Protein AF-0000000074533965 (afdb_homodimer)

Foldseek 3Di:
DDDPPVQQFFAEEEEEPCLDDLNVLLLVLQLPDPRHQYEYEDEPVCCVSCVVSVVSHYHYDYDDLQPDALCSLLVSCAPGAEYAYQDADALCCLASSVVSVVSSCLNRVHAEYEGNQEAFQCQVQNDQPLARRCNSNNVRVVVCLVVVRHWYEYEYEHAELVQLQDACQQFHDDPQETEHAADQFQKGFYAHSSLVSNVCNVQRRRSVRTDDYFYHGLEIDGNNRSVCVNPVPHNHHYDYPYYLVVLSVVLVVQVVVPDDPVCNVVSNSSSSNSCRRHCSRPDPDGPPVVHPGNGDYSVVVVV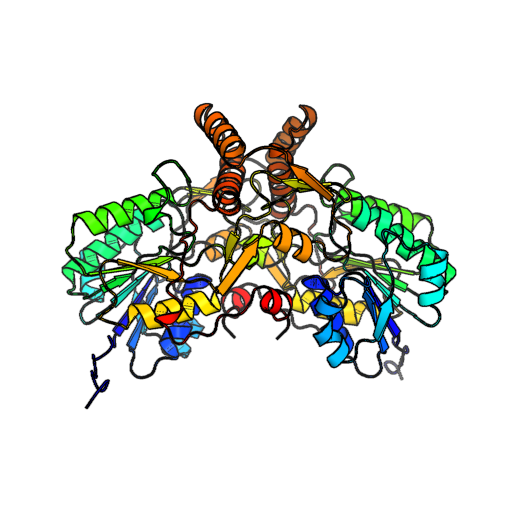VVVD/DPDPPVQQFFAEEEEEPCLDDLNVLLLVLQLPDPRHQYEYEDEPVCCVSCVVSVVSHYHYDYDDLQPDALCSLLVSCAPGAEYAYQDADALCCLASSVVSVVSSCLNRVHAEYEGNQEAFQCQVQNDQPLARRCNSNNVRVVVCLVVVRHWYEYEYEHAELVQLQDACQQFHDDPQETEHAADQFQKGFYAHSNLVSNVCNVQRRRSVRTDDYFYHGLEIDGNNRSVCVNPVPHNHHYDYPYYLVVLSVVLVVQVVVPDDPVCNVVSNSSSSNSCRRHCSRPDPDGPPVVDPGNGDYSVVVVVVVVD

Radius of gyration: 24.93 Å; Cα contacts (8 Å, |Δi|>4): 1247; chains: 2; bounding box: 51×74×73 Å

Sequence (614 aa):
MSASSNSNNYSSVVIAGASGNLGNQIVKAFLNQPNVRTHILVRNESKHKVEELIKLGAHIIEGDVTTSSVEELAQSFKGIEVIVSALSGDHSVVFDGQLKLLNAAKLSGVKKFVPSSYGFNFQDYLQLGDSLLIDPKKKLINDLQSQNQVDYLLIHNGLFYSYAFFPGFLFQKENDTIKYYGDLNVKIQLTDTLDIAKYVVEASLNPQLKNKSINVAGDEKTLEELAHLSFPQTQLKFEKLGSAQDLKNLIQKEIQQGLKPEQIGPIIYQQLQWIAISGVAHPPKTDNDLFNVKPLSLNDYVKNQKQMSASSNSNNYSSVVIAGASGNLGNQIVKAFLNQPNVRTHILVRNESKHKVEELIKLGAHIIEGDVTTSSVEELAQSFKGIEVIVSALSGDHSVVFDGQLKLLNAAKLSGVKKFVPSSYGFNFQDYLQLGDSLLIDPKKKLINDLQSQNQVDYLLIHNGLFYSYAFFPGFLFQKENDTIKYYGDLNVKIQLTDTLDIAKYVVEASLNPQLKNKSINVAGDEKTLEELAHLSFPQTQLKFEKLGSAQDLKNLIQKEIQQGLKPEQIGPIIYQQLQWIAISGVAHPPKTDNDLFNVKPLSLNDYVKNQKQ

Secondary structure (DSSP, 8-state):
--S--------EEEEE-TTSHHHHHHHHHHHTSTT-EEEEEE-GGGGGGGHHHHHTTPEEEE--TTTS-HHHHHHHTTT--EEEE---SSHIIIIIIHHHHHHHHHHHT-SEEE----SS-HHHH--TTS-TTTHHHHHHHHHHHHH--SEEEEEE--EEGGGGGSTTSS-EEETTEEEEES-TT-EEEEE-HHHHHHHHHHHHH-TTS-SEEEE--SEEEEHHHHHHHH-TTSPPEEEEEE-HHHHHHHHHHHHHT---HHHHHHHHHHHHHHHHHH-TT--SS--GGGS---PPPHHHHHHHTT-/--S--------EEEEE-TTSHHHHHHHHHHHTSTT-EEEEEE-GGGGGGGHHHHHTTPEEEE--TTTS-HHHHHHHTTT--EEEE---SSHIIIIIIHHHHHHHHHHHT-SEEE----SS-HHHH--TTS-TTTHHHHHHHHHHHHH--SEEEEEE--EEGGGGGSTTSS-EEETTEEEEES-TT-EEEEE-HHHHHHHHHHHHH-TTS-SEEEE--SEEEEHHHHHHHH-TTSPPEEEEEE-HHHHHHHHHHHHHT---HHHHHHHHHHHHHHHHHH-TT--SS--GGGS---PPPHHHHHHHTT-

Solvent-accessible surface area (backbone atoms only — not comparable to full-atom values): 32082 Å² total; per-residue (Å²): 140,72,82,70,75,73,75,77,52,61,42,28,37,34,30,35,30,40,67,29,52,62,15,31,29,32,50,53,46,39,62,69,37,83,79,39,50,42,31,31,45,35,37,80,92,43,47,78,71,40,46,66,48,42,74,68,62,42,38,83,39,81,45,32,63,82,73,50,51,45,67,58,51,12,63,72,36,54,84,31,36,29,42,38,36,43,50,62,70,25,50,46,47,40,24,53,18,45,50,39,50,50,54,11,34,63,70,27,64,32,54,33,41,28,58,53,42,70,26,48,38,45,76,84,51,50,56,84,81,64,32,85,79,50,33,36,44,46,54,42,49,55,51,51,65,71,62,65,76,53,41,27,35,40,48,18,30,26,42,50,57,73,61,72,69,42,76,41,51,79,42,39,61,56,52,53,29,39,38,32,53,36,48,56,76,33,51,36,45,23,20,43,64,54,46,49,15,50,50,50,45,56,48,69,28,32,80,83,60,52,72,48,75,45,39,38,56,28,34,73,43,27,49,50,55,50,50,41,55,67,35,61,78,50,77,75,41,81,42,79,75,40,43,32,64,55,51,49,50,53,52,50,54,49,54,73,69,57,71,52,80,85,45,49,31,44,48,49,48,48,36,51,33,41,47,49,42,52,27,63,40,50,72,94,63,64,50,51,84,81,49,98,68,85,52,61,37,62,71,49,46,44,53,38,74,57,118,137,74,82,70,73,74,76,77,52,59,42,30,35,34,30,36,31,40,67,29,51,62,16,32,29,32,51,52,47,38,61,69,38,82,78,39,49,41,30,32,45,34,37,80,91,44,48,78,69,40,45,66,48,42,74,67,61,43,37,83,39,82,45,33,62,83,74,51,51,45,66,59,50,13,63,72,37,55,83,29,37,30,43,38,35,42,52,62,70,26,49,47,46,38,23,53,19,44,49,37,50,51,54,11,33,62,71,26,64,30,55,33,42,28,57,52,41,71,25,47,40,46,78,86,50,49,55,86,81,64,31,85,77,51,34,35,42,46,54,42,51,53,52,50,63,72,64,64,76,53,40,27,35,40,45,16,29,26,43,50,59,72,61,72,70,41,77,40,52,78,41,40,63,56,51,51,28,38,36,33,54,38,47,56,76,33,52,34,46,23,21,44,64,55,47,50,16,50,51,49,45,58,48,69,27,33,80,83,59,52,71,48,74,45,38,37,57,27,36,73,42,27,49,49,56,49,50,41,55,69,36,62,79,52,76,74,40,79,44,78,75,40,44,33,65,54,52,49,51,54,52,50,52,49,53,74,69,57,72,52,79,84,44,48,32,44,48,47,47,48,35,52,33,40,46,50,42,51,27,62,40,50,73,94,64,65,50,51,85,81,50,98,68,85,51,60,37,62,70,50,46,43,53,38,76,56,118

Organism: Naegleria gruberi (NCBI:txid5762)

Nearest PDB structures (foldseek):
  2qys-assembly2_B  TM=7.812E-01  e=3.369E-18  Ocimum basilicum
  2r2g-assembly1_A  TM=7.772E-01  e=1.811E-17  Ocimum basilicum
  3c3x-assembly2_B  TM=7.734E-01  e=8.630E-17  Ocimum basilicum
  3w1v-assembly1_A  TM=6.577E-01  e=4.275E-09  Staphylococcus aureus subsp. aureus Mu50
  4j2o-assembly1_B  TM=6.672E-01  e=5.772E-09  Acinetobacter baumannii D1279779

Structure (mmCIF, N/CA/C/O backbone):
data_AF-0000000074533965-model_v1
#
loop_
_entity.id
_entity.type
_entity.pdbx_description
1 polymer 'Predicted protein'
#
loop_
_atom_site.group_PDB
_atom_site.id
_atom_site.type_symbol
_atom_site.label_atom_id
_atom_site.label_alt_id
_atom_site.label_comp_id
_atom_site.label_asym_id
_atom_site.label_entity_id
_atom_site.label_seq_id
_atom_site.pdbx_PDB_ins_code
_atom_site.Cartn_x
_atom_site.Cartn_y
_atom_site.Cartn_z
_atom_site.occupancy
_atom_site.B_iso_or_equiv
_atom_site.auth_seq_id
_atom_site.auth_comp_id
_atom_site.auth_asym_id
_atom_site.auth_atom_id
_atom_site.pdbx_PDB_model_num
ATOM 1 N N . MET A 1 1 ? 12.476 14.585 45.001 1 25.31 1 MET A N 1
ATOM 2 C CA . MET A 1 1 ? 11.654 15.791 44.968 1 25.31 1 MET A CA 1
ATOM 3 C C . MET A 1 1 ? 11.221 16.116 43.543 1 25.31 1 MET A C 1
ATOM 5 O O . MET A 1 1 ? 10.828 17.247 43.252 1 25.31 1 MET A O 1
ATOM 9 N N . SER A 1 2 ? 11.505 15.153 42.52 1 27.02 2 SER A N 1
ATOM 10 C CA . SER A 1 2 ? 11.641 15.119 41.067 1 27.02 2 SER A CA 1
ATOM 11 C C . SER A 1 2 ? 10.322 15.46 40.381 1 27.02 2 SER A C 1
ATOM 13 O O . SER A 1 2 ? 9.708 16.486 40.681 1 27.02 2 SER A O 1
ATOM 15 N N . ALA A 1 3 ? 9.938 14.382 39.478 1 31.51 3 ALA A N 1
ATOM 16 C CA . ALA A 1 3 ? 9.19 14.496 38.228 1 31.51 3 ALA A CA 1
ATOM 17 C C . ALA A 1 3 ? 7.725 14.828 38.495 1 31.51 3 ALA A C 1
ATOM 19 O O . ALA A 1 3 ? 6.854 14.525 37.675 1 31.51 3 ALA A O 1
ATOM 20 N N . SER A 1 4 ? 7.356 15.04 39.592 1 33.27 4 SER A N 1
ATOM 21 C CA . SER A 1 4 ? 5.924 15.24 39.789 1 33.27 4 SER A CA 1
ATOM 22 C C . SER A 1 4 ? 5.388 16.338 38.876 1 33.27 4 SER A C 1
ATOM 24 O O . SER A 1 4 ? 4.343 16.93 39.155 1 33.27 4 SER A O 1
ATOM 26 N N . SER A 1 5 ? 6.192 16.967 37.976 1 37.85 5 SER A N 1
ATOM 27 C CA . SER A 1 5 ? 5.655 18.089 37.213 1 37.85 5 SER A CA 1
ATOM 28 C C . SER A 1 5 ? 4.342 17.716 36.532 1 37.85 5 SER A C 1
ATOM 30 O O . SER A 1 5 ? 4.325 16.897 35.612 1 37.85 5 SER A O 1
ATOM 32 N N . ASN A 1 6 ? 3.298 17.517 37.14 1 41.77 6 ASN A N 1
ATOM 33 C CA . ASN A 1 6 ? 1.888 17.255 36.871 1 41.77 6 ASN A CA 1
ATOM 34 C C . ASN A 1 6 ? 1.4 18.02 35.644 1 41.77 6 ASN A C 1
ATOM 36 O O . ASN A 1 6 ? 0.818 19.099 35.77 1 41.77 6 ASN A O 1
ATOM 40 N N . SER A 1 7 ? 2.223 18.558 34.682 1 51.77 7 SER A N 1
ATOM 41 C CA . SER A 1 7 ? 1.801 19.382 33.554 1 51.77 7 SER A CA 1
ATOM 42 C C . SER A 1 7 ? 0.545 18.82 32.897 1 51.77 7 SER A C 1
ATOM 44 O O . SER A 1 7 ? 0.504 17.644 32.53 1 51.77 7 SER A O 1
ATOM 46 N N . ASN A 1 8 ? -0.752 19.323 33.278 1 72.61 8 ASN A N 1
ATOM 47 C CA . ASN A 1 8 ? -2.117 18.961 32.911 1 72.61 8 ASN A CA 1
ATOM 48 C C . ASN A 1 8 ? -2.275 18.83 31.399 1 72.61 8 ASN A C 1
ATOM 50 O O . ASN A 1 8 ? -2.123 19.81 30.668 1 72.61 8 ASN A O 1
ATOM 54 N N . ASN A 1 9 ? -2.232 17.697 30.811 1 86.81 9 ASN A N 1
ATOM 55 C CA . ASN A 1 9 ? -2.472 17.387 29.406 1 86.81 9 ASN A CA 1
ATOM 56 C C . ASN A 1 9 ? -3.791 17.979 28.918 1 86.81 9 ASN A C 1
ATOM 58 O O . ASN A 1 9 ? -4.696 18.231 29.715 1 86.81 9 ASN A O 1
ATOM 62 N N . TYR A 1 10 ? -3.715 18.513 27.709 1 95.81 10 TYR A N 1
ATOM 63 C CA . TYR A 1 10 ? -4.985 18.929 27.123 1 95.81 10 TYR A CA 1
ATOM 64 C C . TYR A 1 10 ? -6.033 17.831 27.257 1 95.81 10 TYR A C 1
ATOM 66 O O . TYR A 1 10 ? -5.695 16.647 27.337 1 95.81 10 TYR A O 1
ATOM 74 N N . SER A 1 11 ? -7.277 18.256 27.359 1 96.39 11 SER A N 1
ATOM 75 C CA . SER A 1 11 ? -8.31 17.269 27.653 1 96.39 11 SER A CA 1
ATOM 76 C C . SER A 1 11 ? -9.442 17.332 26.633 1 96.39 11 SER A C 1
ATOM 78 O O . SER A 1 11 ? -10.44 16.62 26.76 1 96.39 11 SER A O 1
ATOM 80 N N . SER A 1 12 ? -9.352 18.164 25.607 1 97.85 12 SER A N 1
ATOM 81 C CA . SER A 1 12 ? -10.372 18.238 24.567 1 97.85 12 SER A CA 1
ATOM 82 C C . SER A 1 12 ? -9.744 18.419 23.189 1 97.85 12 SER A C 1
ATOM 84 O O . SER A 1 12 ? -8.885 19.283 23.001 1 97.85 12 SER A O 1
ATOM 86 N N . VAL A 1 13 ? -10.199 17.644 22.251 1 98.62 13 VAL A N 1
ATOM 87 C CA . VAL A 1 13 ? -9.61 17.656 20.916 1 98.62 13 VAL A CA 1
ATOM 88 C C . VAL A 1 13 ? -10.711 17.544 19.864 1 98.62 13 VAL A C 1
ATOM 90 O O . VAL A 1 13 ? -11.775 16.978 20.128 1 98.62 13 VAL A O 1
ATOM 93 N N . VAL A 1 14 ? -10.531 18.15 18.731 1 98.48 14 VAL A N 1
ATOM 94 C CA . VAL A 1 14 ? -11.344 17.895 17.547 1 98.48 14 VAL A CA 1
ATOM 95 C C . VAL A 1 14 ? -10.457 17.399 16.407 1 98.48 14 VAL A C 1
ATOM 97 O O . VAL A 1 14 ? -9.375 17.943 16.172 1 98.48 14 VAL A O 1
ATOM 100 N N . ILE A 1 15 ? -10.862 16.339 15.781 1 97.92 15 ILE A N 1
ATOM 101 C CA . ILE A 1 15 ? -10.109 15.739 14.685 1 97.92 15 ILE A CA 1
ATOM 102 C C . ILE A 1 15 ? -10.836 15.983 13.365 1 97.92 15 ILE A C 1
ATOM 104 O O . ILE A 1 15 ? -12.017 15.658 13.23 1 97.92 15 ILE A O 1
ATOM 108 N N . ALA A 1 16 ? -10.194 16.609 12.438 1 95.62 16 ALA A N 1
ATOM 109 C CA . ALA A 1 16 ? -10.667 16.719 11.06 1 95.62 16 ALA A CA 1
ATOM 110 C C . ALA A 1 16 ? -10.091 15.605 10.191 1 95.62 16 ALA A C 1
ATOM 112 O O . ALA A 1 16 ? -8.891 15.328 10.241 1 95.62 16 ALA A O 1
ATOM 113 N N . GLY A 1 17 ? -10.904 14.944 9.429 1 91.61 17 GLY A N 1
ATOM 114 C CA . GLY A 1 17 ? -10.464 13.831 8.604 1 91.61 17 GLY A CA 1
ATOM 115 C C . GLY A 1 17 ? -10.655 12.482 9.271 1 91.61 17 GLY A C 1
ATOM 116 O O . GLY A 1 17 ? -9.937 11.527 8.967 1 91.61 17 GLY A O 1
ATOM 117 N N . ALA A 1 18 ? -11.616 12.343 10.11 1 90.5 18 ALA A N 1
ATOM 118 C CA . ALA A 1 18 ? -11.86 11.159 10.928 1 90.5 18 ALA A CA 1
ATOM 119 C C . ALA A 1 18 ? -12.332 9.988 10.071 1 90.5 18 ALA A C 1
ATOM 121 O O . ALA A 1 18 ? -12.201 8.827 10.468 1 90.5 18 ALA A O 1
ATOM 122 N N . SER A 1 19 ? -12.805 10.284 8.937 1 84.08 19 SER A N 1
ATOM 123 C CA . SER A 1 19 ? -13.392 9.236 8.108 1 84.08 19 SER A CA 1
ATOM 124 C C . SER A 1 19 ? -12.335 8.562 7.24 1 84.08 19 SER A C 1
ATOM 126 O O . SER A 1 19 ? -12.604 7.539 6.607 1 84.08 19 SER A O 1
ATOM 128 N N . GLY A 1 20 ? -11.188 9.137 7.195 1 83.31 20 GLY A N 1
ATOM 129 C CA . GLY A 1 20 ? -10.102 8.53 6.441 1 83.31 20 GLY A CA 1
ATOM 130 C C . GLY A 1 20 ? -9.397 7.421 7.2 1 83.31 20 GLY A C 1
ATOM 131 O O . GLY A 1 20 ? -9.719 7.153 8.359 1 83.31 20 GLY A O 1
ATOM 132 N N . ASN A 1 21 ? -8.458 6.793 6.506 1 83.02 21 ASN A N 1
ATOM 133 C CA . ASN A 1 21 ? -7.729 5.675 7.097 1 83.02 21 ASN A CA 1
ATOM 134 C C . ASN A 1 21 ? -6.931 6.111 8.322 1 83.02 21 ASN A C 1
ATOM 136 O O . ASN A 1 21 ? -7.17 5.625 9.429 1 83.02 21 ASN A O 1
ATOM 140 N N . LEU A 1 22 ? -6.072 7.047 8.169 1 90.68 22 LEU A N 1
ATOM 141 C CA . LEU A 1 22 ? -5.267 7.508 9.294 1 90.68 22 LEU A CA 1
ATOM 142 C C . LEU A 1 22 ? -6.125 8.263 10.303 1 90.68 22 LEU A C 1
ATOM 144 O O . LEU A 1 22 ? -5.959 8.097 11.514 1 90.68 22 LEU A O 1
ATOM 148 N N . GLY A 1 23 ? -7.07 9.05 9.825 1 93.05 23 GLY A N 1
ATOM 149 C CA . GLY A 1 23 ? -7.954 9.801 10.702 1 93.05 23 GLY A CA 1
ATOM 150 C C . GLY A 1 23 ? -8.754 8.919 11.641 1 93.05 23 GLY A C 1
ATOM 151 O O . GLY A 1 23 ? -8.87 9.215 12.832 1 93.05 23 GLY A O 1
ATOM 152 N N . ASN A 1 24 ? -9.269 7.867 11.113 1 91.16 24 ASN A N 1
ATOM 153 C CA . ASN A 1 24 ? -10.041 6.924 11.915 1 91.16 24 ASN A CA 1
ATOM 154 C C . ASN A 1 24 ? -9.206 6.336 13.049 1 91.16 24 ASN A C 1
ATOM 156 O O . ASN A 1 24 ? -9.675 6.235 14.184 1 91.16 24 ASN A O 1
ATOM 160 N N . GLN A 1 25 ? -7.999 6.036 12.76 1 92.79 25 GLN A N 1
ATOM 161 C CA . GLN A 1 25 ? -7.098 5.461 13.754 1 92.79 25 GLN A CA 1
ATOM 162 C C . GLN A 1 25 ? -6.723 6.489 14.817 1 92.79 25 GLN A C 1
ATOM 164 O O . GLN A 1 25 ? -6.607 6.154 15.998 1 92.79 25 GLN A O 1
ATOM 169 N N . ILE A 1 26 ? -6.545 7.655 14.39 1 96.79 26 ILE A N 1
ATOM 170 C CA . ILE A 1 26 ? -6.232 8.731 15.325 1 96.79 26 ILE A CA 1
ATOM 171 C C . ILE A 1 26 ? -7.397 8.93 16.291 1 96.79 26 ILE A C 1
ATOM 173 O O . ILE A 1 26 ? -7.195 9.035 17.503 1 96.79 26 ILE A O 1
ATOM 177 N N . VAL A 1 27 ? -8.634 8.913 15.771 1 96.53 27 VAL A N 1
ATOM 178 C CA . VAL A 1 27 ? -9.811 9.093 16.614 1 96.53 27 VAL A CA 1
ATOM 179 C C . VAL A 1 27 ? -9.895 7.961 17.635 1 96.53 27 VAL A C 1
ATOM 181 O O . VAL A 1 27 ? -10.084 8.205 18.829 1 96.53 27 VAL A O 1
ATOM 184 N N . LYS A 1 28 ? -9.705 6.774 17.222 1 94.88 28 LYS A N 1
ATOM 185 C CA . LYS A 1 28 ? -9.782 5.63 18.125 1 94.88 28 LYS A CA 1
ATOM 186 C C . LYS A 1 28 ? -8.712 5.712 19.209 1 94.88 28 LYS A C 1
ATOM 188 O O . LYS A 1 28 ? -8.966 5.372 20.367 1 94.88 28 LYS A O 1
ATOM 193 N N . ALA A 1 29 ? -7.553 6.099 18.781 1 95.8 29 ALA A N 1
ATOM 194 C CA . ALA A 1 29 ? -6.475 6.252 19.756 1 95.8 29 ALA A CA 1
ATOM 195 C C . ALA A 1 29 ? -6.829 7.302 20.805 1 95.8 29 ALA A C 1
ATOM 197 O O . ALA A 1 29 ? -6.542 7.125 21.991 1 95.8 29 ALA A O 1
ATOM 198 N N . PHE A 1 30 ? -7.447 8.405 20.417 1 97.74 30 PHE A N 1
ATOM 199 C CA . PHE A 1 30 ? -7.878 9.435 21.355 1 97.74 30 PHE A CA 1
ATOM 200 C C . PHE A 1 30 ? -8.972 8.906 22.274 1 97.74 30 PHE A C 1
ATOM 202 O O . PHE A 1 30 ? -8.992 9.216 23.467 1 97.74 30 PHE A O 1
ATOM 209 N N . LEU A 1 31 ? -9.891 8.109 21.688 1 96.84 31 LEU A N 1
ATOM 210 C CA . LEU A 1 31 ? -11.015 7.581 22.454 1 96.84 31 LEU A CA 1
ATOM 211 C C . LEU A 1 31 ? -10.532 6.629 23.543 1 96.84 31 LEU A C 1
ATOM 213 O O . LEU A 1 31 ? -11.243 6.384 24.519 1 96.84 31 LEU A O 1
ATOM 217 N N . ASN A 1 32 ? -9.352 6.136 23.366 1 94.79 32 ASN A N 1
ATOM 218 C CA . ASN A 1 32 ? -8.77 5.239 24.359 1 94.79 32 ASN A CA 1
ATOM 219 C C . ASN A 1 32 ? -8.091 6.014 25.485 1 94.79 32 ASN A C 1
ATOM 221 O O . ASN A 1 32 ? -7.611 5.42 26.452 1 94.79 32 ASN A O 1
ATOM 225 N N . GLN A 1 33 ? -7.988 7.327 25.384 1 94.58 33 GLN A N 1
ATOM 226 C CA . GLN A 1 33 ? -7.401 8.159 26.429 1 94.58 33 GLN A CA 1
ATOM 227 C C . GLN A 1 33 ? -8.434 8.515 27.494 1 94.58 33 GLN A C 1
ATOM 229 O O . GLN A 1 33 ? -9.486 9.077 27.183 1 94.58 33 GLN A O 1
ATOM 234 N N . PRO A 1 34 ? -8.016 8.198 28.654 1 91.25 34 PRO A N 1
ATOM 235 C CA . PRO A 1 34 ? -8.948 8.585 29.714 1 91.25 34 PRO A CA 1
ATOM 236 C C . PRO A 1 34 ? -9.079 10.099 29.861 1 91.25 34 PRO A C 1
ATOM 238 O O . PRO A 1 34 ? -8.101 10.828 29.675 1 91.25 34 PRO A O 1
ATOM 241 N N . ASN A 1 35 ? -10.136 10.64 30.046 1 91.64 35 ASN A N 1
ATOM 242 C CA . ASN A 1 35 ? -10.426 12.026 30.398 1 91.64 35 ASN A CA 1
ATOM 243 C C . ASN A 1 35 ? -10.23 12.96 29.207 1 91.64 35 ASN A C 1
ATOM 245 O O . ASN A 1 35 ? -9.867 14.125 29.379 1 91.64 35 ASN A O 1
ATOM 249 N N . VAL A 1 36 ? -10.149 12.467 28.044 1 96.92 36 VAL A N 1
ATOM 250 C CA . VAL A 1 36 ? -10.068 13.31 26.856 1 96.92 36 VAL A CA 1
ATOM 251 C C . VAL A 1 36 ? -11.412 13.313 26.132 1 96.92 36 VAL A C 1
ATOM 253 O O . VAL A 1 36 ? -11.945 12.253 25.795 1 96.92 36 VAL A O 1
ATOM 256 N N . ARG A 1 37 ? -12.003 14.437 26.018 1 98.03 37 ARG A N 1
ATOM 257 C CA . ARG A 1 37 ? -13.205 14.591 25.205 1 98.03 37 ARG A CA 1
ATOM 258 C C . ARG A 1 37 ? -12.855 14.691 23.724 1 98.03 37 ARG A C 1
ATOM 260 O O . ARG A 1 37 ? -12.235 15.664 23.291 1 98.03 37 ARG A O 1
ATOM 267 N N . THR A 1 38 ? -13.272 13.694 22.99 1 98.32 38 THR A N 1
ATOM 268 C CA . THR A 1 38 ? -12.88 13.567 21.59 1 98.32 38 THR A CA 1
ATOM 269 C C . THR A 1 38 ? -14.027 13.968 20.668 1 98.32 38 THR A C 1
ATOM 271 O O . THR A 1 38 ? -15.106 13.373 20.716 1 98.32 38 THR A O 1
ATOM 274 N N . HIS A 1 39 ? -13.785 15.002 19.857 1 98.22 39 HIS A N 1
ATOM 275 C CA . HIS A 1 39 ? -14.734 15.448 18.843 1 98.22 39 HIS A CA 1
ATOM 276 C C . HIS A 1 39 ? -14.23 15.133 17.439 1 98.22 39 HIS A C 1
ATOM 278 O O . HIS A 1 39 ? -13.02 15.086 17.205 1 98.22 39 HIS A O 1
ATOM 284 N N . ILE A 1 40 ? -15.114 14.921 16.513 1 96.81 40 ILE A N 1
ATOM 285 C CA . ILE A 1 40 ? -14.763 14.732 15.11 1 96.81 40 ILE A CA 1
ATOM 286 C C . ILE A 1 40 ? -15.546 15.717 14.245 1 96.81 40 ILE A C 1
ATOM 288 O O . ILE A 1 40 ? -16.742 15.928 14.46 1 96.81 40 ILE A O 1
ATOM 292 N N . LEU A 1 41 ? -14.876 16.386 13.379 1 95.53 41 LEU A N 1
ATOM 293 C CA . LEU A 1 41 ? -15.5 17.251 12.384 1 95.53 41 LEU A CA 1
ATOM 294 C C . LEU A 1 41 ? -16.006 16.437 11.197 1 95.53 41 LEU A C 1
ATOM 296 O O . LEU A 1 41 ? -15.217 15.814 10.484 1 95.53 41 LEU A O 1
ATOM 300 N N . VAL A 1 42 ? -17.242 16.432 11.038 1 90.24 42 VAL A N 1
ATOM 301 C CA . VAL A 1 42 ? -17.821 15.568 10.014 1 90.24 42 VAL A CA 1
ATOM 302 C C . VAL A 1 42 ? -18.845 16.351 9.196 1 90.24 42 VAL A C 1
ATOM 304 O O . VAL A 1 42 ? -19.577 17.183 9.737 1 90.24 42 VAL A O 1
ATOM 307 N N . ARG A 1 43 ? -18.794 16.093 7.948 1 84.39 43 ARG A N 1
ATOM 308 C CA . ARG A 1 43 ? -19.859 16.599 7.088 1 84.39 43 ARG A CA 1
ATOM 309 C C . ARG A 1 43 ? -21.158 15.834 7.319 1 84.39 43 ARG A C 1
ATOM 311 O O . ARG A 1 43 ? -21.137 14.636 7.608 1 84.39 43 ARG A O 1
ATOM 318 N N . ASN A 1 44 ? -22.19 16.469 7.039 1 78.83 44 ASN A N 1
ATOM 319 C CA . ASN A 1 44 ? -23.486 15.837 7.263 1 78.83 44 ASN A CA 1
ATOM 320 C C . ASN A 1 44 ? -23.635 14.557 6.444 1 78.83 44 ASN A C 1
ATOM 322 O O . ASN A 1 44 ? -24.114 13.542 6.952 1 78.83 44 ASN A O 1
ATOM 326 N N . GLU A 1 45 ? -23.201 14.521 5.276 1 75.86 45 GLU A N 1
ATOM 327 C CA . GLU A 1 45 ? -23.38 13.405 4.351 1 75.86 45 GLU A CA 1
ATOM 328 C C . GLU A 1 45 ? -22.453 12.245 4.701 1 75.86 45 GLU A C 1
ATOM 330 O O . GLU A 1 45 ? -22.628 11.131 4.202 1 75.86 45 GLU A O 1
ATOM 335 N N . SER A 1 46 ? -21.484 12.527 5.545 1 77.73 46 SER A N 1
ATOM 336 C CA . SER A 1 46 ? -20.479 11.513 5.846 1 77.73 46 SER A CA 1
ATOM 337 C C . SER A 1 46 ? -20.693 10.915 7.232 1 77.73 46 SER A C 1
ATOM 339 O O . SER A 1 46 ? -19.875 10.125 7.707 1 77.73 46 SER A O 1
ATOM 341 N N . LYS A 1 47 ? -21.776 11.207 7.903 1 81.15 47 LYS A N 1
ATOM 342 C CA . LYS A 1 47 ? -22.032 10.753 9.266 1 81.15 47 LYS A CA 1
ATOM 343 C C . LYS A 1 47 ? -22.074 9.229 9.34 1 81.15 47 LYS A C 1
ATOM 345 O O . LYS A 1 47 ? -21.605 8.636 10.314 1 81.15 47 LYS A O 1
ATOM 350 N N . HIS A 1 48 ? -22.538 8.633 8.33 1 79.86 48 HIS A N 1
ATOM 351 C CA . HIS A 1 48 ? -22.646 7.179 8.315 1 79.86 48 HIS A CA 1
ATOM 352 C C . HIS A 1 48 ? -21.269 6.524 8.329 1 79.86 48 HIS A C 1
ATOM 354 O O . HIS A 1 48 ? -21.111 5.411 8.838 1 79.86 48 HIS A O 1
ATOM 360 N N . LYS A 1 49 ? -20.303 7.228 7.904 1 77.62 49 LYS A N 1
ATOM 361 C CA . LYS A 1 49 ? -18.946 6.697 7.819 1 77.62 49 LYS A CA 1
ATOM 362 C C . LYS A 1 49 ? -18.281 6.664 9.192 1 77.62 49 LYS A C 1
ATOM 364 O O . LYS A 1 49 ? -17.274 5.98 9.383 1 77.62 49 LYS A O 1
ATOM 369 N N . VAL A 1 50 ? -18.856 7.409 10.082 1 85.36 50 VAL A N 1
ATOM 370 C CA . VAL A 1 50 ? -18.196 7.528 11.377 1 85.36 50 VAL A CA 1
ATOM 371 C C . VAL A 1 50 ? -19.116 7.003 12.477 1 85.36 50 VAL A C 1
ATOM 373 O O . VAL A 1 50 ? -18.922 7.31 13.656 1 85.36 50 VAL A O 1
ATOM 376 N N . GLU A 1 51 ? -20.11 6.28 12.154 1 87.68 51 GLU A N 1
ATOM 377 C CA . GLU A 1 51 ? -21.079 5.76 13.114 1 87.68 51 GLU A CA 1
ATOM 378 C C . GLU A 1 51 ? -20.39 4.956 14.214 1 87.68 51 GLU A C 1
ATOM 380 O O . GLU A 1 51 ? -20.739 5.077 15.39 1 87.68 51 GLU A O 1
ATOM 385 N N . GLU A 1 52 ? -19.486 4.204 13.87 1 87.41 52 GLU A N 1
ATOM 386 C CA . GLU A 1 52 ? -18.762 3.387 14.84 1 87.41 52 GLU A CA 1
ATOM 387 C C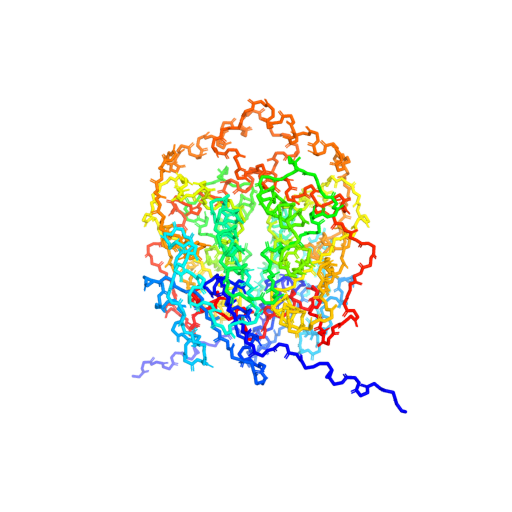 . GLU A 1 52 ? -18.006 4.257 15.84 1 87.41 52 GLU A C 1
ATOM 389 O O . GLU A 1 52 ? -17.951 3.94 17.03 1 87.41 52 GLU A O 1
ATOM 394 N N . LEU A 1 53 ? -17.458 5.311 15.328 1 91.91 53 LEU A N 1
ATOM 395 C CA . LEU A 1 53 ? -16.713 6.211 16.202 1 91.91 53 LEU A CA 1
ATOM 396 C C . LEU A 1 53 ? -17.642 6.883 17.208 1 91.91 53 LEU A C 1
ATOM 398 O O . LEU A 1 53 ? -17.271 7.076 18.368 1 91.91 53 LEU A O 1
ATOM 402 N N . ILE A 1 54 ? -18.82 7.173 16.708 1 93.34 54 ILE A N 1
ATOM 403 C CA . ILE A 1 54 ? -19.823 7.777 17.578 1 93.34 54 ILE A CA 1
ATOM 404 C C . ILE A 1 54 ? -20.221 6.788 18.671 1 93.34 54 ILE A C 1
ATOM 406 O O . ILE A 1 54 ? -20.284 7.149 19.849 1 93.34 54 ILE A O 1
ATOM 410 N N . LYS A 1 55 ? -20.354 5.58 18.3 1 93.63 55 LYS A N 1
ATOM 411 C CA . LYS A 1 55 ? -20.714 4.534 19.253 1 93.63 55 LYS A CA 1
ATOM 412 C C . LYS A 1 55 ? -19.609 4.328 20.286 1 93.63 55 LYS A C 1
ATOM 414 O O . LYS A 1 55 ? -19.885 3.987 21.438 1 93.63 55 LYS A O 1
ATOM 419 N N . LEU A 1 56 ? -18.436 4.612 19.853 1 93.22 56 LEU A N 1
ATOM 420 C CA . LEU A 1 56 ? -17.286 4.423 20.731 1 93.22 56 LEU A CA 1
ATOM 421 C C . LEU A 1 56 ? -17.098 5.629 21.646 1 93.22 56 LEU A C 1
ATOM 423 O O . LEU A 1 56 ? -16.255 5.604 22.546 1 93.22 56 LEU A O 1
ATOM 427 N N . GLY A 1 57 ? -17.838 6.775 21.314 1 96.01 57 GLY A N 1
ATOM 428 C CA . GLY A 1 57 ? -17.814 7.875 22.264 1 96.01 57 GLY A CA 1
ATOM 429 C C . GLY A 1 57 ? -17.383 9.191 21.643 1 96.01 57 GLY A C 1
ATOM 430 O O . GLY A 1 57 ? -17.276 10.205 22.335 1 96.01 57 GLY A O 1
ATOM 431 N N . ALA A 1 58 ? -17.139 9.204 20.359 1 96.91 58 ALA A N 1
ATOM 432 C CA . ALA A 1 58 ? -16.758 10.452 19.703 1 96.91 58 ALA A CA 1
ATOM 433 C C . ALA A 1 58 ? -17.947 11.404 19.602 1 96.91 58 ALA A C 1
ATOM 435 O O . ALA A 1 58 ? -19.073 10.975 19.339 1 96.91 58 ALA A O 1
ATOM 436 N N . HIS A 1 59 ? -17.729 12.658 19.841 1 96.95 59 HIS A N 1
ATOM 437 C CA . HIS A 1 59 ? -18.737 13.698 19.671 1 96.95 59 HIS A CA 1
ATOM 438 C C . HIS A 1 59 ? -18.657 14.322 18.282 1 96.95 59 HIS A C 1
ATOM 440 O O . HIS A 1 59 ? -17.562 14.544 17.759 1 96.95 59 HIS A O 1
ATOM 446 N N . ILE A 1 60 ? -19.764 14.664 17.802 1 95.79 60 ILE A N 1
ATOM 447 C CA . ILE A 1 60 ? -19.799 15.168 16.434 1 95.79 60 ILE A CA 1
ATOM 448 C C . ILE A 1 60 ? -19.842 16.695 16.447 1 95.79 60 ILE A C 1
ATOM 450 O O . ILE A 1 60 ? -20.596 17.294 17.217 1 95.79 60 ILE A O 1
ATOM 454 N N . ILE A 1 61 ? -18.998 17.211 15.664 1 95.68 61 ILE A N 1
ATOM 455 C CA . ILE A 1 61 ? -19.123 18.593 15.214 1 95.68 61 ILE A CA 1
ATOM 456 C C . ILE A 1 61 ? -19.422 18.624 13.717 1 95.68 61 ILE A C 1
ATOM 458 O O . ILE A 1 61 ? -18.626 18.141 12.909 1 95.68 61 ILE A O 1
ATOM 462 N N . GLU A 1 62 ? -20.559 19.177 13.407 1 92.46 62 GLU A N 1
ATOM 463 C CA . GLU A 1 62 ? -20.919 19.259 11.994 1 92.46 62 GLU A CA 1
ATOM 464 C C . GLU A 1 62 ? -20.199 20.416 11.307 1 92.46 62 GLU A C 1
ATOM 466 O O . GLU A 1 62 ? -20.204 21.542 11.809 1 92.46 62 GLU A O 1
ATOM 471 N N . GLY A 1 63 ? -19.551 20.076 10.22 1 90.59 63 GLY A N 1
ATOM 472 C CA . GLY A 1 63 ? -18.855 21.097 9.453 1 90.59 63 GLY A CA 1
ATOM 473 C C . GLY A 1 63 ? -18.098 20.537 8.263 1 90.59 63 GLY A C 1
ATOM 474 O O . GLY A 1 63 ? -17.787 19.344 8.224 1 90.59 63 GLY A O 1
ATOM 475 N N . ASP A 1 64 ? -17.889 21.408 7.321 1 85.99 64 ASP A N 1
ATOM 476 C CA . ASP A 1 64 ? -17.16 21.118 6.09 1 85.99 64 ASP A CA 1
ATOM 477 C C . ASP A 1 64 ? -16.115 22.195 5.803 1 85.99 64 ASP A C 1
ATOM 479 O O . ASP A 1 64 ? -16.462 23.344 5.522 1 85.99 64 ASP A O 1
ATOM 483 N N . VAL A 1 65 ? -14.897 21.754 5.788 1 87.39 65 VAL A N 1
ATOM 484 C CA . VAL A 1 65 ? -13.828 22.735 5.632 1 87.39 65 VAL A CA 1
ATOM 485 C C . VAL A 1 65 ? -13.904 23.367 4.245 1 87.39 65 VAL A C 1
ATOM 487 O O . VAL A 1 65 ? -13.289 24.406 3.994 1 87.39 65 VAL A O 1
ATOM 490 N N . THR A 1 66 ? -14.638 22.749 3.337 1 82.45 66 THR A N 1
ATOM 491 C CA . THR A 1 66 ? -14.729 23.299 1.989 1 82.45 66 THR A CA 1
ATOM 492 C C . THR A 1 66 ? -15.906 24.263 1.876 1 82.45 66 THR A C 1
ATOM 494 O O . THR A 1 66 ? -15.9 25.164 1.035 1 82.45 66 THR A O 1
ATOM 497 N N . THR A 1 67 ? -16.929 24.121 2.754 1 84.96 67 THR A N 1
ATOM 498 C CA . THR A 1 67 ? -18.138 24.911 2.553 1 84.96 67 THR A CA 1
ATOM 499 C C . THR A 1 67 ? -18.435 25.769 3.779 1 84.96 67 THR A C 1
ATOM 501 O O . THR A 1 67 ? -19.104 26.799 3.676 1 84.96 67 THR A O 1
ATOM 504 N N . SER A 1 68 ? -18.014 25.344 4.919 1 91.11 68 SER A N 1
ATOM 505 C CA . SER A 1 68 ? -18.259 26.121 6.129 1 91.11 68 SER A CA 1
ATOM 506 C C . SER A 1 68 ? -17.431 27.402 6.141 1 91.11 68 SER A C 1
ATOM 508 O O . SER A 1 68 ? -16.335 27.443 5.579 1 91.11 68 SER A O 1
ATOM 510 N N . SER A 1 69 ? -17.936 28.416 6.788 1 95.02 69 SER A N 1
ATOM 511 C CA . SER A 1 69 ? -17.151 29.629 6.993 1 95.02 69 SER A CA 1
ATOM 512 C C . SER A 1 69 ? -16.194 29.475 8.171 1 95.02 69 SER A C 1
ATOM 514 O O . SER A 1 69 ? -16.384 28.604 9.022 1 95.02 69 SER A O 1
ATOM 516 N N . VAL A 1 70 ? -15.218 30.309 8.194 1 96.78 70 VAL A N 1
ATOM 517 C CA . VAL A 1 70 ? -14.265 30.331 9.299 1 96.78 70 VAL A CA 1
ATOM 518 C C . VAL A 1 70 ? -14.998 30.608 10.609 1 96.78 70 VAL A C 1
ATOM 520 O O . VAL A 1 70 ? -14.722 29.972 11.629 1 96.78 70 VAL A O 1
ATOM 523 N N . GLU A 1 71 ? -15.979 31.491 10.594 1 97.25 71 GLU A N 1
ATOM 524 C CA . GLU A 1 71 ? -16.73 31.885 11.782 1 97.25 71 GLU A CA 1
ATOM 525 C C . GLU A 1 71 ? -17.569 30.727 12.314 1 97.25 71 GLU A C 1
ATOM 527 O O . GLU A 1 71 ? -17.647 30.516 13.526 1 97.25 71 GLU A O 1
ATOM 532 N N . GLU A 1 72 ? -18.156 30.042 11.372 1 96.79 72 GLU A N 1
ATOM 533 C CA . GLU A 1 72 ? -18.963 28.887 11.755 1 96.79 72 GLU A CA 1
ATOM 534 C C . GLU A 1 72 ? -18.109 27.817 12.429 1 96.79 72 GLU A C 1
ATOM 536 O O . GLU A 1 72 ? -18.483 27.286 13.477 1 96.79 72 GLU A O 1
ATOM 541 N N . LEU A 1 73 ? -17.014 27.54 11.837 1 97.02 73 LEU A N 1
ATOM 542 C CA . LEU A 1 73 ? -16.103 26.553 12.407 1 97.02 73 LEU A CA 1
ATOM 543 C C . LEU A 1 73 ? -15.574 27.019 13.759 1 97.02 73 LEU A C 1
ATOM 545 O O . LEU A 1 73 ? -15.521 26.238 14.712 1 97.02 73 LEU A O 1
ATOM 549 N N . ALA A 1 74 ? -15.243 28.288 13.857 1 97.54 74 ALA A N 1
ATOM 550 C CA . ALA A 1 74 ? -14.724 28.839 15.106 1 97.54 74 ALA A CA 1
ATOM 551 C C . ALA A 1 74 ? -15.738 28.685 16.237 1 97.54 74 ALA A C 1
ATOM 553 O O . ALA A 1 74 ? -15.376 28.321 17.358 1 97.54 74 ALA A O 1
ATOM 554 N N . GLN A 1 75 ? -16.978 28.953 15.93 1 97.36 75 GLN A N 1
ATOM 555 C CA . GLN A 1 75 ? -18.033 28.815 16.93 1 97.36 75 GLN A CA 1
ATOM 556 C C . GLN A 1 75 ? -18.151 27.371 17.408 1 97.36 75 GLN A C 1
ATOM 558 O O . GLN A 1 75 ? -18.367 27.121 18.596 1 97.36 75 GLN A O 1
ATOM 563 N N . SER A 1 76 ? -17.988 26.473 16.504 1 96.85 76 SER A N 1
ATOM 564 C CA . SER A 1 76 ? -18.131 25.057 16.824 1 96.85 76 SER A CA 1
ATOM 565 C C . SER A 1 76 ? -16.945 24.552 17.639 1 96.85 76 SER A C 1
ATOM 567 O O . SER A 1 76 ? -17.021 23.492 18.264 1 96.85 76 SER A O 1
ATOM 569 N N . PHE A 1 77 ? -15.829 25.285 17.64 1 97.58 77 PHE A N 1
ATOM 570 C CA . PHE A 1 77 ? -14.61 24.842 18.306 1 97.58 77 PHE A CA 1
ATOM 571 C C . PHE A 1 77 ? -14.479 25.487 19.681 1 97.58 77 PHE A C 1
ATOM 573 O O . PHE A 1 77 ? -13.464 25.313 20.359 1 97.58 77 PHE A O 1
ATOM 580 N N . LYS A 1 78 ? -15.443 26.268 20.1 1 95.93 78 LYS A N 1
ATOM 581 C CA . LYS A 1 78 ? -15.387 26.87 21.429 1 95.93 78 LYS A CA 1
ATOM 582 C C . LYS A 1 78 ? -15.204 25.807 22.508 1 95.93 78 LYS A C 1
ATOM 584 O O . LYS A 1 78 ? -15.93 24.811 22.534 1 95.93 78 LYS A O 1
ATOM 589 N N . GLY A 1 79 ? -14.219 25.995 23.353 1 95.19 79 GLY A N 1
ATOM 590 C CA . GLY A 1 79 ? -13.956 25.075 24.448 1 95.19 79 GLY A CA 1
ATOM 591 C C . GLY A 1 79 ? -12.993 23.964 24.076 1 95.19 79 GLY A C 1
ATOM 592 O O . GLY A 1 79 ? -12.531 23.22 24.943 1 95.19 79 GLY A O 1
ATOM 593 N N . ILE A 1 80 ? -12.737 23.843 22.805 1 97.47 80 ILE A N 1
ATOM 594 C CA . ILE A 1 80 ? -11.782 22.845 22.338 1 97.47 80 ILE A CA 1
ATOM 595 C C . ILE A 1 80 ? -10.358 23.357 22.543 1 97.47 80 ILE A C 1
ATOM 597 O O . ILE A 1 80 ? -10.062 24.518 22.252 1 97.47 80 ILE A O 1
ATOM 601 N N . GLU A 1 81 ? -9.498 22.54 22.99 1 98.04 81 GLU A N 1
ATOM 602 C CA . GLU A 1 81 ? -8.132 22.962 23.285 1 98.04 81 GLU A CA 1
ATOM 603 C C . GLU A 1 81 ? -7.196 22.653 22.12 1 98.04 81 GLU A C 1
ATOM 605 O O . GLU A 1 81 ? -6.257 23.406 21.854 1 98.04 81 GLU A O 1
ATOM 610 N N . VAL A 1 82 ? -7.429 21.546 21.419 1 98.52 82 VAL A N 1
ATOM 611 C CA . VAL A 1 82 ? -6.504 21.103 20.381 1 98.52 82 VAL A CA 1
ATOM 612 C C . VAL A 1 82 ? -7.279 20.747 19.115 1 98.52 82 VAL A C 1
ATOM 614 O O . VAL A 1 82 ? -8.322 20.091 19.182 1 98.52 82 VAL A O 1
ATOM 617 N N . ILE A 1 83 ? -6.845 21.197 17.959 1 98.31 83 ILE A N 1
ATOM 618 C CA . ILE A 1 83 ? -7.332 20.743 16.661 1 98.31 83 ILE A CA 1
ATOM 619 C C . ILE A 1 83 ? -6.276 19.864 15.993 1 98.31 83 ILE A C 1
ATOM 621 O O . ILE A 1 83 ? -5.123 20.275 15.841 1 98.31 83 ILE A O 1
ATOM 625 N N . VAL A 1 84 ? -6.64 18.668 15.624 1 98.5 84 VAL A N 1
ATOM 626 C CA . VAL A 1 84 ? -5.782 17.732 14.905 1 98.5 84 VAL A CA 1
ATOM 627 C C . VAL A 1 84 ? -6.324 17.514 13.494 1 98.5 84 VAL A C 1
ATOM 629 O O . VAL A 1 84 ? -7.484 17.134 13.32 1 98.5 84 VAL A O 1
ATOM 632 N N . SER A 1 85 ? -5.492 17.778 12.571 1 97.24 85 SER A N 1
ATOM 633 C CA . SER A 1 85 ? -5.897 17.577 11.183 1 97.24 85 SER A CA 1
ATOM 634 C C . SER A 1 85 ? -5.31 16.288 10.618 1 97.24 85 SER A C 1
ATOM 636 O O . SER A 1 85 ? -4.101 16.06 10.705 1 97.24 85 SER A O 1
ATOM 638 N N . ALA A 1 86 ? -6.09 15.427 10.116 1 94.48 86 ALA A N 1
ATOM 639 C CA . ALA A 1 86 ? -5.693 14.25 9.347 1 94.48 86 ALA A CA 1
ATOM 640 C C . ALA A 1 86 ? -6.23 14.321 7.92 1 94.48 86 ALA A C 1
ATOM 642 O O . ALA A 1 86 ? -6.519 13.29 7.307 1 94.48 86 ALA A O 1
ATOM 643 N N . LEU A 1 87 ? -6.409 15.543 7.529 1 89.91 87 LEU A N 1
ATOM 644 C CA . LEU A 1 87 ? -6.93 15.773 6.186 1 89.91 87 LEU A CA 1
ATOM 645 C C . LEU A 1 87 ? -5.903 15.381 5.129 1 89.91 87 LEU A C 1
ATOM 647 O O . LEU A 1 87 ? -4.707 15.63 5.298 1 89.91 87 LEU A O 1
ATOM 651 N N . SER A 1 88 ? -6.329 14.672 4.144 1 81.07 88 SER A N 1
ATOM 652 C CA . SER A 1 88 ? -5.509 14.305 2.993 1 81.07 88 SER A CA 1
ATOM 653 C C . SER A 1 88 ? -6.218 14.632 1.683 1 81.07 88 SER A C 1
ATOM 655 O O . SER A 1 88 ? -7.449 14.685 1.634 1 81.07 88 SER A O 1
ATOM 657 N N . GLY A 1 89 ? -5.457 14.96 0.769 1 75.15 89 GLY A N 1
ATOM 658 C CA . GLY A 1 89 ? -6.051 15.295 -0.515 1 75.15 89 GLY A CA 1
ATOM 659 C C . GLY A 1 89 ? -5.205 16.255 -1.331 1 75.15 89 GLY A C 1
ATOM 660 O O . GLY A 1 89 ? -3.975 16.176 -1.312 1 75.15 89 GLY A O 1
ATOM 661 N N . ASP A 1 90 ? -5.907 17.074 -2.086 1 73.81 90 ASP A N 1
ATOM 662 C CA . ASP A 1 90 ? -5.214 18.015 -2.961 1 73.81 90 ASP A CA 1
ATOM 663 C C . ASP A 1 90 ? -5.049 19.374 -2.284 1 73.81 90 ASP A C 1
ATOM 665 O O . ASP A 1 90 ? -5.216 19.492 -1.068 1 73.81 90 ASP A O 1
ATOM 669 N N . HIS A 1 91 ? -4.665 20.29 -3.041 1 77.49 91 HIS A N 1
ATOM 670 C CA . HIS A 1 91 ? -4.396 21.641 -2.561 1 77.49 91 HIS A CA 1
ATOM 671 C C . HIS A 1 91 ? -5.612 22.226 -1.851 1 77.49 91 HIS A C 1
ATOM 673 O O . HIS A 1 91 ? -5.48 22.849 -0.795 1 77.49 91 HIS A O 1
ATOM 679 N N . SER A 1 92 ? -6.802 21.995 -2.316 1 79.09 92 SER A N 1
ATOM 680 C CA . SER A 1 92 ? -8.003 22.612 -1.761 1 79.09 92 SER A CA 1
ATOM 681 C C . SER A 1 92 ? -8.279 22.113 -0.347 1 79.09 92 SER A C 1
ATOM 683 O O . SER A 1 92 ? -8.746 22.871 0.505 1 79.09 92 SER A O 1
ATOM 685 N N . VAL A 1 93 ? -7.968 20.895 -0.116 1 80.75 93 VAL A N 1
ATOM 686 C CA . VAL A 1 93 ? -8.226 20.334 1.207 1 80.75 93 VAL A CA 1
ATOM 687 C C . VAL A 1 93 ? -7.01 20.549 2.105 1 80.75 93 VAL A C 1
ATOM 689 O O . VAL A 1 93 ? -7.131 21.094 3.205 1 80.75 93 VAL A O 1
ATOM 692 N N . VAL A 1 94 ? -5.886 20.195 1.557 1 84.32 94 VAL A N 1
ATOM 693 C CA . VAL A 1 94 ? -4.679 20.151 2.377 1 84.32 94 VAL A CA 1
ATOM 694 C C . VAL A 1 94 ? -4.184 21.57 2.644 1 84.32 94 VAL A C 1
ATOM 696 O O . VAL A 1 94 ? -3.655 21.857 3.72 1 84.32 94 VAL A O 1
ATOM 699 N N . PHE A 1 95 ? -4.446 22.443 1.649 1 89.11 95 PHE A N 1
ATOM 700 C CA . PHE A 1 95 ? -4.02 23.818 1.882 1 89.11 95 PHE A CA 1
ATOM 701 C C . PHE A 1 95 ? -5.198 24.683 2.313 1 89.11 95 PHE A C 1
ATOM 703 O O . PHE A 1 95 ? -5.238 25.165 3.447 1 89.11 95 PHE A O 1
ATOM 710 N N . ASP A 1 96 ? -6.202 24.839 1.457 1 88.35 96 ASP A N 1
ATOM 711 C CA . ASP A 1 96 ? -7.302 25.756 1.742 1 88.35 96 ASP A CA 1
ATOM 712 C C . ASP A 1 96 ? -8.1 25.295 2.959 1 88.35 96 ASP A C 1
ATOM 714 O O . ASP A 1 96 ? -8.476 26.109 3.806 1 88.35 96 ASP A O 1
ATOM 718 N N . GLY A 1 97 ? -8.399 24.005 2.974 1 89.47 97 GLY A N 1
ATOM 719 C CA . GLY A 1 97 ? -9.153 23.465 4.094 1 89.47 97 GLY A CA 1
ATOM 720 C C . GLY A 1 97 ? -8.435 23.61 5.423 1 89.47 97 GLY A C 1
ATOM 721 O O . GLY A 1 97 ? -9.039 24.008 6.421 1 89.47 97 GLY A O 1
ATOM 722 N N . GLN A 1 98 ? -7.205 23.348 5.459 1 92.78 98 GLN A N 1
ATOM 723 C CA . GLN A 1 98 ? -6.451 23.458 6.704 1 92.78 98 GLN A CA 1
ATOM 724 C C . GLN A 1 98 ? -6.224 24.919 7.081 1 92.78 98 GLN A C 1
ATOM 726 O O . GLN A 1 98 ? -6.149 25.255 8.265 1 92.78 98 GLN A O 1
ATOM 731 N N . LEU A 1 99 ? -6.077 25.763 6.046 1 92.97 99 LEU A N 1
ATOM 732 C CA . LEU A 1 99 ? -5.99 27.191 6.331 1 92.97 99 LEU A CA 1
ATOM 733 C C . LEU A 1 99 ? -7.248 27.681 7.04 1 92.97 99 LEU A C 1
ATOM 735 O O . LEU A 1 99 ? -7.167 28.483 7.973 1 92.97 99 LEU A O 1
ATOM 739 N N . LYS A 1 100 ? -8.381 27.219 6.613 1 93.6 100 LYS A N 1
ATOM 740 C CA . LYS A 1 100 ? -9.641 27.564 7.267 1 93.6 100 LYS A CA 1
ATOM 741 C C . LYS A 1 100 ? -9.673 27.049 8.703 1 93.6 100 LYS A C 1
ATOM 743 O O . LYS A 1 100 ? -10.135 27.747 9.608 1 93.6 100 LYS A O 1
ATOM 748 N N . LEU A 1 101 ? -9.238 25.812 8.902 1 95.11 101 LEU A N 1
ATOM 749 C CA . LEU A 1 101 ? -9.146 25.251 10.245 1 95.11 101 LEU A CA 1
ATOM 750 C C . LEU A 1 101 ? -8.236 26.099 11.127 1 95.11 101 LEU A C 1
ATOM 752 O O . LEU A 1 101 ? -8.56 26.365 12.287 1 95.11 101 LEU A O 1
ATOM 756 N N . LEU A 1 102 ? -7.134 26.488 10.548 1 94.69 102 LEU A N 1
ATOM 757 C CA . LEU A 1 102 ? -6.178 27.317 11.274 1 94.69 102 LEU A CA 1
ATOM 758 C C . LEU A 1 102 ? -6.8 28.655 11.658 1 94.69 102 LEU A C 1
ATOM 760 O O . LEU A 1 102 ? -6.661 29.105 12.798 1 94.69 102 LEU A O 1
ATOM 764 N N . ASN A 1 103 ? -7.46 29.282 10.735 1 95.12 103 ASN A N 1
ATOM 765 C CA . ASN A 1 103 ? -8.097 30.566 11.009 1 95.12 103 ASN A CA 1
ATOM 766 C C . ASN A 1 103 ? -9.215 30.428 12.038 1 95.12 103 ASN A C 1
ATOM 768 O O . ASN A 1 103 ? -9.391 31.301 12.89 1 95.12 103 ASN A O 1
ATOM 772 N N . ALA A 1 104 ? -9.952 29.349 11.941 1 96.53 104 ALA A N 1
ATOM 773 C CA . ALA A 1 104 ? -10.979 29.075 12.942 1 96.53 104 ALA A CA 1
ATOM 774 C C . ALA A 1 104 ? -10.36 28.867 14.321 1 96.53 104 ALA A C 1
ATOM 776 O O . ALA A 1 104 ? -10.915 29.308 15.331 1 96.53 104 ALA A O 1
ATOM 777 N N . ALA A 1 105 ? -9.28 28.147 14.359 1 95.51 105 ALA A N 1
ATOM 778 C CA . ALA A 1 105 ? -8.557 27.923 15.608 1 95.51 105 ALA A CA 1
ATOM 779 C C . ALA A 1 105 ? -8.172 29.246 16.264 1 95.51 105 ALA A C 1
ATOM 781 O O . ALA A 1 105 ? -8.371 29.43 17.467 1 95.51 105 ALA A O 1
ATOM 782 N N . LYS A 1 106 ? -7.701 30.179 15.483 1 94.16 106 LYS A N 1
ATOM 783 C CA . LYS A 1 106 ? -7.279 31.487 15.973 1 94.16 106 LYS A CA 1
ATOM 784 C C . LYS A 1 106 ? -8.446 32.242 16.602 1 94.16 106 LYS A C 1
ATOM 786 O O . LYS A 1 106 ? -8.274 32.94 17.604 1 94.16 106 LYS A O 1
ATOM 791 N N . LEU A 1 107 ? -9.551 31.995 16.06 1 95.18 107 LEU A N 1
ATOM 792 C CA . LEU A 1 107 ? -10.726 32.754 16.477 1 95.18 107 LEU A CA 1
ATOM 793 C C . LEU A 1 107 ? -11.409 32.087 17.666 1 95.18 107 LEU A C 1
ATOM 795 O O . LEU A 1 107 ? -12.209 32.718 18.361 1 95.18 107 LEU A O 1
ATOM 799 N N . SER A 1 108 ? -11.18 30.841 17.884 1 95.43 108 SER A N 1
ATOM 800 C CA . SER A 1 108 ? -11.951 30.076 18.859 1 95.43 108 SER A CA 1
ATOM 801 C C . SER A 1 108 ? -11.182 29.914 20.166 1 95.43 108 SER A C 1
ATOM 803 O O . SER A 1 108 ? -11.717 29.389 21.145 1 95.43 108 SER A O 1
ATOM 805 N N . GLY A 1 109 ? -9.933 30.301 20.23 1 92.24 109 GLY A N 1
ATOM 806 C CA . GLY A 1 109 ? -9.139 30.17 21.441 1 92.24 109 GLY A CA 1
ATOM 807 C C . GLY A 1 109 ? -8.476 28.812 21.575 1 92.24 109 GLY A C 1
ATOM 808 O O . GLY A 1 109 ? -8.058 28.426 22.669 1 92.24 109 GLY A O 1
ATOM 809 N N . VAL A 1 110 ? -8.488 28.044 20.58 1 96.32 110 VAL A N 1
ATOM 810 C CA . VAL A 1 110 ? -7.748 26.787 20.536 1 96.32 110 VAL A CA 1
ATOM 811 C C . VAL A 1 110 ? -6.292 27.03 20.928 1 96.32 110 VAL A C 1
ATOM 813 O O . VAL A 1 110 ? -5.698 28.039 20.539 1 96.32 110 VAL A O 1
ATOM 816 N N . LYS A 1 111 ? -5.767 26.133 21.648 1 96.81 111 LYS A N 1
ATOM 817 C CA . LYS A 1 111 ? -4.435 26.329 22.213 1 96.81 111 LYS A CA 1
ATOM 818 C C . LYS A 1 111 ? -3.358 25.766 21.29 1 96.81 111 LYS A C 1
ATOM 820 O O . LYS A 1 111 ? -2.229 26.262 21.27 1 96.81 111 LYS A O 1
ATOM 825 N N . LYS A 1 112 ? -3.724 24.727 20.55 1 97.81 112 LYS A N 1
ATOM 826 C CA . LYS A 1 112 ? -2.727 24.058 19.719 1 97.81 112 LYS A CA 1
ATOM 827 C C . LYS A 1 112 ? -3.352 23.52 18.435 1 97.81 112 LYS A C 1
ATOM 829 O O . LYS A 1 112 ? -4.421 22.907 18.469 1 97.81 112 LYS A O 1
ATOM 834 N N . PHE A 1 113 ? -2.673 23.771 17.342 1 97.54 113 PHE A N 1
ATOM 835 C CA . PHE A 1 113 ? -3.062 23.265 16.032 1 97.54 113 PHE A CA 1
ATOM 836 C C . PHE A 1 113 ? -2.053 22.24 15.526 1 97.54 113 PHE A C 1
ATOM 838 O O . PHE A 1 113 ? -0.862 22.536 15.416 1 97.54 113 PHE A O 1
ATOM 845 N N . VAL A 1 114 ? -2.489 21.016 15.258 1 98.21 114 VAL A N 1
ATOM 846 C CA . VAL A 1 114 ? -1.652 19.956 14.706 1 98.21 114 VAL A CA 1
ATOM 847 C C . VAL A 1 114 ? -2.052 19.684 13.258 1 98.21 114 VAL A C 1
ATOM 849 O O . VAL A 1 114 ? -2.997 18.935 12.999 1 98.21 114 VAL A O 1
ATOM 852 N N . PRO A 1 115 ? -1.356 20.219 12.317 1 97.24 115 PRO A N 1
ATOM 853 C CA . PRO A 1 115 ? -1.716 20.043 10.908 1 97.24 115 PRO A CA 1
ATOM 854 C C . PRO A 1 115 ? -1.416 18.637 10.394 1 97.24 115 PRO A C 1
ATOM 856 O O . PRO A 1 115 ? -0.685 17.881 11.041 1 97.24 115 PRO A O 1
ATOM 859 N N . SER A 1 116 ? -1.982 18.288 9.261 1 96.11 116 SER A N 1
ATOM 860 C CA . SER A 1 116 ? -1.679 17.037 8.573 1 96.11 116 SER A CA 1
ATOM 861 C C . SER A 1 116 ? -0.287 17.071 7.951 1 96.11 116 SER A C 1
ATOM 863 O O . SER A 1 116 ? -0.143 17.321 6.752 1 96.11 116 SER A O 1
ATOM 865 N N . SER A 1 117 ? 0.692 16.872 8.739 1 96.52 117 SER A N 1
ATOM 866 C CA . SER A 1 117 ? 2.075 16.909 8.276 1 96.52 117 SER A CA 1
ATOM 867 C C . SER A 1 117 ? 2.666 15.506 8.186 1 96.52 117 SER A C 1
ATOM 869 O O . SER A 1 117 ? 3.884 15.346 8.075 1 96.52 117 SER A O 1
ATOM 871 N N . TYR A 1 118 ? 1.894 14.522 8.16 1 96.58 118 TYR A N 1
ATOM 872 C CA . TYR A 1 118 ? 2.318 13.127 8.203 1 96.58 118 TYR A CA 1
ATOM 873 C C . TYR A 1 118 ? 3.102 12.757 6.949 1 96.58 118 TYR A C 1
ATOM 875 O O . TYR A 1 118 ? 2.754 13.18 5.844 1 96.58 118 TYR A O 1
ATOM 883 N N . GLY A 1 119 ? 4.077 12.009 7.105 1 96.2 119 GLY A N 1
ATOM 884 C CA . GLY A 1 119 ? 4.994 11.634 6.041 1 96.2 119 GLY A CA 1
ATOM 885 C C . GLY A 1 119 ? 6.437 11.993 6.343 1 96.2 119 GLY A C 1
ATOM 886 O O . GLY A 1 119 ? 6.827 12.092 7.508 1 96.2 119 GLY A O 1
ATOM 887 N N . PHE A 1 120 ? 7.21 12.201 5.302 1 96.77 120 PHE A N 1
ATOM 888 C CA . PHE A 1 120 ? 8.609 12.579 5.456 1 96.77 120 PHE A CA 1
ATOM 889 C C . PHE A 1 120 ? 8.73 13.97 6.068 1 96.77 120 PHE A C 1
ATOM 891 O O . PHE A 1 120 ? 7.781 14.755 6.028 1 96.77 120 PHE A O 1
ATOM 898 N N . ASN A 1 121 ? 9.867 14.253 6.674 1 97.18 121 ASN A N 1
ATOM 899 C CA . ASN A 1 121 ? 10.111 15.59 7.206 1 97.18 121 ASN A CA 1
ATOM 900 C C . ASN A 1 121 ? 10.346 16.602 6.089 1 97.18 121 ASN A C 1
ATOM 902 O O . ASN A 1 121 ? 11.487 16.983 5.821 1 97.18 121 ASN A O 1
ATOM 906 N N . PHE A 1 122 ? 9.301 17.025 5.488 1 95.79 122 PHE A N 1
ATOM 907 C CA . PHE A 1 122 ? 9.386 17.917 4.338 1 95.79 122 PHE A CA 1
ATOM 908 C C . PHE A 1 122 ? 9.62 19.356 4.785 1 95.79 122 PHE A C 1
ATOM 910 O O . PHE A 1 122 ? 10.145 20.17 4.024 1 95.79 122 PHE A O 1
ATOM 917 N N . GLN A 1 123 ? 9.213 19.576 5.969 1 94.96 123 GLN A N 1
ATOM 918 C CA . GLN A 1 123 ? 9.304 20.957 6.431 1 94.96 123 GLN A CA 1
ATOM 919 C C . GLN A 1 123 ? 10.758 21.41 6.528 1 94.96 123 GLN A C 1
ATOM 921 O O . GLN A 1 123 ? 11.111 22.488 6.045 1 94.96 123 GLN A O 1
ATOM 926 N N . ASP A 1 124 ? 11.566 20.564 7.03 1 94.2 124 ASP A N 1
ATOM 927 C CA . ASP A 1 124 ? 12.938 20.974 7.312 1 94.2 124 ASP A CA 1
ATOM 928 C C . ASP A 1 124 ? 13.87 20.605 6.16 1 94.2 124 ASP A C 1
ATOM 930 O O . ASP A 1 124 ? 14.961 21.165 6.033 1 94.2 124 ASP A O 1
ATOM 934 N N . TYR A 1 125 ? 13.398 19.722 5.253 1 96.26 125 TYR A N 1
ATOM 935 C CA . TYR A 1 125 ? 14.42 19.135 4.394 1 96.26 125 TYR A CA 1
ATOM 936 C C . TYR A 1 125 ? 14.034 19.258 2.925 1 96.26 125 TYR A C 1
ATOM 938 O O . TYR A 1 125 ? 14.863 19.039 2.039 1 96.26 125 TYR A O 1
ATOM 946 N N . LEU A 1 126 ? 12.823 19.586 2.636 1 97.1 126 LEU A N 1
ATOM 947 C CA . LEU A 1 126 ? 12.4 19.708 1.246 1 97.1 126 LEU A CA 1
ATOM 948 C C . LEU A 1 126 ? 12.113 21.163 0.891 1 97.1 126 LEU A C 1
ATOM 950 O O . LEU A 1 126 ? 11.857 21.984 1.775 1 97.1 126 LEU A O 1
ATOM 954 N N . GLN A 1 127 ? 12.18 21.424 -0.328 1 96.55 127 GLN A N 1
ATOM 955 C CA . GLN A 1 127 ? 11.848 22.741 -0.862 1 96.55 127 GLN A CA 1
ATOM 956 C C . GLN A 1 127 ? 10.567 22.692 -1.691 1 96.55 127 GLN A C 1
ATOM 958 O O . GLN A 1 127 ? 10.173 21.628 -2.172 1 96.55 127 GLN A O 1
ATOM 963 N N . LEU A 1 128 ? 9.914 23.854 -1.746 1 95.7 128 LEU A N 1
ATOM 964 C CA . LEU A 1 128 ? 8.781 23.944 -2.66 1 95.7 128 LEU A CA 1
ATOM 965 C C . LEU A 1 128 ? 9.196 23.567 -4.079 1 95.7 128 LEU A C 1
ATOM 967 O O . LEU A 1 128 ? 10.254 23.988 -4.553 1 95.7 128 LEU A O 1
ATOM 971 N N . GLY A 1 129 ? 8.405 22.745 -4.756 1 94.45 129 GLY A N 1
ATOM 972 C CA . GLY A 1 129 ? 8.744 22.253 -6.082 1 94.45 129 GLY A CA 1
ATOM 973 C C . GLY A 1 129 ? 9.26 20.826 -6.075 1 94.45 129 GLY A C 1
ATOM 974 O O . GLY A 1 129 ? 9.3 20.17 -7.117 1 94.45 129 GLY A O 1
ATOM 975 N N . ASP A 1 130 ? 9.65 20.283 -4.897 1 96.52 130 ASP A N 1
ATOM 976 C CA . ASP A 1 130 ? 10.216 18.941 -4.803 1 96.52 130 ASP A CA 1
ATOM 977 C C . ASP A 1 130 ? 9.138 17.876 -4.985 1 96.52 130 ASP A C 1
ATOM 979 O O . ASP A 1 130 ? 9.427 16.761 -5.425 1 96.52 130 ASP A O 1
ATOM 983 N N . SER A 1 131 ? 7.916 18.218 -4.633 1 95.33 131 SER A N 1
ATOM 984 C CA . SER A 1 131 ? 6.864 17.209 -4.686 1 95.33 131 SER A CA 1
ATOM 985 C C . SER A 1 131 ? 5.488 17.851 -4.832 1 95.33 131 SER A C 1
ATOM 987 O O . SER A 1 131 ? 5.083 18.66 -3.994 1 95.33 131 SER A O 1
ATOM 989 N N . LEU A 1 132 ? 4.792 17.439 -5.817 1 91.87 132 LEU A N 1
ATOM 990 C CA . LEU A 1 132 ? 3.444 17.938 -6.067 1 91.87 132 LEU A CA 1
ATOM 991 C C . LEU A 1 132 ? 2.512 17.587 -4.912 1 91.87 132 LEU A C 1
ATOM 993 O O . LEU A 1 132 ? 1.596 18.35 -4.594 1 91.87 132 LEU A O 1
ATOM 997 N N . LEU A 1 133 ? 2.762 16.471 -4.277 1 90.59 133 LEU A N 1
ATOM 998 C CA . LEU A 1 133 ? 1.936 15.961 -3.188 1 90.59 133 LEU A CA 1
ATOM 999 C C . LEU A 1 133 ? 2.197 16.734 -1.899 1 90.59 133 LEU A C 1
ATOM 1001 O O . LEU A 1 133 ? 1.277 16.968 -1.113 1 90.59 133 LEU A O 1
ATOM 1005 N N . ILE A 1 134 ? 3.415 17.17 -1.635 1 93.83 134 ILE A N 1
ATOM 1006 C CA . ILE A 1 134 ? 3.863 17.688 -0.346 1 93.83 134 ILE A CA 1
ATOM 1007 C C . ILE A 1 134 ? 3.847 19.214 -0.37 1 93.83 134 ILE A C 1
ATOM 1009 O O . ILE A 1 134 ? 3.701 19.856 0.672 1 93.83 134 ILE A O 1
ATOM 1013 N N . ASP A 1 135 ? 3.914 19.891 -1.544 1 94.2 135 ASP A N 1
ATOM 1014 C CA . ASP A 1 135 ? 4.042 21.337 -1.691 1 94.2 135 ASP A CA 1
ATOM 1015 C C . ASP A 1 135 ? 2.894 22.064 -0.993 1 94.2 135 ASP A C 1
ATOM 1017 O O . ASP A 1 135 ? 3.119 23.029 -0.26 1 94.2 135 ASP A O 1
ATOM 1021 N N . PRO A 1 136 ? 1.666 21.553 -1.154 1 92.31 136 PRO A N 1
ATOM 1022 C CA . PRO A 1 136 ? 0.589 22.263 -0.461 1 92.31 136 PRO A CA 1
ATOM 1023 C C . PRO A 1 136 ? 0.729 22.209 1.059 1 92.31 136 PRO A C 1
ATOM 1025 O O . PRO A 1 136 ? 0.382 23.171 1.749 1 92.31 136 PRO A O 1
ATOM 1028 N N . LYS A 1 137 ? 1.162 21.139 1.606 1 94.35 137 LYS A N 1
ATOM 1029 C CA . LYS A 1 137 ? 1.394 21.032 3.043 1 94.35 137 LYS A CA 1
ATOM 1030 C C . LYS A 1 137 ? 2.474 22.009 3.499 1 94.35 137 LYS A C 1
ATOM 1032 O O . LYS A 1 137 ? 2.313 22.692 4.513 1 94.35 137 LYS A O 1
ATOM 1037 N N . LYS A 1 138 ? 3.518 22.021 2.713 1 95.08 138 LYS A N 1
ATOM 1038 C CA . LYS A 1 138 ? 4.629 22.894 3.079 1 95.08 138 LYS A CA 1
ATOM 1039 C C . LYS A 1 138 ? 4.213 24.362 3.034 1 95.08 138 LYS A C 1
ATOM 1041 O O . LYS A 1 138 ? 4.587 25.145 3.909 1 95.08 138 LYS A O 1
ATOM 1046 N N . LYS A 1 139 ? 3.477 24.728 2.057 1 94.09 139 LYS A N 1
ATOM 1047 C CA . LYS A 1 139 ? 2.991 26.102 1.959 1 94.09 139 LYS A CA 1
ATOM 1048 C C . LYS A 1 139 ? 2.158 26.479 3.18 1 94.09 139 LYS A C 1
ATOM 1050 O O . LYS A 1 139 ? 2.325 27.564 3.742 1 94.09 139 LYS A O 1
ATOM 1055 N N . LEU A 1 140 ? 1.329 25.589 3.585 1 93.8 140 LEU A N 1
ATOM 1056 C CA . LEU A 1 140 ? 0.49 25.833 4.753 1 93.8 140 LEU A CA 1
ATOM 1057 C C . LEU A 1 140 ? 1.342 26.035 6.001 1 93.8 140 LEU A C 1
ATOM 1059 O O . LEU A 1 140 ? 1.096 26.956 6.784 1 93.8 140 LEU A O 1
ATOM 1063 N N . ILE A 1 141 ? 2.299 25.177 6.21 1 94.81 141 ILE A N 1
ATOM 1064 C CA . ILE A 1 141 ? 3.135 25.22 7.405 1 94.81 141 ILE A CA 1
ATOM 1065 C C . ILE A 1 141 ? 3.963 26.503 7.409 1 94.81 141 ILE A C 1
ATOM 1067 O O . ILE A 1 141 ? 4.153 27.123 8.458 1 94.81 141 ILE A O 1
ATOM 1071 N N . ASN A 1 142 ? 4.444 26.911 6.191 1 93.29 142 ASN A N 1
ATOM 1072 C CA . ASN A 1 142 ? 5.137 28.192 6.091 1 93.29 142 ASN A CA 1
ATOM 1073 C C . ASN A 1 142 ? 4.252 29.345 6.555 1 93.29 142 ASN A C 1
ATOM 1075 O O . ASN A 1 142 ? 4.703 30.219 7.298 1 93.29 142 ASN A O 1
ATOM 1079 N N . ASP A 1 143 ? 3.021 29.277 6.146 1 88.93 143 ASP A N 1
ATOM 1080 C CA . ASP A 1 143 ? 2.072 30.316 6.534 1 88.93 143 ASP A CA 1
ATOM 1081 C C . ASP A 1 143 ? 1.808 30.284 8.038 1 88.93 143 ASP A C 1
ATOM 1083 O O . ASP A 1 143 ? 1.781 31.329 8.691 1 88.93 143 ASP A O 1
ATOM 1087 N N . LEU A 1 144 ? 1.628 29.133 8.545 1 92.52 144 LEU A N 1
ATOM 1088 C CA . LEU A 1 144 ? 1.389 28.918 9.968 1 92.52 144 LEU A CA 1
ATOM 1089 C C . LEU A 1 144 ? 2.546 29.459 10.802 1 92.52 144 LEU A C 1
ATOM 1091 O O . LEU A 1 144 ? 2.328 30.168 11.787 1 92.52 144 LEU A O 1
ATOM 1095 N N . GLN A 1 145 ? 3.713 29.158 10.421 1 92.18 145 GLN A N 1
ATOM 1096 C CA . GLN A 1 145 ? 4.905 29.547 11.168 1 92.18 145 GLN A CA 1
ATOM 1097 C C . GLN A 1 145 ? 5.135 31.053 11.092 1 92.18 145 GLN A C 1
ATOM 1099 O O . GLN A 1 145 ? 5.644 31.658 12.038 1 92.18 145 GLN A O 1
ATOM 1104 N N . SER A 1 146 ? 4.7 31.627 9.995 1 90.03 146 SER A N 1
ATOM 1105 C CA . SER A 1 146 ? 4.915 33.058 9.807 1 90.03 146 SER A CA 1
ATOM 1106 C C . SER A 1 146 ? 3.942 33.878 10.647 1 90.03 146 SER A C 1
ATOM 1108 O O . SER A 1 146 ? 4.266 34.987 11.077 1 90.03 146 SER A O 1
ATOM 1110 N N . GLN A 1 147 ? 2.796 33.353 10.916 1 86.35 147 GLN A N 1
ATOM 1111 C CA . GLN A 1 147 ? 1.766 34.106 11.625 1 86.35 147 GLN A CA 1
ATOM 1112 C C . GLN A 1 147 ? 1.924 33.965 13.136 1 86.35 147 GLN A C 1
ATOM 1114 O O . GLN A 1 147 ? 1.614 34.893 13.887 1 86.35 147 GLN A O 1
ATOM 1119 N N . ASN A 1 148 ? 2.439 32.851 13.587 1 82.02 148 ASN A N 1
ATOM 1120 C CA . ASN A 1 148 ? 2.749 32.575 14.986 1 82.02 148 ASN A CA 1
ATOM 1121 C C . ASN A 1 148 ? 1.6 32.979 15.905 1 82.02 148 ASN A C 1
ATOM 1123 O O . ASN A 1 148 ? 1.82 33.614 16.939 1 82.02 148 ASN A O 1
ATOM 1127 N N . GLN A 1 149 ? 0.373 32.682 15.618 1 88.97 149 GLN A N 1
ATOM 1128 C CA . GLN A 1 149 ? -0.797 33.112 16.376 1 88.97 149 GLN A CA 1
ATOM 1129 C C . GLN A 1 149 ? -1.379 31.96 17.19 1 88.97 149 GLN A C 1
ATOM 1131 O O . GLN A 1 149 ? -2.158 32.181 18.12 1 88.97 149 GLN A O 1
ATOM 1136 N N . VAL A 1 150 ? -1.13 30.808 16.848 1 93.23 150 VAL A N 1
ATOM 1137 C CA . VAL A 1 150 ? -1.547 29.6 17.553 1 93.23 150 VAL A CA 1
ATOM 1138 C C . VAL A 1 150 ? -0.371 28.633 17.661 1 93.23 150 VAL A C 1
ATOM 1140 O O . VAL A 1 150 ? 0.418 28.497 16.723 1 93.23 150 VAL A O 1
ATOM 1143 N N . ASP A 1 151 ? -0.204 28.07 18.877 1 96.2 151 ASP A N 1
ATOM 1144 C CA . ASP A 1 151 ? 0.813 27.029 18.98 1 96.2 151 ASP A CA 1
ATOM 1145 C C . ASP A 1 151 ? 0.553 25.906 17.979 1 96.2 151 ASP A C 1
ATOM 1147 O O . ASP A 1 151 ? -0.597 25.631 17.631 1 96.2 151 ASP A O 1
ATOM 1151 N N . TYR A 1 152 ? 1.594 25.316 17.486 1 97.25 152 TYR A N 1
ATOM 1152 C CA . TYR A 1 152 ? 1.454 24.229 16.524 1 97.25 152 TYR A CA 1
ATOM 1153 C C . TYR A 1 152 ? 2.438 23.105 16.824 1 97.25 152 TYR A C 1
ATOM 1155 O O . TYR A 1 152 ? 3.365 23.278 17.618 1 97.25 152 TYR A O 1
ATOM 1163 N N . LEU A 1 153 ? 2.196 22.003 16.25 1 97.98 153 LEU A N 1
ATOM 1164 C CA . LEU A 1 153 ? 3.108 20.865 16.299 1 97.98 153 LEU A CA 1
ATOM 1165 C C . LEU A 1 153 ? 3.092 20.099 14.98 1 97.98 153 LEU A C 1
ATOM 1167 O O . LEU A 1 153 ? 2.026 19.718 14.492 1 97.98 153 LEU A O 1
ATOM 1171 N N . LEU A 1 154 ? 4.241 19.967 14.375 1 98.05 154 LEU A N 1
ATOM 1172 C CA . LEU A 1 154 ? 4.381 19.152 13.173 1 98.05 154 LEU A CA 1
ATOM 1173 C C . LEU A 1 154 ? 4.86 17.747 13.521 1 98.05 154 LEU A C 1
ATOM 1175 O O . LEU A 1 154 ? 5.805 17.582 14.295 1 98.05 154 LEU A O 1
ATOM 1179 N N . ILE A 1 155 ? 4.183 16.783 13.017 1 98.34 155 ILE A N 1
ATOM 1180 C CA . ILE A 1 155 ? 4.557 15.393 13.253 1 98.34 155 ILE A CA 1
ATOM 1181 C C . ILE A 1 155 ? 4.941 14.73 11.932 1 98.34 155 ILE A C 1
ATOM 1183 O O . ILE A 1 155 ? 4.122 14.64 11.014 1 98.34 155 ILE A O 1
ATOM 1187 N N . HIS A 1 156 ? 6.147 14.285 11.826 1 98.38 156 HIS A N 1
ATOM 1188 C CA . HIS A 1 156 ? 6.662 13.565 10.667 1 98.38 156 HIS A CA 1
ATOM 1189 C C . HIS A 1 156 ? 6.971 12.112 11.013 1 98.38 156 HIS A C 1
ATOM 1191 O O . HIS A 1 156 ? 7.605 11.834 12.034 1 98.38 156 HIS A O 1
ATOM 1197 N N . ASN A 1 157 ? 6.527 11.202 10.145 1 98.24 157 ASN A N 1
ATOM 1198 C CA . ASN A 1 157 ? 6.604 9.792 10.513 1 98.24 157 ASN A CA 1
ATOM 1199 C C . ASN A 1 157 ? 7.312 8.971 9.44 1 98.24 157 ASN A C 1
ATOM 1201 O O . ASN A 1 157 ? 7.369 7.743 9.528 1 98.24 157 ASN A O 1
ATOM 1205 N N . GLY A 1 158 ? 7.804 9.574 8.365 1 97.15 158 GLY A N 1
ATOM 1206 C CA . GLY A 1 158 ? 8.436 8.841 7.28 1 97.15 158 GLY A CA 1
ATOM 1207 C C . GLY A 1 158 ? 7.442 8.124 6.386 1 97.15 158 GLY A C 1
ATOM 1208 O O . GLY A 1 158 ? 6.293 8.553 6.256 1 97.15 158 GLY A O 1
ATOM 1209 N N . LEU A 1 159 ? 7.885 7.13 5.706 1 96.71 159 LEU A N 1
ATOM 1210 C CA . LEU A 1 159 ? 7.095 6.365 4.748 1 96.71 159 LEU A CA 1
ATOM 1211 C C . LEU A 1 159 ? 6.14 5.417 5.465 1 96.71 159 LEU A C 1
ATOM 1213 O O . LEU A 1 159 ? 6.519 4.769 6.443 1 96.71 159 LEU A O 1
ATOM 1217 N N . PHE A 1 160 ? 4.93 5.309 4.997 1 94.63 160 PHE A N 1
ATOM 1218 C CA . PHE A 1 160 ? 4.037 4.282 5.521 1 94.63 160 PHE A CA 1
ATOM 1219 C C . PHE A 1 160 ? 4.536 2.89 5.152 1 94.63 160 PHE A C 1
ATOM 1221 O O . PHE A 1 160 ? 4.98 2.663 4.025 1 94.63 160 PHE A O 1
ATOM 1228 N N . TYR A 1 161 ? 4.355 1.905 6.047 1 92.42 161 TYR A N 1
ATOM 1229 C CA . TYR A 1 161 ? 4.832 0.549 5.801 1 92.42 161 TYR A CA 1
ATOM 1230 C C . TYR A 1 161 ? 4.272 0.003 4.493 1 92.42 161 TYR A C 1
ATOM 1232 O O . TYR A 1 161 ? 4.99 -0.64 3.723 1 92.42 161 TYR A O 1
ATOM 1240 N N . SER A 1 162 ? 3.03 0.266 4.198 1 86.76 162 SER A N 1
ATOM 1241 C CA . SER A 1 162 ? 2.33 -0.333 3.067 1 86.76 162 SER A CA 1
ATOM 1242 C C . SER A 1 162 ? 2.897 0.162 1.74 1 86.76 162 SER A C 1
ATOM 1244 O O . SER A 1 162 ? 2.814 -0.533 0.726 1 86.76 162 SER A O 1
ATOM 1246 N N . TYR A 1 163 ? 3.471 1.32 1.685 1 91.59 163 TYR A N 1
ATOM 1247 C CA . TYR A 1 163 ? 3.982 1.9 0.448 1 91.59 163 TYR A CA 1
ATOM 1248 C C . TYR A 1 163 ? 5.311 1.266 0.057 1 91.59 163 TYR A C 1
ATOM 1250 O O . TYR A 1 163 ? 5.658 1.216 -1.126 1 91.59 163 TYR A O 1
ATOM 1258 N N . ALA A 1 164 ? 6.001 0.736 0.996 1 91.52 164 ALA A N 1
ATOM 1259 C CA . ALA A 1 164 ? 7.348 0.221 0.766 1 91.52 164 ALA A CA 1
ATOM 1260 C C . ALA A 1 164 ? 7.324 -0.981 -0.173 1 91.52 164 ALA A C 1
ATOM 1262 O O . ALA A 1 164 ? 8.337 -1.312 -0.795 1 91.52 164 ALA A O 1
ATOM 1263 N N . PHE A 1 165 ? 6.126 -1.573 -0.329 1 87.6 165 PHE A N 1
ATOM 1264 C CA . PHE A 1 165 ? 6.083 -2.835 -1.058 1 87.6 165 PHE A CA 1
ATOM 1265 C C . PHE A 1 165 ? 5.249 -2.699 -2.327 1 87.6 165 PHE A C 1
ATOM 1267 O O . PHE A 1 165 ? 4.915 -3.699 -2.967 1 87.6 165 PHE A O 1
ATOM 1274 N N . PHE A 1 166 ? 4.884 -1.521 -2.618 1 90.19 166 PHE A N 1
ATOM 1275 C CA . PHE A 1 166 ? 4.208 -1.294 -3.889 1 90.19 166 PHE A CA 1
ATOM 1276 C C . PHE A 1 166 ? 5.118 -1.65 -5.058 1 90.19 166 PHE A C 1
ATOM 1278 O O . PHE A 1 166 ? 6.301 -1.301 -5.06 1 90.19 166 PHE A O 1
ATOM 1285 N N . PRO A 1 167 ? 4.681 -2.354 -6.038 1 86.63 167 PRO A N 1
ATOM 1286 C CA . PRO A 1 167 ? 5.541 -2.878 -7.102 1 86.63 167 PRO A CA 1
ATOM 1287 C C . PRO A 1 167 ? 6.31 -1.781 -7.833 1 86.63 167 PRO A C 1
ATOM 1289 O O . PRO A 1 167 ? 5.712 -0.807 -8.297 1 86.63 167 PRO A O 1
ATOM 1292 N N . GLY A 1 168 ? 7.598 -1.952 -7.88 1 87.34 168 GLY A N 1
ATOM 1293 C CA . GLY A 1 168 ? 8.447 -1.076 -8.672 1 87.34 168 GLY A CA 1
ATOM 1294 C C . GLY A 1 168 ? 8.721 0.256 -8.001 1 87.34 168 GLY A C 1
ATOM 1295 O O . GLY A 1 168 ? 9.345 1.139 -8.594 1 87.34 168 GLY A O 1
ATOM 1296 N N . PHE A 1 169 ? 8.296 0.469 -6.79 1 92.09 169 PHE A N 1
ATOM 1297 C CA . PHE A 1 169 ? 8.352 1.782 -6.158 1 92.09 169 PHE A CA 1
ATOM 1298 C C . PHE A 1 169 ? 9.782 2.131 -5.762 1 92.09 169 PHE A C 1
ATOM 1300 O O . PHE A 1 169 ? 10.373 3.065 -6.309 1 92.09 169 PHE A O 1
ATOM 1307 N N . LEU A 1 170 ? 10.501 1.291 -5.026 1 95.2 170 LEU A N 1
ATOM 1308 C CA . LEU A 1 170 ? 11.806 1.683 -4.506 1 95.2 170 LEU A CA 1
ATOM 1309 C C . LEU A 1 170 ? 12.926 1.186 -5.414 1 95.2 170 LEU A C 1
ATOM 1311 O O . LEU A 1 170 ? 14.022 1.75 -5.42 1 95.2 170 LEU A O 1
ATOM 1315 N N . PHE A 1 171 ? 12.711 0.13 -6.144 1 93.15 171 PHE A N 1
ATOM 1316 C CA . PHE A 1 171 ? 13.646 -0.521 -7.055 1 93.15 171 PHE A CA 1
ATOM 1317 C C . PHE A 1 171 ? 12.905 -1.41 -8.047 1 93.15 171 PHE A C 1
ATOM 1319 O O . PHE A 1 171 ? 11.706 -1.654 -7.895 1 93.15 171 PHE A O 1
ATOM 1326 N N . GLN A 1 172 ? 13.702 -1.715 -9.023 1 89.21 172 GLN A N 1
ATOM 1327 C CA . GLN A 1 172 ? 13.186 -2.643 -10.023 1 89.21 172 GLN A CA 1
ATOM 1328 C C . GLN A 1 172 ? 13.914 -3.982 -9.96 1 89.21 172 GLN A C 1
ATOM 1330 O O . GLN A 1 172 ? 15.136 -4.023 -9.801 1 89.21 172 GLN A O 1
ATOM 1335 N N . LYS A 1 173 ? 13.211 -4.916 -10.046 1 85.5 173 LYS A N 1
ATOM 1336 C CA . LYS A 1 173 ? 13.823 -6.24 -10.099 1 85.5 173 LYS A CA 1
ATOM 1337 C C . LYS A 1 173 ? 13.768 -6.816 -11.511 1 85.5 173 LYS A C 1
ATOM 1339 O O . LYS A 1 173 ? 12.706 -6.839 -12.136 1 85.5 173 LYS A O 1
ATOM 1344 N N . GLU A 1 174 ? 14.865 -7.101 -12.021 1 81.35 174 GLU A N 1
ATOM 1345 C CA . GLU A 1 174 ? 15.034 -7.84 -13.269 1 81.35 174 GLU A CA 1
ATOM 1346 C C . GLU A 1 174 ? 15.874 -9.096 -13.058 1 81.35 174 GLU A C 1
ATOM 1348 O O . GLU A 1 174 ? 17.088 -9.012 -12.862 1 81.35 174 GLU A O 1
ATOM 1353 N N . ASN A 1 175 ? 15.208 -10.18 -13.047 1 78.34 175 ASN A N 1
ATOM 1354 C CA . ASN A 1 175 ? 15.875 -11.425 -12.684 1 78.34 175 ASN A CA 1
ATOM 1355 C C . ASN A 1 175 ? 16.517 -11.335 -11.302 1 78.34 175 ASN A C 1
ATOM 1357 O O . ASN A 1 175 ? 15.857 -10.964 -10.33 1 78.34 175 ASN A O 1
ATOM 1361 N N . ASP A 1 176 ? 17.767 -11.632 -11.12 1 78.09 176 ASP A N 1
ATOM 1362 C CA . ASP A 1 176 ? 18.41 -11.605 -9.81 1 78.09 176 ASP A CA 1
ATOM 1363 C C . ASP A 1 176 ? 19.079 -10.256 -9.555 1 78.09 176 ASP A C 1
ATOM 1365 O O . ASP A 1 176 ? 19.882 -10.12 -8.629 1 78.09 176 ASP A O 1
ATOM 1369 N N . THR A 1 177 ? 18.661 -9.366 -10.369 1 89.05 177 THR A N 1
ATOM 1370 C CA . THR A 1 177 ? 19.325 -8.071 -10.265 1 89.05 177 THR A CA 1
ATOM 1371 C C . THR A 1 177 ? 18.34 -6.992 -9.826 1 89.05 177 THR A C 1
ATOM 1373 O O . THR A 1 177 ? 17.271 -6.84 -10.421 1 89.05 177 THR A O 1
ATOM 1376 N N . ILE A 1 178 ? 18.667 -6.338 -8.775 1 92.37 178 ILE A N 1
ATOM 1377 C CA . ILE A 1 178 ? 17.951 -5.15 -8.323 1 92.37 178 ILE A CA 1
ATOM 1378 C C . ILE A 1 178 ? 18.546 -3.907 -8.982 1 92.37 178 ILE A C 1
ATOM 1380 O O . ILE A 1 178 ? 19.725 -3.601 -8.794 1 92.37 178 ILE A O 1
ATOM 1384 N N . LYS A 1 179 ? 17.776 -3.302 -9.779 1 94.69 179 LYS A N 1
ATOM 1385 C CA . LYS A 1 179 ? 18.175 -2.032 -10.376 1 94.69 179 LYS A CA 1
ATOM 1386 C C . LYS A 1 179 ? 17.647 -0.852 -9.564 1 94.69 179 LYS A C 1
ATOM 1388 O O . LYS A 1 179 ? 16.464 -0.81 -9.219 1 94.69 179 LYS A O 1
ATOM 1393 N N . TYR A 1 180 ? 18.515 0.055 -9.251 1 96.54 180 TYR A N 1
ATOM 1394 C CA . TYR A 1 180 ? 18.115 1.076 -8.289 1 96.54 180 TYR A CA 1
ATOM 1395 C C . TYR A 1 180 ? 18.824 2.396 -8.568 1 96.54 180 TYR A C 1
ATOM 1397 O O . TYR A 1 180 ? 19.874 2.419 -9.215 1 96.54 180 TYR A O 1
ATOM 1405 N N . TYR A 1 181 ? 18.251 3.48 -8.213 1 97.4 181 TYR A N 1
ATOM 1406 C CA . TYR A 1 181 ? 18.893 4.786 -8.106 1 97.4 181 TYR A CA 1
ATOM 1407 C C . TYR A 1 181 ? 19.356 5.05 -6.679 1 97.4 181 TYR A C 1
ATOM 1409 O O . TYR A 1 181 ? 18.74 4.575 -5.722 1 97.4 181 TYR A O 1
ATOM 1417 N N . GLY A 1 182 ? 20.35 5.855 -6.505 1 97.15 182 GLY A N 1
ATOM 1418 C CA . GLY A 1 182 ? 20.792 6.26 -5.18 1 97.15 182 GLY A CA 1
ATOM 1419 C C . GLY A 1 182 ? 21.818 5.319 -4.579 1 97.15 182 GLY A C 1
ATOM 1420 O O . GLY A 1 182 ? 22.712 4.838 -5.279 1 97.15 182 GLY A O 1
ATOM 1421 N N . ASP A 1 183 ? 21.693 5.132 -3.272 1 97.14 183 ASP A N 1
ATOM 1422 C CA . ASP A 1 183 ? 22.647 4.343 -2.499 1 97.14 183 ASP A CA 1
ATOM 1423 C C . ASP A 1 183 ? 21.942 3.231 -1.727 1 97.14 183 ASP A C 1
ATOM 1425 O O . ASP A 1 183 ? 20.891 3.456 -1.124 1 97.14 183 ASP A O 1
ATOM 1429 N N . LEU A 1 184 ? 22.535 2.046 -1.764 1 96.88 184 LEU A N 1
ATOM 1430 C CA . LEU A 1 184 ? 21.922 0.885 -1.128 1 96.88 184 LEU A CA 1
ATOM 1431 C C . LEU A 1 184 ? 21.904 1.041 0.389 1 96.88 184 LEU A C 1
ATOM 1433 O O . LEU A 1 184 ? 21.072 0.438 1.07 1 96.88 184 LEU A O 1
ATOM 1437 N N . ASN A 1 185 ? 22.744 1.873 0.869 1 96.41 185 ASN A N 1
ATOM 1438 C CA . ASN A 1 185 ? 22.897 1.995 2.315 1 96.41 185 ASN A CA 1
ATOM 1439 C C . ASN A 1 185 ? 22.082 3.159 2.869 1 96.41 185 ASN A C 1
ATOM 1441 O O . ASN A 1 185 ? 22.087 3.407 4.076 1 96.41 185 ASN A O 1
ATOM 1445 N N . VAL A 1 186 ? 21.374 3.82 1.993 1 95.6 186 VAL A N 1
ATOM 1446 C CA . VAL A 1 186 ? 20.528 4.909 2.471 1 95.6 186 VAL A CA 1
ATOM 1447 C C . VAL A 1 186 ? 19.461 4.358 3.414 1 95.6 186 VAL A C 1
ATOM 1449 O O . VAL A 1 186 ? 18.884 3.299 3.158 1 95.6 186 VAL A O 1
ATOM 1452 N N . LYS A 1 187 ? 19.271 5.032 4.442 1 95.44 187 LYS A N 1
ATOM 1453 C CA . LYS A 1 187 ? 18.254 4.619 5.406 1 95.44 187 LYS A CA 1
ATOM 1454 C C . LYS A 1 187 ? 16.915 5.289 5.113 1 95.44 187 LYS A C 1
ATOM 1456 O O . LYS A 1 187 ? 16.865 6.481 4.804 1 95.44 187 LYS A O 1
ATOM 1461 N N . ILE A 1 188 ? 15.9 4.543 5.187 1 97.05 188 ILE A N 1
ATOM 1462 C CA . ILE A 1 188 ? 14.53 5.012 5.015 1 97.05 188 ILE A CA 1
ATOM 1463 C C . ILE A 1 188 ? 13.74 4.783 6.301 1 97.05 188 ILE A C 1
ATOM 1465 O O . ILE A 1 188 ? 13.672 3.659 6.804 1 97.05 188 ILE A O 1
ATOM 1469 N N . GLN A 1 189 ? 13.231 5.825 6.87 1 97.7 189 GLN A N 1
ATOM 1470 C CA . GLN A 1 189 ? 12.357 5.733 8.034 1 97.7 189 GLN A CA 1
ATOM 1471 C C . GLN A 1 189 ? 10.919 5.431 7.62 1 97.7 189 GLN A C 1
ATOM 1473 O O . GLN A 1 189 ? 10.41 6.011 6.659 1 97.7 189 GLN A O 1
ATOM 1478 N N . LEU A 1 190 ? 10.313 4.484 8.31 1 97.6 190 LEU A N 1
ATOM 1479 C CA . LEU A 1 190 ? 8.963 4.034 7.988 1 97.6 190 LEU A CA 1
ATOM 1480 C C . LEU A 1 190 ? 8.155 3.787 9.257 1 97.6 190 LEU A C 1
ATOM 1482 O O . LEU A 1 190 ? 8.716 3.43 10.295 1 97.6 190 LEU A O 1
ATOM 1486 N N . THR A 1 191 ? 6.868 3.937 9.149 1 97.18 191 THR A N 1
ATOM 1487 C CA . THR A 1 191 ? 6.039 3.796 10.341 1 97.18 191 THR A CA 1
ATOM 1488 C C . THR A 1 191 ? 4.684 3.187 9.989 1 97.18 191 THR A C 1
ATOM 1490 O O . THR A 1 191 ? 4.111 3.498 8.943 1 97.18 191 THR A O 1
ATOM 1493 N N . ASP A 1 192 ? 4.197 2.38 10.864 1 94.16 192 ASP A N 1
ATOM 1494 C CA . ASP A 1 192 ? 2.842 1.845 10.769 1 94.16 192 ASP A CA 1
ATOM 1495 C C . ASP A 1 192 ? 1.806 2.905 11.137 1 94.16 192 ASP A C 1
ATOM 1497 O O . ASP A 1 192 ? 2.012 3.684 12.069 1 94.16 192 ASP A O 1
ATOM 1501 N N . THR A 1 193 ? 0.666 2.911 10.461 1 93.05 193 THR A N 1
ATOM 1502 C CA . THR A 1 193 ? -0.334 3.95 10.683 1 93.05 193 THR A CA 1
ATOM 1503 C C . THR A 1 193 ? -0.901 3.862 12.097 1 93.05 193 THR A C 1
ATOM 1505 O O . THR A 1 193 ? -1.254 4.881 12.694 1 93.05 193 THR A O 1
ATOM 1508 N N . LEU A 1 194 ? -0.99 2.683 12.704 1 92.75 194 LEU A N 1
ATOM 1509 C CA . LEU A 1 194 ? -1.463 2.55 14.078 1 92.75 194 LEU A CA 1
ATOM 1510 C C . LEU A 1 194 ? -0.504 3.226 15.051 1 92.75 194 LEU A C 1
ATOM 1512 O O . LEU A 1 194 ? -0.936 3.851 16.022 1 92.75 194 LEU A O 1
ATOM 1516 N N . ASP A 1 195 ? 0.756 3.069 14.773 1 96.16 195 ASP A N 1
ATOM 1517 C CA . ASP A 1 195 ? 1.745 3.717 15.628 1 96.16 195 ASP A CA 1
ATOM 1518 C C . ASP A 1 195 ? 1.728 5.232 15.437 1 96.16 195 ASP A C 1
ATOM 1520 O O . ASP A 1 195 ? 1.935 5.986 16.391 1 96.16 195 ASP A O 1
ATOM 1524 N N . ILE A 1 196 ? 1.51 5.683 14.192 1 97.2 196 ILE A N 1
ATOM 1525 C CA . ILE A 1 196 ? 1.379 7.114 13.944 1 97.2 196 ILE A CA 1
ATOM 1526 C C . ILE A 1 196 ? 0.266 7.689 14.818 1 97.2 196 ILE A C 1
ATOM 1528 O O . ILE A 1 196 ? 0.446 8.727 15.46 1 97.2 196 ILE A O 1
ATOM 1532 N N . ALA A 1 197 ? -0.833 6.99 14.877 1 96.98 197 ALA A N 1
ATOM 1533 C CA . ALA A 1 197 ? -1.968 7.443 15.677 1 96.98 197 ALA A CA 1
ATOM 1534 C C . ALA A 1 197 ? -1.578 7.598 17.144 1 96.98 197 ALA A C 1
ATOM 1536 O O . ALA A 1 197 ? -1.933 8.59 17.786 1 96.98 197 ALA A O 1
ATOM 1537 N N . LYS A 1 198 ? -0.85 6.647 17.642 1 97.4 198 LYS A N 1
ATOM 1538 C CA . LYS A 1 198 ? -0.413 6.708 19.034 1 97.4 198 LYS A CA 1
ATOM 1539 C C . LYS A 1 198 ? 0.502 7.906 19.271 1 97.4 198 LYS A C 1
ATOM 1541 O O . LYS A 1 198 ? 0.371 8.604 20.279 1 97.4 198 LYS A O 1
ATOM 1546 N N . TYR A 1 199 ? 1.417 8.14 18.33 1 98.31 199 TYR A N 1
ATOM 1547 C CA . TYR A 1 199 ? 2.294 9.3 18.438 1 98.31 199 TYR A CA 1
ATOM 1548 C C . TYR A 1 199 ? 1.491 10.595 18.421 1 98.31 199 TYR A C 1
ATOM 1550 O O . TYR A 1 199 ? 1.775 11.519 19.188 1 98.31 199 TYR A O 1
ATOM 1558 N N . VAL A 1 200 ? 0.511 10.645 17.548 1 98.5 200 VAL A N 1
ATOM 1559 C CA . VAL A 1 200 ? -0.298 11.851 17.401 1 98.5 200 VAL A CA 1
ATOM 1560 C C . VAL A 1 200 ? -1.018 12.154 18.713 1 98.5 200 VAL A C 1
ATOM 1562 O O . VAL A 1 200 ? -1.027 13.298 19.173 1 98.5 200 VAL A O 1
ATOM 1565 N N . VAL A 1 201 ? -1.537 11.171 19.369 1 98.09 201 VAL A N 1
ATOM 1566 C CA . VAL A 1 201 ? -2.28 11.349 20.612 1 98.09 201 VAL A CA 1
ATOM 1567 C C . VAL A 1 201 ? -1.351 11.89 21.697 1 98.09 201 VAL A C 1
ATOM 1569 O O . VAL A 1 201 ? -1.625 12.934 22.294 1 98.09 201 VAL A O 1
ATOM 1572 N N . GLU A 1 202 ? -0.258 11.24 21.849 1 97.61 202 GLU A N 1
ATOM 1573 C CA . GLU A 1 202 ? 0.647 11.636 22.925 1 97.61 202 GLU A CA 1
ATOM 1574 C C . GLU A 1 202 ? 1.228 13.025 22.674 1 97.61 202 GLU A C 1
ATOM 1576 O O . GLU A 1 202 ? 1.32 13.84 23.594 1 97.61 202 GLU A O 1
ATOM 1581 N N . ALA A 1 203 ? 1.575 13.256 21.464 1 98.18 203 ALA A N 1
ATOM 1582 C CA . ALA A 1 203 ? 2.193 14.534 21.119 1 98.18 203 ALA A CA 1
ATOM 1583 C C . ALA A 1 203 ? 1.187 15.677 21.227 1 98.18 203 ALA A C 1
ATOM 1585 O O . ALA A 1 203 ? 1.516 16.756 21.726 1 98.18 203 ALA A O 1
ATOM 1586 N N . SER A 1 204 ? -0.011 15.452 20.783 1 98.11 204 SER A N 1
ATOM 1587 C CA . SER A 1 204 ? -1.025 16.499 20.723 1 98.11 204 SER A CA 1
ATOM 1588 C C . SER A 1 204 ? -1.482 16.906 22.12 1 98.11 204 SER A C 1
ATOM 1590 O O . SER A 1 204 ? -1.812 18.07 22.357 1 98.11 204 SER A O 1
ATOM 1592 N N . LEU A 1 205 ? -1.48 16.008 23.055 1 97.48 205 LEU A N 1
ATOM 1593 C CA . LEU A 1 205 ? -2.024 16.27 24.383 1 97.48 205 LEU A CA 1
ATOM 1594 C C . LEU A 1 205 ? -0.956 16.851 25.304 1 97.48 205 LEU A C 1
ATOM 1596 O O . LEU A 1 205 ? -1.268 17.35 26.387 1 97.48 205 LEU A O 1
ATOM 1600 N N . ASN A 1 206 ? 0.308 16.835 24.842 1 96.84 206 ASN A N 1
ATOM 1601 C CA . ASN A 1 206 ? 1.421 17.351 25.633 1 96.84 206 ASN A CA 1
ATOM 1602 C C . ASN A 1 206 ? 1.627 18.845 25.404 1 96.84 206 ASN A C 1
ATOM 1604 O O . ASN A 1 206 ? 2.119 19.254 24.351 1 96.84 206 ASN A O 1
ATOM 1608 N N . PRO A 1 207 ? 1.33 19.693 26.369 1 96.51 207 PRO A N 1
ATOM 1609 C CA . PRO A 1 207 ? 1.446 21.14 26.178 1 96.51 207 PRO A CA 1
ATOM 1610 C C . PRO A 1 207 ? 2.894 21.601 26.025 1 96.51 207 PRO A C 1
ATOM 1612 O O . PRO A 1 207 ? 3.145 22.712 25.55 1 96.51 207 PRO A O 1
ATOM 1615 N N . GLN A 1 208 ? 3.8 20.768 26.32 1 96.43 208 GLN A N 1
ATOM 1616 C CA . GLN A 1 208 ? 5.209 21.139 26.231 1 96.43 208 GLN A CA 1
ATOM 1617 C C . GLN A 1 208 ? 5.73 20.982 24.805 1 96.43 208 GLN A C 1
ATOM 1619 O O . GLN A 1 208 ? 6.752 21.569 24.444 1 96.43 208 GLN A O 1
ATOM 1624 N N . LEU A 1 209 ? 5.071 20.161 24.105 1 97.34 209 LEU A N 1
ATOM 1625 C CA . LEU A 1 209 ? 5.449 19.982 22.707 1 97.34 209 LEU A CA 1
ATOM 1626 C C . LEU A 1 209 ? 4.7 20.964 21.812 1 97.34 209 LEU A C 1
ATOM 1628 O O . LEU A 1 209 ? 3.584 20.681 21.37 1 97.34 209 LEU A O 1
ATOM 1632 N N . LYS A 1 210 ? 5.324 22.106 21.588 1 96.18 210 LYS A N 1
ATOM 1633 C CA . LYS A 1 210 ? 4.683 23.125 20.762 1 96.18 210 LYS A CA 1
ATOM 1634 C C . LYS A 1 210 ? 5.716 23.916 19.964 1 96.18 210 LYS A C 1
ATOM 1636 O O . LYS A 1 210 ? 6.885 23.984 20.349 1 96.18 210 LYS A O 1
ATOM 1641 N N . ASN A 1 211 ? 5.295 24.371 18.835 1 96.29 211 ASN A N 1
ATOM 1642 C CA . ASN A 1 211 ? 6.052 25.247 17.947 1 96.29 211 ASN A CA 1
ATOM 1643 C C . ASN A 1 211 ? 7.352 24.592 17.489 1 96.29 211 ASN A C 1
ATOM 1645 O O . ASN A 1 211 ? 8.413 25.217 17.528 1 96.29 211 ASN A O 1
ATOM 1649 N N . LYS A 1 212 ? 7.2 23.361 17.099 1 95.19 212 LYS A N 1
ATOM 1650 C CA . LYS A 1 212 ? 8.336 22.609 16.573 1 95.19 212 LYS A CA 1
ATOM 1651 C C . LYS A 1 212 ? 7.868 21.418 15.742 1 95.19 212 LYS A C 1
ATOM 1653 O O . LYS A 1 212 ? 6.668 21.155 15.643 1 95.19 212 LYS A O 1
ATOM 1658 N N . SER A 1 213 ? 8.796 20.752 15.135 1 95.9 213 SER A N 1
ATOM 1659 C CA . SER A 1 213 ? 8.587 19.485 14.442 1 95.9 213 SER A CA 1
ATOM 1660 C C . SER A 1 213 ? 9.157 18.317 15.241 1 95.9 213 SER A C 1
ATOM 1662 O O . SER A 1 213 ? 10.218 18.439 15.857 1 95.9 213 SER A O 1
ATOM 1664 N N . ILE A 1 214 ? 8.377 17.324 15.275 1 97.74 214 ILE A N 1
ATOM 1665 C CA . ILE A 1 214 ? 8.93 16.085 15.812 1 97.74 214 ILE A CA 1
ATOM 1666 C C . ILE A 1 214 ? 8.997 15.03 14.71 1 97.74 214 ILE A C 1
ATOM 1668 O O . ILE A 1 214 ? 8.137 14.989 13.828 1 97.74 214 ILE A O 1
ATOM 1672 N N . ASN A 1 215 ? 10.029 14.191 14.798 1 98.1 215 ASN A N 1
ATOM 1673 C CA . ASN A 1 215 ? 10.26 13.09 13.869 1 98.1 215 ASN A CA 1
ATOM 1674 C C . ASN A 1 215 ? 10.192 11.738 14.574 1 98.1 215 ASN A C 1
ATOM 1676 O O . ASN A 1 215 ? 11.003 11.452 15.456 1 98.1 215 ASN A O 1
ATOM 1680 N N . VAL A 1 216 ? 9.225 10.972 14.18 1 98.35 216 VAL A N 1
ATOM 1681 C CA . VAL A 1 216 ? 9.095 9.639 14.76 1 98.35 216 VAL A CA 1
ATOM 1682 C C . VAL A 1 216 ? 9.174 8.586 13.657 1 98.35 216 VAL A C 1
ATOM 1684 O O . VAL A 1 216 ? 8.932 8.886 12.485 1 98.35 216 VAL A O 1
ATOM 1687 N N . ALA A 1 217 ? 9.557 7.386 13.978 1 98.06 217 ALA A N 1
ATOM 1688 C CA . ALA A 1 217 ? 9.644 6.28 13.028 1 98.06 217 ALA A CA 1
ATOM 1689 C C . ALA A 1 217 ? 9.41 4.942 13.722 1 98.06 217 ALA A C 1
ATOM 1691 O O . ALA A 1 217 ? 9.809 4.754 14.874 1 98.06 217 ALA A O 1
ATOM 1692 N N . GLY A 1 218 ? 8.738 4.08 13.116 1 97.6 218 GLY A N 1
ATOM 1693 C CA . GLY A 1 218 ? 8.567 2.725 13.616 1 97.6 218 GLY A CA 1
ATOM 1694 C C . GLY A 1 218 ? 9.784 1.848 13.391 1 97.6 218 GLY A C 1
ATOM 1695 O O . GLY A 1 218 ? 10.069 0.955 14.191 1 97.6 218 GLY A O 1
ATOM 1696 N N . ASP A 1 219 ? 10.423 2.046 12.24 1 97.03 219 ASP A N 1
ATOM 1697 C CA . ASP A 1 219 ? 11.611 1.296 11.846 1 97.03 219 ASP A CA 1
ATOM 1698 C C . ASP A 1 219 ? 12.475 2.103 10.879 1 97.03 219 ASP A C 1
ATOM 1700 O O . ASP A 1 219 ? 12.051 3.15 10.386 1 97.03 219 ASP A O 1
ATOM 1704 N N . GLU A 1 220 ? 13.623 1.738 10.753 1 96.99 220 GLU A N 1
ATOM 1705 C CA . GLU A 1 220 ? 14.568 2.259 9.77 1 96.99 220 GLU A CA 1
ATOM 1706 C C . GLU A 1 220 ? 15.268 1.127 9.023 1 96.99 220 GLU A C 1
ATOM 1708 O O . GLU A 1 220 ? 15.823 0.217 9.643 1 96.99 220 GLU A O 1
ATOM 1713 N N . LYS A 1 221 ? 15.194 1.134 7.691 1 96.8 221 LYS A N 1
ATOM 1714 C CA . LYS A 1 221 ? 15.795 0.097 6.857 1 96.8 221 LYS A CA 1
ATOM 1715 C C . LYS A 1 221 ? 16.572 0.707 5.695 1 96.8 221 LYS A C 1
ATOM 1717 O O . LYS A 1 221 ? 16.181 1.746 5.158 1 96.8 221 LYS A O 1
ATOM 1722 N N . THR A 1 222 ? 17.631 0.051 5.36 1 97.18 222 THR A N 1
ATOM 1723 C CA . THR A 1 222 ? 18.337 0.463 4.151 1 97.18 222 THR A CA 1
ATOM 1724 C C . THR A 1 222 ? 17.598 -0.016 2.904 1 97.18 222 THR A C 1
ATOM 1726 O O . THR A 1 222 ? 16.759 -0.915 2.981 1 97.18 222 THR A O 1
ATOM 1729 N N . LEU A 1 223 ? 17.926 0.623 1.826 1 96.86 223 LEU A N 1
ATOM 1730 C CA . LEU A 1 223 ? 17.355 0.177 0.559 1 96.86 223 LEU A CA 1
ATOM 1731 C C . LEU A 1 223 ? 17.682 -1.289 0.301 1 96.86 223 LEU A C 1
ATOM 1733 O O . LEU A 1 223 ? 16.837 -2.042 -0.188 1 96.86 223 LEU A O 1
ATOM 1737 N N . GLU A 1 224 ? 18.838 -1.744 0.665 1 95.66 224 GLU A N 1
ATOM 1738 C CA . GLU A 1 224 ? 19.243 -3.137 0.503 1 95.66 224 GLU A CA 1
ATOM 1739 C C . GLU A 1 224 ? 18.388 -4.064 1.363 1 95.66 224 GLU A C 1
ATOM 1741 O O . GLU A 1 224 ? 17.932 -5.109 0.895 1 95.66 224 GLU A O 1
ATOM 1746 N N . GLU A 1 225 ? 18.195 -3.669 2.592 1 93.77 225 GLU A N 1
ATOM 1747 C CA . GLU A 1 225 ? 17.373 -4.478 3.488 1 93.77 225 GLU A CA 1
ATOM 1748 C C . GLU A 1 225 ? 15.949 -4.614 2.956 1 93.77 225 GLU A C 1
ATOM 1750 O O . GLU A 1 225 ? 15.346 -5.686 3.05 1 93.77 225 GLU A O 1
ATOM 1755 N N . LEU A 1 226 ? 15.453 -3.518 2.383 1 94.3 226 LEU A N 1
ATOM 1756 C CA . LEU A 1 226 ? 14.098 -3.548 1.842 1 94.3 226 LEU A CA 1
ATOM 1757 C C . LEU A 1 226 ? 14.021 -4.457 0.62 1 94.3 226 LEU A C 1
ATOM 1759 O O . LEU A 1 226 ? 13.022 -5.151 0.42 1 94.3 226 LEU A O 1
ATOM 1763 N N . ALA A 1 227 ? 15.094 -4.438 -0.188 1 91.8 227 ALA A N 1
ATOM 1764 C CA . ALA A 1 227 ? 15.149 -5.356 -1.322 1 91.8 227 ALA A CA 1
ATOM 1765 C C . ALA A 1 227 ? 15.115 -6.809 -0.855 1 91.8 227 ALA A C 1
ATOM 1767 O O . ALA A 1 227 ? 14.366 -7.625 -1.396 1 91.8 227 ALA A O 1
ATOM 1768 N N . HIS A 1 228 ? 15.814 -7.083 0.188 1 87.31 228 HIS A N 1
ATOM 1769 C CA . HIS A 1 228 ? 15.866 -8.447 0.701 1 87.31 228 HIS A CA 1
ATOM 1770 C C . HIS A 1 228 ? 14.541 -8.844 1.344 1 87.31 228 HIS A C 1
ATOM 1772 O O . HIS A 1 228 ? 14.137 -10.007 1.274 1 87.31 228 HIS A O 1
ATOM 1778 N N . LEU A 1 229 ? 13.914 -7.868 1.952 1 86.61 229 LEU A N 1
ATOM 1779 C CA . LEU A 1 229 ? 12.603 -8.146 2.526 1 86.61 229 LEU A CA 1
ATOM 1780 C C . LEU A 1 229 ? 11.572 -8.398 1.431 1 86.61 229 LEU A C 1
ATOM 1782 O O . LEU A 1 229 ? 10.663 -9.213 1.604 1 86.61 229 LEU A O 1
ATOM 1786 N N . SER A 1 230 ? 11.76 -7.691 0.329 1 85.7 230 SER A N 1
ATOM 1787 C CA . SER A 1 230 ? 10.815 -7.811 -0.776 1 85.7 230 SER A CA 1
ATOM 1788 C C . SER A 1 230 ? 11.033 -9.107 -1.551 1 85.7 230 SER A C 1
ATOM 1790 O O . SER A 1 230 ? 10.087 -9.675 -2.1 1 85.7 230 SER A O 1
ATOM 1792 N N . PHE A 1 231 ? 12.338 -9.533 -1.606 1 82.65 231 PHE A N 1
ATOM 1793 C CA . PHE A 1 231 ? 12.696 -10.718 -2.377 1 82.65 231 PHE A CA 1
ATOM 1794 C C . PHE A 1 231 ? 13.585 -11.647 -1.56 1 82.65 231 PHE A C 1
ATOM 1796 O O . PHE A 1 231 ? 14.737 -11.892 -1.926 1 82.65 231 PHE A O 1
ATOM 1803 N N . PRO A 1 232 ? 13.044 -12.232 -0.596 1 73.55 232 PRO A N 1
ATOM 1804 C CA . PRO A 1 232 ? 13.861 -12.999 0.346 1 73.55 232 PRO A CA 1
ATOM 1805 C C . PRO A 1 232 ? 14.36 -14.317 -0.242 1 73.55 232 PRO A C 1
ATOM 1807 O O . PRO A 1 232 ? 15.324 -14.897 0.265 1 73.55 232 PRO A O 1
ATOM 1810 N N . GLN A 1 233 ? 13.864 -14.77 -1.318 1 67.97 233 GLN A N 1
ATOM 1811 C CA . GLN A 1 233 ? 14.177 -16.103 -1.823 1 67.97 233 GLN A CA 1
ATOM 1812 C C . GLN A 1 233 ? 15.236 -16.041 -2.92 1 67.97 233 GLN A C 1
ATOM 1814 O O . GLN A 1 233 ? 15.467 -17.027 -3.623 1 67.97 233 GLN A O 1
ATOM 1819 N N . THR A 1 234 ? 15.87 -14.912 -3.032 1 68.54 234 THR A N 1
ATOM 1820 C CA . THR A 1 234 ? 16.777 -14.769 -4.165 1 68.54 234 THR A CA 1
ATOM 1821 C C . THR A 1 234 ? 18.117 -14.193 -3.716 1 68.54 234 THR A C 1
ATOM 1823 O O . THR A 1 234 ? 18.173 -13.4 -2.775 1 68.54 234 THR A O 1
ATOM 1826 N N . GLN A 1 235 ? 19.129 -14.817 -4.197 1 76.93 235 GLN A N 1
ATOM 1827 C CA . GLN A 1 235 ? 20.397 -14.097 -4.133 1 76.93 235 GLN A CA 1
ATOM 1828 C C . GLN A 1 235 ? 20.373 -12.859 -5.025 1 76.93 235 GLN A C 1
ATOM 1830 O O . GLN A 1 235 ? 20.228 -12.969 -6.245 1 76.93 235 GLN A O 1
ATOM 1835 N N . LEU A 1 236 ? 20.518 -11.815 -4.359 1 84.81 236 LEU A N 1
ATOM 1836 C CA . LEU A 1 236 ? 20.301 -10.573 -5.093 1 84.81 236 LEU A CA 1
ATOM 1837 C C . LEU A 1 236 ? 21.624 -9.986 -5.572 1 84.81 236 LEU A C 1
ATOM 1839 O O . LEU A 1 236 ? 22.615 -9.999 -4.838 1 84.81 236 LEU A O 1
ATOM 1843 N N . LYS A 1 237 ? 21.634 -9.651 -6.823 1 91.63 237 LYS A N 1
ATOM 1844 C CA . LYS A 1 237 ? 22.644 -8.76 -7.385 1 91.63 237 LYS A CA 1
ATOM 1845 C C . LYS A 1 237 ? 22.123 -7.329 -7.482 1 91.63 237 LYS A C 1
ATOM 1847 O O . LYS A 1 237 ? 20.911 -7.105 -7.51 1 91.63 237 LYS A O 1
ATOM 1852 N N . PHE A 1 238 ? 23.098 -6.385 -7.481 1 95.29 238 PHE A N 1
ATOM 1853 C CA . PHE A 1 238 ? 22.682 -4.988 -7.487 1 95.29 238 PHE A CA 1
ATOM 1854 C C . PHE A 1 238 ? 23.343 -4.231 -8.633 1 95.29 238 PHE A C 1
ATOM 1856 O O . PHE A 1 238 ? 24.537 -4.401 -8.889 1 95.29 238 PHE A O 1
ATOM 1863 N N . GLU A 1 239 ? 22.557 -3.471 -9.361 1 96.66 239 GLU A N 1
ATOM 1864 C CA . GLU A 1 239 ? 23.021 -2.611 -10.446 1 96.66 239 GLU A CA 1
ATOM 1865 C C . GLU A 1 239 ? 22.536 -1.176 -10.26 1 96.66 239 GLU A C 1
ATOM 1867 O O . GLU A 1 239 ? 21.332 -0.914 -10.292 1 96.66 239 GLU A O 1
ATOM 1872 N N . LYS A 1 240 ? 23.423 -0.343 -10.15 1 97.25 240 LYS A N 1
ATOM 1873 C CA . LYS A 1 240 ? 23.078 1.063 -9.958 1 97.25 240 LYS A CA 1
ATOM 1874 C C . LYS A 1 240 ? 22.741 1.733 -11.287 1 97.25 240 LYS A C 1
ATOM 1876 O O . LYS A 1 240 ? 23.528 1.678 -12.233 1 97.25 240 LYS A O 1
ATOM 1881 N N . LEU A 1 241 ? 21.614 2.348 -11.354 1 97.35 241 LEU A N 1
ATOM 1882 C CA . LEU A 1 241 ? 21.166 3.041 -12.556 1 97.35 241 LEU A CA 1
ATOM 1883 C C . LEU A 1 241 ? 21.664 4.482 -12.57 1 97.35 241 LEU A C 1
ATOM 1885 O O . LEU A 1 241 ? 21.852 5.069 -13.639 1 97.35 241 LEU A O 1
ATOM 1889 N N . GLY A 1 242 ? 21.854 5.036 -11.411 1 97.84 242 GLY A N 1
ATOM 1890 C CA . GLY A 1 242 ? 22.284 6.411 -11.216 1 97.84 242 GLY A CA 1
ATOM 1891 C C . GLY A 1 242 ? 22.128 6.887 -9.784 1 97.84 242 GLY A C 1
ATOM 1892 O O . GLY A 1 242 ? 21.702 6.125 -8.914 1 97.84 242 GLY A O 1
ATOM 1893 N N . SER A 1 243 ? 22.501 8.094 -9.522 1 97.87 243 SER A N 1
ATOM 1894 C CA . SER A 1 243 ? 22.34 8.693 -8.201 1 97.87 243 SER A CA 1
ATOM 1895 C C . SER A 1 243 ? 20.9 9.137 -7.967 1 97.87 243 SER A C 1
ATOM 1897 O O . SER A 1 243 ? 20.095 9.168 -8.9 1 97.87 243 SER A O 1
ATOM 1899 N N . ALA A 1 244 ? 20.622 9.42 -6.742 1 97.59 244 ALA A N 1
ATOM 1900 C CA . ALA A 1 244 ? 19.317 10.006 -6.445 1 97.59 244 ALA A CA 1
ATOM 1901 C C . ALA A 1 244 ? 19.139 11.34 -7.164 1 97.59 244 ALA A C 1
ATOM 1903 O O . ALA A 1 244 ? 18.037 11.672 -7.608 1 97.59 244 ALA A O 1
ATOM 1904 N N . GLN A 1 245 ? 20.201 12.07 -7.264 1 97.8 245 GLN A N 1
ATOM 1905 C CA . GLN A 1 245 ? 20.152 13.349 -7.965 1 97.8 245 GLN A CA 1
ATOM 1906 C C . GLN A 1 245 ? 19.842 13.152 -9.446 1 97.8 245 GLN A C 1
ATOM 1908 O O . GLN A 1 245 ? 19.137 13.962 -10.051 1 97.8 245 GLN A O 1
ATOM 1913 N N . ASP A 1 246 ? 20.371 12.094 -10.051 1 98.31 246 ASP A N 1
ATOM 1914 C CA . ASP A 1 246 ? 20.051 11.779 -11.44 1 98.31 246 ASP A CA 1
ATOM 1915 C C . ASP A 1 246 ? 18.549 11.574 -11.625 1 98.31 246 ASP A C 1
ATOM 1917 O O . ASP A 1 246 ? 17.963 12.077 -12.586 1 98.31 246 ASP A O 1
ATOM 1921 N N . LEU A 1 247 ? 17.984 10.876 -10.666 1 97.79 247 LEU A N 1
ATOM 1922 C CA . LEU A 1 247 ? 16.543 10.659 -10.738 1 97.79 247 LEU A CA 1
ATOM 1923 C C . LEU A 1 247 ? 15.787 11.976 -10.601 1 97.79 247 LEU A C 1
ATOM 1925 O O . LEU A 1 247 ? 14.848 12.239 -11.355 1 97.79 247 LEU A O 1
ATOM 1929 N N . LYS A 1 248 ? 16.196 12.761 -9.643 1 98 248 LYS A N 1
ATOM 1930 C CA . LYS A 1 248 ? 15.551 14.06 -9.47 1 98 248 LYS A CA 1
ATOM 1931 C C . LYS A 1 248 ? 15.621 14.883 -10.754 1 98 248 LYS A C 1
ATOM 1933 O O . LYS A 1 248 ? 14.631 15.497 -11.158 1 98 248 LYS A O 1
ATOM 1938 N N . ASN A 1 249 ? 16.778 14.873 -11.43 1 98.02 249 ASN A N 1
ATOM 1939 C CA . ASN A 1 249 ? 16.963 15.632 -12.662 1 98.02 249 ASN A CA 1
ATOM 1940 C C . ASN A 1 249 ? 16.033 15.141 -13.768 1 98.02 249 ASN A C 1
ATOM 1942 O O . ASN A 1 249 ? 15.486 15.944 -14.527 1 98.02 249 ASN A O 1
ATOM 1946 N N . LEU A 1 250 ? 15.885 13.846 -13.835 1 97.03 250 LEU A N 1
ATOM 1947 C CA . LEU A 1 250 ? 14.996 13.268 -14.837 1 97.03 250 LEU A CA 1
ATOM 1948 C C . LEU A 1 250 ? 13.554 13.7 -14.598 1 97.03 250 LEU A C 1
ATOM 1950 O O . LEU A 1 250 ? 12.843 14.055 -15.541 1 97.03 250 LEU A O 1
ATOM 1954 N N . ILE A 1 251 ? 13.127 13.711 -13.354 1 97.41 251 ILE A N 1
ATOM 1955 C CA . ILE A 1 251 ? 11.777 14.118 -12.978 1 97.41 251 ILE A CA 1
ATOM 1956 C C . ILE A 1 251 ? 11.561 15.585 -13.343 1 97.41 251 ILE A C 1
ATOM 1958 O O . ILE A 1 251 ? 10.547 15.937 -13.951 1 97.41 251 ILE A O 1
ATOM 1962 N N . GLN A 1 252 ? 12.536 16.41 -12.978 1 97.33 252 GLN A N 1
ATOM 1963 C CA . GLN A 1 252 ? 12.419 17.842 -13.229 1 97.33 252 GLN A CA 1
ATOM 1964 C C . GLN A 1 252 ? 12.352 18.135 -14.725 1 97.33 252 GLN A C 1
ATOM 1966 O O . GLN A 1 252 ? 11.607 19.017 -15.158 1 97.33 252 GLN A O 1
ATOM 1971 N N . LYS A 1 253 ? 13.143 17.432 -15.462 1 96.64 253 LYS A N 1
ATOM 1972 C CA . LYS A 1 253 ? 13.117 17.601 -16.912 1 96.64 253 LYS A CA 1
ATOM 1973 C C . LYS A 1 253 ? 11.735 17.29 -17.478 1 96.64 253 LYS A C 1
ATOM 1975 O O . LYS A 1 253 ? 11.23 18.019 -18.334 1 96.64 253 LYS A O 1
ATOM 1980 N N . GLU A 1 254 ? 11.116 16.229 -16.968 1 95.02 254 GLU A N 1
ATOM 1981 C CA . GLU A 1 254 ? 9.777 15.864 -17.421 1 95.02 254 GLU A CA 1
ATOM 1982 C C . GLU A 1 254 ? 8.758 16.938 -17.052 1 95.02 254 GLU A C 1
ATOM 1984 O O . GLU A 1 254 ? 7.902 17.294 -17.864 1 95.02 254 GLU A O 1
ATOM 1989 N N . ILE A 1 255 ? 8.879 17.464 -15.897 1 96.25 255 ILE A N 1
ATOM 1990 C CA . ILE A 1 255 ? 7.95 18.486 -15.426 1 96.25 255 ILE A CA 1
ATOM 1991 C C . ILE A 1 255 ? 8.1 19.749 -16.272 1 96.25 255 ILE A C 1
ATOM 1993 O O . ILE A 1 255 ? 7.105 20.37 -16.652 1 96.25 255 ILE A O 1
ATOM 1997 N N . GLN A 1 256 ? 9.303 20.081 -16.567 1 95.95 256 GLN A N 1
ATOM 1998 C CA . GLN A 1 256 ? 9.584 21.296 -17.325 1 95.95 256 GLN A CA 1
ATOM 1999 C C . GLN A 1 256 ? 9.032 21.199 -18.744 1 95.95 256 GLN A C 1
ATOM 2001 O O . GLN A 1 256 ? 8.728 22.217 -19.369 1 95.95 256 GLN A O 1
ATOM 2006 N N . GLN A 1 257 ? 8.84 20.009 -19.238 1 94.85 257 GLN A N 1
ATOM 2007 C CA . GLN A 1 257 ? 8.306 19.794 -20.579 1 94.85 257 GLN A CA 1
ATOM 2008 C C . GLN A 1 257 ? 6.783 19.894 -20.587 1 94.85 257 GLN A C 1
ATOM 2010 O O . GLN A 1 257 ? 6.161 19.876 -21.651 1 94.85 257 GLN A O 1
ATOM 2015 N N . GLY A 1 258 ? 6.176 20.076 -19.402 1 93.29 258 GLY A N 1
ATOM 2016 C CA . GLY A 1 258 ? 4.725 20.101 -19.303 1 93.29 258 GLY A CA 1
ATOM 2017 C C . GLY A 1 258 ? 4.113 18.722 -19.149 1 93.29 258 GLY A C 1
ATOM 2018 O O . GLY A 1 258 ? 4.264 17.868 -20.025 1 93.29 258 GLY A O 1
ATOM 2019 N N . LEU A 1 259 ? 3.411 18.494 -18.177 1 92.6 259 LEU A N 1
ATOM 2020 C CA . LEU A 1 259 ? 2.853 17.178 -17.883 1 92.6 259 LEU A CA 1
ATOM 2021 C C . LEU A 1 259 ? 1.438 17.052 -18.438 1 92.6 259 LEU A C 1
ATOM 2023 O O . LEU A 1 259 ? 0.611 17.947 -18.25 1 92.6 259 LEU A O 1
ATOM 2027 N N . LYS A 1 260 ? 1.301 15.99 -19.118 1 91.71 260 LYS A N 1
ATOM 2028 C CA . LYS A 1 260 ? -0.066 15.594 -19.445 1 91.71 260 LYS A CA 1
ATOM 2029 C C . LYS A 1 260 ? -0.752 14.946 -18.245 1 91.71 260 LYS A C 1
ATOM 2031 O O . LYS A 1 260 ? -0.084 14.47 -17.324 1 91.71 260 LYS A O 1
ATOM 2036 N N . PRO A 1 261 ? -2.031 14.923 -18.28 1 89.86 261 PRO A N 1
ATOM 2037 C CA . PRO A 1 261 ? -2.772 14.411 -17.125 1 89.86 261 PRO A CA 1
ATOM 2038 C C . PRO A 1 261 ? -2.364 12.988 -16.747 1 89.86 261 PRO A C 1
ATOM 2040 O O . PRO A 1 261 ? -2.238 12.673 -15.561 1 89.86 261 PRO A O 1
ATOM 2043 N N . GLU A 1 262 ? -2.083 12.168 -17.716 1 90.31 262 GLU A N 1
ATOM 2044 C CA . GLU A 1 262 ? -1.772 10.77 -17.432 1 90.31 262 GLU A CA 1
ATOM 2045 C C . GLU A 1 262 ? -0.384 10.628 -16.815 1 90.31 262 GLU A C 1
ATOM 2047 O O . GLU A 1 262 ? -0.046 9.575 -16.27 1 90.31 262 GLU A O 1
ATOM 2052 N N . GLN A 1 263 ? 0.359 11.707 -16.895 1 92.66 263 GLN A N 1
ATOM 2053 C CA . GLN A 1 263 ? 1.732 11.66 -16.402 1 92.66 263 GLN A CA 1
ATOM 2054 C C . GLN A 1 263 ? 1.809 12.108 -14.946 1 92.66 263 GLN A C 1
ATOM 2056 O O . GLN A 1 263 ? 2.826 11.901 -14.28 1 92.66 263 GLN A O 1
ATOM 2061 N N . ILE A 1 264 ? 0.773 12.723 -14.384 1 92.74 264 ILE A N 1
ATOM 2062 C CA . ILE A 1 264 ? 0.804 13.316 -13.052 1 92.74 264 ILE A CA 1
ATOM 2063 C C . ILE A 1 264 ? 0.99 12.221 -12.004 1 92.74 264 ILE A C 1
ATOM 2065 O O . ILE A 1 264 ? 1.841 12.338 -11.119 1 92.74 264 ILE A O 1
ATOM 2069 N N . GLY A 1 265 ? 0.216 11.123 -12.11 1 92.18 265 GLY A N 1
ATOM 2070 C CA . GLY A 1 265 ? 0.363 10.012 -11.184 1 92.18 265 GLY A CA 1
ATOM 2071 C C . GLY A 1 265 ? 1.773 9.453 -11.142 1 92.18 265 GLY A C 1
ATOM 2072 O O . GLY A 1 265 ? 2.393 9.396 -10.077 1 92.18 265 GLY A O 1
ATOM 2073 N N . PRO A 1 266 ? 2.286 9.137 -12.345 1 94.31 266 PRO A N 1
ATOM 2074 C CA . PRO A 1 266 ? 3.66 8.636 -12.418 1 94.31 266 PRO A CA 1
ATOM 2075 C C . PRO A 1 266 ? 4.677 9.615 -11.836 1 94.31 266 PRO A C 1
ATOM 2077 O O . PRO A 1 266 ? 5.642 9.198 -11.191 1 94.31 266 PRO A O 1
ATOM 2080 N N . ILE A 1 267 ? 4.495 10.882 -11.992 1 95.42 267 ILE A N 1
ATOM 2081 C CA . ILE A 1 267 ? 5.432 11.88 -11.487 1 95.42 267 ILE A CA 1
ATOM 2082 C C . ILE A 1 267 ? 5.362 11.929 -9.962 1 95.42 267 ILE A C 1
ATOM 2084 O O . ILE A 1 267 ? 6.394 11.986 -9.288 1 95.42 267 ILE A O 1
ATOM 2088 N N . ILE A 1 268 ? 4.156 11.899 -9.402 1 94.31 268 ILE A N 1
ATOM 2089 C CA . ILE A 1 268 ? 3.995 11.859 -7.953 1 94.31 268 ILE A CA 1
ATOM 2090 C C . ILE A 1 268 ? 4.691 10.623 -7.39 1 94.31 268 ILE A C 1
ATOM 2092 O O . ILE A 1 268 ? 5.426 10.711 -6.403 1 94.31 268 ILE A O 1
ATOM 2096 N N . TYR A 1 269 ? 4.491 9.518 -8.108 1 94.98 269 TYR A N 1
ATOM 2097 C CA . TYR A 1 269 ? 5.136 8.255 -7.766 1 94.98 269 TYR A CA 1
ATOM 2098 C C . TYR A 1 269 ? 6.653 8.406 -7.747 1 94.98 269 TYR A C 1
ATOM 2100 O O . TYR A 1 269 ? 7.309 8.016 -6.779 1 94.98 269 TYR A O 1
ATOM 2108 N N . GLN A 1 270 ? 7.198 9.009 -8.711 1 96.85 270 GLN A N 1
ATOM 2109 C CA . GLN A 1 270 ? 8.646 9.128 -8.843 1 96.85 270 GLN A CA 1
ATOM 2110 C C . GLN A 1 270 ? 9.208 10.134 -7.842 1 96.85 270 GLN A C 1
ATOM 2112 O O . GLN A 1 270 ? 10.321 9.962 -7.34 1 96.85 270 GLN A O 1
ATOM 2117 N N . GLN A 1 271 ? 8.459 11.181 -7.571 1 96.93 271 GLN A N 1
ATOM 2118 C CA . GLN A 1 271 ? 8.905 12.15 -6.576 1 96.93 271 GLN A CA 1
ATOM 2119 C C . GLN A 1 271 ? 8.986 11.518 -5.19 1 96.93 271 GLN A C 1
ATOM 2121 O O . GLN A 1 271 ? 9.94 11.758 -4.447 1 96.93 271 GLN A O 1
ATOM 2126 N N . LEU A 1 272 ? 7.974 10.741 -4.887 1 96.56 272 LEU A N 1
ATOM 2127 C CA . LEU A 1 272 ? 8.005 10.026 -3.615 1 96.56 272 LEU A CA 1
ATOM 2128 C C . LEU A 1 272 ? 9.16 9.032 -3.578 1 96.56 272 LEU A C 1
ATOM 2130 O O . LEU A 1 272 ? 9.823 8.882 -2.549 1 96.56 272 LEU A O 1
ATOM 2134 N N . GLN A 1 273 ? 9.345 8.359 -4.704 1 97.24 273 GLN A N 1
ATOM 2135 C CA . GLN A 1 273 ? 10.481 7.451 -4.829 1 97.24 273 GLN A CA 1
ATOM 2136 C C . GLN A 1 273 ? 11.797 8.175 -4.557 1 97.24 273 GLN A C 1
ATOM 2138 O O . GLN A 1 273 ? 12.606 7.721 -3.746 1 97.24 273 GLN A O 1
ATOM 2143 N N . TRP A 1 274 ? 12.001 9.298 -5.171 1 98.12 274 TRP A N 1
ATOM 2144 C CA . TRP A 1 274 ? 13.222 10.079 -5.004 1 98.12 274 TRP A CA 1
ATOM 2145 C C . TRP A 1 274 ? 13.424 10.467 -3.543 1 98.12 274 TRP A C 1
ATOM 2147 O O . TRP A 1 274 ? 14.523 10.323 -3.002 1 98.12 274 TRP A O 1
ATOM 2157 N N . ILE A 1 275 ? 12.391 10.913 -2.918 1 97.89 275 ILE A N 1
ATOM 2158 C CA . ILE A 1 275 ? 12.488 11.344 -1.528 1 97.89 275 ILE A CA 1
ATOM 2159 C C . ILE A 1 275 ? 12.905 10.166 -0.65 1 97.89 275 ILE A C 1
ATOM 2161 O O . ILE A 1 275 ? 13.788 10.3 0.201 1 97.89 275 ILE A O 1
ATOM 2165 N N . ALA A 1 276 ? 12.342 9.05 -0.897 1 97.19 276 ALA A N 1
ATOM 2166 C CA . ALA A 1 276 ? 12.625 7.863 -0.095 1 97.19 276 ALA A CA 1
ATOM 2167 C C . ALA A 1 276 ? 14.067 7.402 -0.287 1 97.19 276 ALA A C 1
ATOM 2169 O O . ALA A 1 276 ? 14.8 7.214 0.687 1 97.19 276 ALA A O 1
ATOM 2170 N N . ILE A 1 277 ? 14.547 7.349 -1.539 1 97.14 277 ILE A N 1
ATOM 2171 C CA . ILE A 1 277 ? 15.805 6.662 -1.807 1 97.14 277 ILE A CA 1
ATOM 2172 C C . ILE A 1 277 ? 16.97 7.636 -1.647 1 97.14 277 ILE A C 1
ATOM 2174 O O . ILE A 1 277 ? 18.133 7.226 -1.626 1 97.14 277 ILE A O 1
ATOM 2178 N N . SER A 1 278 ? 16.691 8.941 -1.575 1 97.11 278 SER A N 1
ATOM 2179 C CA . SER A 1 278 ? 17.76 9.917 -1.392 1 97.11 278 SER A CA 1
ATOM 2180 C C . SER A 1 278 ? 18.109 10.086 0.083 1 97.11 278 SER A C 1
ATOM 2182 O O . SER A 1 278 ? 19.184 10.587 0.419 1 97.11 278 SER A O 1
ATOM 2184 N N . GLY A 1 279 ? 17.153 9.789 0.92 1 95.08 279 GLY A N 1
ATOM 2185 C CA . GLY A 1 279 ? 17.344 10.044 2.339 1 95.08 279 GLY A CA 1
ATOM 2186 C C . GLY A 1 279 ? 17.329 11.521 2.686 1 95.08 279 GLY A C 1
ATOM 2187 O O . GLY A 1 279 ? 17.65 11.902 3.814 1 95.08 279 GLY A O 1
ATOM 2188 N N . VAL A 1 280 ? 16.94 12.35 1.802 1 95.23 280 VAL A N 1
ATOM 2189 C CA . VAL A 1 280 ? 17.042 13.796 1.969 1 95.23 280 VAL A CA 1
ATOM 2190 C C . VAL A 1 280 ? 16.139 14.248 3.114 1 95.23 280 VAL A C 1
ATOM 2192 O O . VAL A 1 280 ? 16.456 15.208 3.821 1 95.23 280 VAL A O 1
ATOM 2195 N N . ALA A 1 281 ? 15.066 13.53 3.239 1 94.72 281 ALA A N 1
ATOM 2196 C CA . ALA A 1 281 ? 14.097 13.935 4.253 1 94.72 281 ALA A CA 1
ATOM 2197 C C . ALA A 1 281 ? 14.159 13.017 5.47 1 94.72 281 ALA A C 1
ATOM 2199 O O . ALA A 1 281 ? 13.143 12.774 6.125 1 94.72 281 ALA A O 1
ATOM 2200 N N . HIS A 1 282 ? 15.385 12.538 5.72 1 93.02 282 HIS A N 1
ATOM 2201 C CA . HIS A 1 282 ? 15.629 11.629 6.834 1 93.02 282 HIS A CA 1
ATOM 2202 C C . HIS A 1 282 ? 16.445 12.307 7.929 1 93.02 282 HIS A C 1
ATOM 2204 O O . HIS A 1 282 ? 17.672 12.381 7.84 1 93.02 282 HIS A O 1
ATOM 2210 N N . PRO A 1 283 ? 15.743 12.726 8.975 1 93.44 283 PRO A N 1
ATOM 2211 C CA . PRO A 1 283 ? 16.532 13.274 10.081 1 93.44 283 PRO A CA 1
ATOM 2212 C C . PRO A 1 283 ? 17.472 12.244 10.703 1 93.44 283 PRO A C 1
ATOM 2214 O O . PRO A 1 283 ? 17.163 11.049 10.716 1 93.44 283 PRO A O 1
ATOM 2217 N N . PRO A 1 284 ? 18.602 12.663 11.236 1 91.06 284 PRO A N 1
ATOM 2218 C CA . PRO A 1 284 ? 19.586 11.744 11.812 1 91.06 284 PRO A CA 1
ATOM 2219 C C . PRO A 1 284 ? 19.07 11.033 13.061 1 91.06 284 PRO A C 1
ATOM 2221 O O . PRO A 1 284 ? 19.499 9.916 13.362 1 91.06 284 PRO A O 1
ATOM 2224 N N . LYS A 1 285 ? 18.233 11.714 13.793 1 92.75 285 LYS A N 1
ATOM 2225 C CA . LYS A 1 285 ? 17.663 11.119 14.998 1 92.75 285 LYS A CA 1
ATOM 2226 C C . LYS A 1 285 ? 16.147 11.285 15.029 1 92.75 285 LYS A C 1
ATOM 2228 O O . LYS A 1 285 ? 15.609 12.236 14.456 1 92.75 285 LYS A O 1
ATOM 2233 N N . THR A 1 286 ? 15.581 10.32 15.596 1 96.99 286 THR A N 1
ATOM 2234 C CA . THR A 1 286 ? 14.142 10.423 15.808 1 96.99 286 THR A CA 1
ATOM 2235 C C . THR A 1 286 ? 13.838 10.967 17.201 1 96.99 286 THR A C 1
ATOM 2237 O O . THR A 1 286 ? 14.74 11.102 18.031 1 96.99 286 THR A O 1
ATOM 2240 N N . ASP A 1 287 ? 12.661 11.351 17.424 1 97.86 287 ASP A N 1
ATOM 2241 C CA . ASP A 1 287 ? 12.178 11.826 18.717 1 97.86 287 ASP A CA 1
ATOM 2242 C C . ASP A 1 287 ? 11.344 10.756 19.419 1 97.86 287 ASP A C 1
ATOM 2244 O O . ASP A 1 287 ? 10.477 11.073 20.236 1 97.86 287 ASP A O 1
ATOM 2248 N N . ASN A 1 288 ? 11.582 9.478 19.096 1 97.87 288 ASN A N 1
ATOM 2249 C CA . ASN A 1 288 ? 10.8 8.383 19.659 1 97.87 288 ASN A CA 1
ATOM 2250 C C . ASN A 1 288 ? 10.867 8.372 21.183 1 97.87 288 ASN A C 1
ATOM 2252 O O . ASN A 1 288 ? 9.906 7.979 21.848 1 97.87 288 ASN A O 1
ATOM 2256 N N . ASP A 1 289 ? 11.94 8.797 21.702 1 96.8 289 ASP A N 1
ATOM 2257 C CA . ASP A 1 289 ? 12.197 8.694 23.135 1 96.8 289 ASP A CA 1
ATOM 2258 C C . ASP A 1 289 ? 11.311 9.657 23.922 1 96.8 289 ASP A C 1
ATOM 2260 O O . ASP A 1 289 ? 11.202 9.549 25.145 1 96.8 289 ASP A O 1
ATOM 2264 N N . LEU A 1 290 ? 10.681 10.575 23.249 1 97.05 290 LEU A N 1
ATOM 2265 C CA . LEU A 1 290 ? 9.789 11.519 23.914 1 97.05 290 LEU A CA 1
ATOM 2266 C C . LEU A 1 290 ? 8.453 10.862 24.246 1 97.05 290 LEU A C 1
ATOM 2268 O O . LEU A 1 290 ? 7.646 11.428 24.987 1 97.05 290 LEU A O 1
ATOM 2272 N N . PHE A 1 291 ? 8.24 9.613 23.722 1 97.64 291 PHE A N 1
ATOM 2273 C CA . PHE A 1 291 ? 6.903 9.035 23.785 1 97.64 291 PHE A CA 1
ATOM 2274 C C . PHE A 1 291 ? 6.944 7.643 24.404 1 97.64 291 PHE A C 1
ATOM 2276 O O . PHE A 1 291 ? 7.992 6.994 24.417 1 97.64 291 PHE A O 1
ATOM 2283 N N . ASN A 1 292 ? 5.798 7.233 24.925 1 95.79 292 ASN A N 1
ATOM 2284 C CA . ASN A 1 292 ? 5.614 5.876 25.428 1 95.79 292 ASN A CA 1
ATOM 2285 C C . ASN A 1 292 ? 4.985 4.968 24.375 1 95.79 292 ASN A C 1
ATOM 2287 O O . ASN A 1 292 ? 3.93 4.376 24.61 1 95.79 292 ASN A O 1
ATOM 2291 N N . VAL A 1 293 ? 5.537 4.962 23.188 1 96.43 293 VAL A N 1
ATOM 2292 C CA . VAL A 1 293 ? 5.085 4.128 22.08 1 96.43 293 VAL A CA 1
ATOM 2293 C C . VAL A 1 293 ? 6.16 3.099 21.736 1 96.43 293 VAL A C 1
ATOM 2295 O O . VAL A 1 293 ? 7.334 3.446 21.585 1 96.43 293 VAL A O 1
ATOM 2298 N N . LYS A 1 294 ? 5.818 1.886 21.785 1 96.02 294 LYS A N 1
ATOM 2299 C CA . LYS A 1 294 ? 6.656 0.832 21.221 1 96.02 294 LYS A CA 1
ATOM 2300 C C . LYS A 1 294 ? 6.228 0.493 19.796 1 96.02 294 LYS A C 1
ATOM 2302 O O . LYS A 1 294 ? 5.272 -0.258 19.591 1 96.02 294 LYS A O 1
ATOM 2307 N N . PRO A 1 295 ? 6.91 1.055 18.839 1 95.93 295 PRO A N 1
ATOM 2308 C CA . PRO A 1 295 ? 6.413 0.913 17.468 1 95.93 295 PRO A CA 1
ATOM 2309 C C . PRO A 1 295 ? 6.608 -0.495 16.912 1 95.93 295 PRO A C 1
ATOM 2311 O O . PRO A 1 295 ? 7.53 -1.203 17.324 1 95.93 295 PRO A O 1
ATOM 2314 N N . LEU A 1 296 ? 5.749 -0.897 16.081 1 94.07 296 LEU A N 1
ATOM 2315 C CA . LEU A 1 296 ? 5.832 -2.147 15.334 1 94.07 296 LEU A CA 1
ATOM 2316 C C . LEU A 1 296 ? 6.983 -2.108 14.335 1 94.07 296 LEU A C 1
ATOM 2318 O O . LEU A 1 296 ? 7.107 -1.155 13.562 1 94.07 296 LEU A O 1
ATOM 2322 N N . SER A 1 297 ? 7.826 -3.077 14.406 1 93.92 297 SER A N 1
ATOM 2323 C CA . SER A 1 297 ? 8.895 -3.14 13.414 1 93.92 297 SER A CA 1
ATOM 2324 C C . SER A 1 297 ? 8.356 -3.539 12.045 1 93.92 297 SER A C 1
ATOM 2326 O O . SER A 1 297 ? 7.307 -4.18 11.947 1 93.92 297 SER A O 1
ATOM 2328 N N . LEU A 1 298 ? 9.085 -3.14 11.029 1 92.85 298 LEU A N 1
ATOM 2329 C CA . LEU A 1 298 ? 8.668 -3.524 9.685 1 92.85 298 LEU A CA 1
ATOM 2330 C C . LEU A 1 298 ? 8.671 -5.041 9.528 1 92.85 298 LEU A C 1
ATOM 2332 O O . LEU A 1 298 ? 7.797 -5.602 8.862 1 92.85 298 LEU A O 1
ATOM 2336 N N . ASN A 1 299 ? 9.655 -5.681 10.152 1 87.53 299 ASN A N 1
ATOM 2337 C CA . ASN A 1 299 ? 9.692 -7.139 10.118 1 87.53 299 ASN A CA 1
ATOM 2338 C C . ASN A 1 299 ? 8.44 -7.746 10.745 1 87.53 299 ASN A C 1
ATOM 2340 O O . ASN A 1 299 ? 7.857 -8.683 10.196 1 87.53 299 ASN A O 1
ATOM 2344 N N . ASP A 1 300 ? 8.038 -7.156 11.853 1 86.27 300 ASP A N 1
ATOM 2345 C CA . ASP A 1 300 ? 6.838 -7.655 12.518 1 86.27 300 ASP A CA 1
ATOM 2346 C C . ASP A 1 300 ? 5.584 -7.317 11.715 1 86.27 300 ASP A C 1
ATOM 2348 O O . ASP A 1 300 ? 4.629 -8.097 11.688 1 86.27 300 ASP A O 1
ATOM 2352 N N . TYR A 1 301 ? 5.584 -6.153 11.056 1 87.14 301 TYR A N 1
ATOM 2353 C CA . TYR A 1 301 ? 4.48 -5.776 10.18 1 87.14 301 TYR A CA 1
ATOM 2354 C C . TYR A 1 301 ? 4.275 -6.814 9.083 1 87.14 301 TYR A C 1
ATOM 2356 O O . TYR A 1 301 ? 3.147 -7.236 8.822 1 87.14 301 TYR A O 1
ATOM 2364 N N . VAL A 1 302 ? 5.364 -7.142 8.55 1 80.31 302 VAL A N 1
ATOM 2365 C CA . VAL A 1 302 ? 5.327 -8.122 7.469 1 80.31 302 VAL A CA 1
ATOM 2366 C C . VAL A 1 302 ? 4.838 -9.465 8.005 1 80.31 302 VAL A C 1
ATOM 2368 O O . VAL A 1 302 ? 4.072 -10.165 7.338 1 80.31 302 VAL A O 1
ATOM 2371 N N . LYS A 1 303 ? 5.107 -9.658 9.379 1 73.57 303 LYS A N 1
ATOM 2372 C CA . LYS A 1 303 ? 4.7 -10.907 10.016 1 73.57 303 LYS A CA 1
ATOM 2373 C C . LYS A 1 303 ? 3.229 -10.864 10.421 1 73.57 303 LYS A C 1
ATOM 2375 O O . LYS A 1 303 ? 2.539 -11.884 10.38 1 73.57 303 LYS A O 1
ATOM 2380 N N . ASN A 1 304 ? 2.808 -9.546 11.117 1 61.91 304 ASN A N 1
ATOM 2381 C CA . ASN A 1 304 ? 1.507 -9.388 11.76 1 61.91 304 ASN A CA 1
ATOM 2382 C C . ASN A 1 304 ? 0.396 -9.186 10.735 1 61.91 304 ASN A C 1
ATOM 2384 O O . ASN A 1 304 ? -0.786 -9.323 11.058 1 61.91 304 ASN A O 1
ATOM 2388 N N . GLN A 1 305 ? 0.616 -8.402 9.772 1 51.08 305 GLN A N 1
ATOM 2389 C CA . GLN A 1 305 ? -0.604 -8.349 8.972 1 51.08 305 GLN A CA 1
ATOM 2390 C C . GLN A 1 305 ? -1.374 -9.663 9.057 1 51.08 305 GLN A C 1
ATOM 2392 O O . GLN A 1 305 ? -2.429 -9.812 8.436 1 51.08 305 GLN A O 1
ATOM 2397 N N . LYS A 1 306 ? -0.773 -10.451 10 1 35.71 306 LYS A N 1
ATOM 2398 C CA . LYS A 1 306 ? -1.022 -11.817 10.45 1 35.71 306 LYS A CA 1
ATOM 2399 C C . LYS A 1 306 ? -2.065 -11.847 11.564 1 35.71 306 LYS A C 1
ATOM 2401 O O . LYS A 1 306 ? -2.731 -12.864 11.772 1 35.71 306 LYS A O 1
ATOM 2406 N N . GLN A 1 307 ? -2.271 -10.81 12.68 1 34.53 307 GLN A N 1
ATOM 2407 C CA . GLN A 1 307 ? -3.057 -11.068 13.882 1 34.53 307 GLN A CA 1
ATOM 2408 C C . GLN A 1 307 ? -4.475 -10.52 13.74 1 34.53 307 GLN A C 1
ATOM 2410 O O . GLN A 1 307 ? -4.666 -9.387 13.294 1 34.53 307 GLN A O 1
ATOM 2415 N N . MET B 1 1 ? -29.165 -39.477 2.598 1 23.85 1 MET B N 1
ATOM 2416 C CA . MET B 1 1 ? -27.93 -40.164 2.967 1 23.85 1 MET B CA 1
ATOM 2417 C C . MET B 1 1 ? -26.71 -39.368 2.516 1 23.85 1 MET B C 1
ATOM 2419 O O . MET B 1 1 ? -25.609 -39.912 2.422 1 23.85 1 MET B O 1
ATOM 2423 N N . SER B 1 2 ? -26.854 -37.97 2.142 1 26.82 2 SER B N 1
ATOM 2424 C CA . SER B 1 2 ? -26.083 -37.208 1.165 1 26.82 2 SER B CA 1
ATOM 2425 C C . SER B 1 2 ? -24.69 -36.882 1.693 1 26.82 2 SER B C 1
ATOM 2427 O O . SER B 1 2 ? -23.707 -36.949 0.951 1 26.82 2 SER B O 1
ATOM 2429 N N . ALA B 1 3 ? -24.714 -35.902 2.664 1 32.18 3 ALA B N 1
ATOM 2430 C CA . ALA B 1 3 ? -23.597 -34.977 2.839 1 32.18 3 ALA B CA 1
ATOM 2431 C C . ALA B 1 3 ? -22.347 -35.71 3.319 1 32.18 3 ALA B C 1
ATOM 2433 O O . ALA B 1 3 ? -21.375 -35.081 3.743 1 32.18 3 ALA B O 1
ATOM 2434 N N . SER B 1 4 ? -22.44 -36.841 3.699 1 32.82 4 SER B N 1
ATOM 2435 C CA . SER B 1 4 ? -21.29 -37.45 4.36 1 32.82 4 SER B CA 1
ATOM 2436 C C . SER B 1 4 ? -20.079 -37.493 3.434 1 32.82 4 SER B C 1
ATOM 2438 O O . SER B 1 4 ? -19.181 -38.317 3.616 1 32.82 4 SER B O 1
ATOM 2440 N N . SER B 1 5 ? -20.085 -36.946 2.19 1 37.28 5 SER B N 1
ATOM 2441 C CA . SER B 1 5 ? -18.916 -37.171 1.346 1 37.28 5 SER B CA 1
ATOM 2442 C C . SER B 1 5 ? -17.632 -36.766 2.062 1 37.28 5 SER B C 1
ATOM 2444 O O . SER B 1 5 ? -17.398 -35.58 2.305 1 37.28 5 SER B O 1
ATOM 2446 N N . ASN B 1 6 ? -17.19 -37.328 3.048 1 41.41 6 ASN B N 1
ATOM 2447 C CA . ASN B 1 6 ? -15.983 -37.32 3.869 1 41.41 6 ASN B CA 1
ATOM 2448 C C . ASN B 1 6 ? -14.737 -37.051 3.031 1 41.41 6 ASN B C 1
ATOM 2450 O O . ASN B 1 6 ? -14.042 -37.985 2.626 1 41.41 6 ASN B O 1
ATOM 2454 N N . SER B 1 7 ? -14.759 -36.488 1.779 1 51.47 7 SER B N 1
ATOM 2455 C CA . SER B 1 7 ? -13.616 -36.314 0.888 1 51.47 7 SER B CA 1
ATOM 2456 C C . SER B 1 7 ? -12.401 -35.786 1.644 1 51.47 7 SER B C 1
ATOM 2458 O O . SER B 1 7 ? -12.488 -34.77 2.338 1 51.47 7 SER B O 1
ATOM 2460 N N . ASN B 1 8 ? -11.422 -36.692 2.141 1 72.07 8 ASN B N 1
ATOM 2461 C CA . ASN B 1 8 ? -10.205 -36.542 2.931 1 72.07 8 ASN B CA 1
ATOM 2462 C C . ASN B 1 8 ? -9.33 -35.409 2.402 1 72.07 8 ASN B C 1
ATOM 2464 O O . ASN B 1 8 ? -8.824 -35.481 1.281 1 72.07 8 ASN B O 1
ATOM 2468 N N . ASN B 1 9 ? -9.368 -34.228 2.924 1 86.62 9 ASN B N 1
ATOM 2469 C CA . ASN B 1 9 ? -8.525 -33.078 2.616 1 86.62 9 ASN B CA 1
ATOM 2470 C C . ASN B 1 9 ? -7.044 -33.445 2.646 1 86.62 9 ASN B C 1
ATOM 2472 O O . ASN B 1 9 ? -6.652 -34.408 3.307 1 86.62 9 ASN B O 1
ATOM 2476 N N . TYR B 1 10 ? -6.349 -32.899 1.66 1 95.74 10 TYR B N 1
ATOM 2477 C CA . TYR B 1 10 ? -4.903 -33.07 1.746 1 95.74 10 TYR B CA 1
ATOM 2478 C C . TYR B 1 10 ? -4.395 -32.72 3.139 1 95.74 10 TYR B C 1
ATOM 2480 O O . TYR B 1 10 ? -5.01 -31.921 3.849 1 95.74 10 TYR B O 1
ATOM 2488 N N . SER B 1 11 ? -3.329 -33.39 3.527 1 96.32 11 SER B N 1
ATOM 2489 C CA . SER B 1 11 ? -2.885 -33.221 4.907 1 96.32 11 SER B CA 1
ATOM 2490 C C . SER B 1 11 ? -1.416 -32.817 4.97 1 96.32 11 SER B C 1
ATOM 2492 O O . SER B 1 11 ? -0.843 -32.706 6.055 1 96.32 11 SER B O 1
ATOM 2494 N N . SER B 1 12 ? -0.753 -32.594 3.849 1 97.82 12 SER B N 1
ATOM 2495 C CA . SER B 1 12 ? 0.637 -32.151 3.837 1 97.82 12 SER B CA 1
ATOM 2496 C C . SER B 1 12 ? 0.88 -31.121 2.739 1 97.82 12 SER B C 1
ATOM 2498 O O . SER B 1 12 ? 0.486 -31.327 1.589 1 97.82 12 SER B O 1
ATOM 2500 N N . VAL B 1 13 ? 1.541 -30.066 3.091 1 98.61 13 VAL B N 1
ATOM 2501 C CA . VAL B 1 13 ? 1.752 -28.967 2.155 1 98.61 13 VAL B CA 1
ATOM 2502 C C . VAL B 1 13 ? 3.167 -28.415 2.315 1 98.61 13 VAL B C 1
ATOM 2504 O O . VAL B 1 13 ? 3.756 -28.505 3.394 1 98.61 13 VAL B O 1
ATOM 2507 N N . VAL B 1 14 ? 3.76 -27.948 1.261 1 98.45 14 VAL B N 1
ATOM 2508 C CA . VAL B 1 14 ? 4.973 -27.138 1.311 1 98.45 14 VAL B CA 1
ATOM 2509 C C . VAL B 1 14 ? 4.711 -25.775 0.673 1 98.45 14 VAL B C 1
ATOM 2511 O O . VAL B 1 14 ? 4.085 -25.689 -0.386 1 98.45 14 VAL B O 1
ATOM 2514 N N . ILE B 1 15 ? 5.098 -24.737 1.341 1 97.88 15 ILE B N 1
ATOM 2515 C CA . ILE B 1 15 ? 4.896 -23.372 0.867 1 97.88 15 ILE B CA 1
ATOM 2516 C C . ILE B 1 15 ? 6.235 -22.766 0.451 1 97.88 15 ILE B C 1
ATOM 2518 O O . ILE B 1 15 ? 7.187 -22.754 1.235 1 97.88 15 ILE B O 1
ATOM 2522 N N . ALA B 1 16 ? 6.35 -22.346 -0.756 1 95.56 16 ALA B N 1
ATOM 2523 C CA . ALA B 1 16 ? 7.476 -21.548 -1.233 1 95.56 16 ALA B CA 1
ATOM 2524 C C . ALA B 1 16 ? 7.172 -20.056 -1.135 1 95.56 16 ALA B C 1
ATOM 2526 O O . ALA B 1 16 ? 6.092 -19.61 -1.529 1 95.56 16 ALA B O 1
ATOM 2527 N N . GLY B 1 17 ? 8.063 -19.287 -0.602 1 91.57 17 GLY B N 1
ATOM 2528 C CA . GLY B 1 17 ? 7.848 -17.861 -0.416 1 91.57 17 GLY B CA 1
ATOM 2529 C C . GLY B 1 17 ? 7.32 -17.512 0.963 1 91.57 17 GLY B C 1
ATOM 2530 O O . GLY B 1 17 ? 6.655 -16.489 1.138 1 91.57 17 GLY B O 1
ATOM 2531 N N . ALA B 1 18 ? 7.634 -18.27 1.951 1 90.55 18 ALA B N 1
ATOM 2532 C CA . ALA B 1 18 ? 7.113 -18.152 3.31 1 90.55 18 ALA B CA 1
ATOM 2533 C C . ALA B 1 18 ? 7.65 -16.899 3.997 1 90.55 18 ALA B C 1
ATOM 2535 O O . ALA B 1 18 ? 7.045 -16.396 4.947 1 90.55 18 ALA B O 1
ATOM 2536 N N . SER B 1 19 ? 8.699 -16.401 3.507 1 84.16 19 SER B N 1
ATOM 2537 C CA . SER B 1 19 ? 9.344 -15.274 4.173 1 84.16 19 SER B CA 1
ATOM 2538 C C . SER B 1 19 ? 8.759 -13.946 3.704 1 84.16 19 SER B C 1
ATOM 2540 O O . SER B 1 19 ? 9.05 -12.896 4.28 1 84.16 19 SER B O 1
ATOM 2542 N N . GLY B 1 20 ? 7.988 -13.999 2.68 1 83.39 20 GLY B N 1
ATOM 2543 C CA . GLY B 1 20 ? 7.339 -12.791 2.198 1 83.39 20 GLY B CA 1
ATOM 2544 C C . GLY B 1 20 ? 6.091 -12.431 2.983 1 83.39 20 GLY B C 1
ATOM 2545 O O . GLY B 1 20 ? 5.689 -13.163 3.89 1 83.39 20 GLY B O 1
ATOM 2546 N N . ASN B 1 21 ? 5.524 -11.281 2.614 1 83.11 21 ASN B N 1
ATOM 2547 C CA . ASN B 1 21 ? 4.341 -10.79 3.312 1 83.11 21 ASN B CA 1
ATOM 2548 C C . ASN B 1 21 ? 3.162 -11.748 3.159 1 83.11 21 ASN B C 1
ATOM 2550 O O . ASN B 1 21 ? 2.664 -12.288 4.149 1 83.11 21 ASN B O 1
ATOM 2554 N N . LEU B 1 22 ? 2.773 -12.031 1.975 1 90.66 22 LEU B N 1
ATOM 2555 C CA . LEU B 1 22 ? 1.648 -12.932 1.754 1 90.66 22 LEU B CA 1
ATOM 2556 C C . LEU B 1 22 ? 2.016 -14.364 2.128 1 90.66 22 LEU B C 1
ATOM 2558 O O . LEU B 1 22 ? 1.21 -15.081 2.725 1 90.66 22 LEU B O 1
ATOM 2562 N N . GLY B 1 23 ? 3.237 -14.769 1.825 1 93.03 23 GLY B N 1
ATOM 2563 C CA . GLY B 1 23 ? 3.694 -16.11 2.154 1 93.03 23 GLY B CA 1
ATOM 2564 C C . GLY B 1 23 ? 3.638 -16.412 3.639 1 93.03 23 GLY B C 1
ATOM 2565 O O . GLY B 1 23 ? 3.191 -17.488 4.043 1 93.03 23 GLY B O 1
ATOM 2566 N N . ASN B 1 24 ? 4.068 -15.485 4.415 1 91.16 24 ASN B N 1
ATOM 2567 C CA . ASN B 1 24 ? 4.045 -15.643 5.865 1 91.16 24 ASN B CA 1
ATOM 2568 C C . ASN B 1 24 ? 2.626 -15.862 6.382 1 91.16 24 ASN B C 1
ATOM 2570 O O . ASN B 1 24 ? 2.395 -16.73 7.225 1 91.16 24 ASN B O 1
ATOM 2574 N N . GLN B 1 25 ? 1.707 -15.153 5.846 1 92.81 25 GLN B N 1
ATOM 2575 C CA . GLN B 1 25 ? 0.311 -15.265 6.255 1 92.81 25 GLN B CA 1
ATOM 2576 C C . GLN B 1 25 ? -0.284 -16.601 5.818 1 92.81 25 GLN B C 1
ATOM 2578 O O . GLN B 1 25 ? -1.074 -17.203 6.549 1 92.81 25 GLN B O 1
ATOM 2583 N N . ILE B 1 26 ? 0.091 -17.004 4.686 1 96.8 26 ILE B N 1
ATOM 2584 C CA . ILE B 1 26 ? -0.377 -18.292 4.187 1 96.8 26 ILE B CA 1
ATOM 2585 C C . ILE B 1 26 ? 0.126 -19.411 5.097 1 96.8 26 ILE B C 1
ATOM 2587 O O . ILE B 1 26 ? -0.64 -20.298 5.481 1 96.8 26 ILE B O 1
ATOM 2591 N N . VAL B 1 27 ? 1.405 -19.345 5.507 1 96.54 27 VAL B N 1
ATOM 2592 C CA . VAL B 1 27 ? 1.977 -20.366 6.379 1 96.54 27 VAL B CA 1
ATOM 2593 C C . VAL B 1 27 ? 1.231 -20.385 7.711 1 96.54 27 VAL B C 1
ATOM 2595 O O . VAL B 1 27 ? 0.829 -21.448 8.19 1 96.54 27 VAL B O 1
ATOM 2598 N N . LYS B 1 28 ? 0.991 -19.272 8.27 1 94.91 28 LYS B N 1
ATOM 2599 C CA . LYS B 1 28 ? 0.296 -19.197 9.552 1 94.91 28 LYS B CA 1
ATOM 2600 C C . LYS B 1 28 ? -1.119 -19.759 9.444 1 94.91 28 LYS B C 1
ATOM 2602 O O . LYS B 1 28 ? -1.596 -20.432 10.359 1 94.91 28 LYS B O 1
ATOM 2607 N N . ALA B 1 29 ? -1.751 -19.41 8.37 1 95.79 29 ALA B N 1
ATOM 2608 C CA . ALA B 1 29 ? -3.097 -19.935 8.157 1 95.79 29 ALA B CA 1
ATOM 2609 C C . ALA B 1 29 ? -3.085 -21.459 8.075 1 95.79 29 ALA B C 1
ATOM 2611 O O . ALA B 1 29 ? -3.978 -22.123 8.606 1 95.79 29 ALA B O 1
ATOM 2612 N N . PHE B 1 30 ? -2.1 -22.05 7.423 1 97.75 30 PHE B N 1
ATOM 2613 C CA . PHE B 1 30 ? -1.973 -23.5 7.345 1 97.75 30 PHE B CA 1
ATOM 2614 C C . PHE B 1 30 ? -1.688 -24.093 8.72 1 97.75 30 PHE B C 1
ATOM 2616 O O . PHE B 1 30 ? -2.212 -25.155 9.064 1 97.75 30 PHE B O 1
ATOM 2623 N N . LEU B 1 31 ? -0.828 -23.39 9.492 1 96.82 31 LEU B N 1
ATOM 2624 C CA . LEU B 1 31 ? -0.438 -23.882 10.809 1 96.82 31 LEU B CA 1
ATOM 2625 C C . LEU B 1 31 ? -1.636 -23.924 11.751 1 96.82 31 LEU B C 1
ATOM 2627 O O . LEU B 1 31 ? -1.621 -24.648 12.749 1 96.82 31 LEU B O 1
ATOM 2631 N N . ASN B 1 32 ? -2.633 -23.182 11.412 1 94.78 32 ASN B N 1
ATOM 2632 C CA . ASN B 1 32 ? -3.848 -23.166 12.22 1 94.78 32 ASN B CA 1
ATOM 2633 C C . ASN B 1 32 ? -4.789 -24.305 11.839 1 94.78 32 ASN B C 1
ATOM 2635 O O . ASN B 1 32 ? -5.83 -24.494 12.472 1 94.78 32 ASN B O 1
ATOM 2639 N N . GLN B 1 33 ? -4.496 -25.059 10.795 1 94.59 33 GLN B N 1
ATOM 2640 C CA . GLN B 1 33 ? -5.306 -26.201 10.384 1 94.59 33 GLN B CA 1
ATOM 2641 C C . GLN B 1 33 ? -4.92 -27.457 11.161 1 94.59 33 GLN B C 1
ATOM 2643 O O . GLN B 1 33 ? -3.756 -27.863 11.157 1 94.59 33 GLN B O 1
ATOM 2648 N N . PRO B 1 34 ? -5.942 -27.979 11.706 1 91.21 34 PRO B N 1
ATOM 2649 C CA . PRO B 1 34 ? -5.627 -29.225 12.408 1 91.21 34 PRO B CA 1
ATOM 2650 C C . PRO B 1 34 ? -5.213 -30.348 11.459 1 91.21 34 PRO B C 1
ATOM 2652 O O . PRO B 1 34 ? -5.734 -30.444 10.345 1 91.21 34 PRO B O 1
ATOM 2655 N N . ASN B 1 35 ? -4.307 -31.095 11.715 1 91.53 35 ASN B N 1
ATOM 2656 C CA . ASN B 1 35 ? -3.9 -32.321 11.035 1 91.53 35 ASN B CA 1
ATOM 2657 C C . ASN B 1 35 ? -3.208 -32.022 9.708 1 91.53 35 ASN B C 1
ATOM 2659 O O . ASN B 1 35 ? -3.298 -32.811 8.766 1 91.53 35 ASN B O 1
ATOM 2663 N N . VAL B 1 36 ? -2.806 -30.845 9.477 1 96.9 36 VAL B N 1
ATOM 2664 C CA . VAL B 1 36 ? -2.043 -30.52 8.277 1 96.9 36 VAL B CA 1
ATOM 2665 C C . VAL B 1 36 ? -0.569 -30.341 8.633 1 96.9 36 VAL B C 1
ATOM 2667 O O . VAL B 1 36 ? -0.228 -29.545 9.511 1 96.9 36 VAL B O 1
ATOM 2670 N N . ARG B 1 37 ? 0.257 -31.139 8.084 1 98.01 37 ARG B N 1
ATOM 2671 C CA . ARG B 1 37 ? 1.699 -30.96 8.218 1 98.01 37 ARG B CA 1
ATOM 2672 C C . ARG B 1 37 ? 2.205 -29.875 7.273 1 98.01 37 ARG B C 1
ATOM 2674 O O . ARG B 1 37 ? 2.172 -30.043 6.052 1 98.01 37 ARG B O 1
ATOM 2681 N N . THR B 1 38 ? 2.67 -28.802 7.853 1 98.31 38 THR B N 1
ATOM 2682 C CA . THR B 1 38 ? 3.039 -27.618 7.086 1 98.31 38 THR B CA 1
ATOM 2683 C C . THR B 1 38 ? 4.556 -27.504 6.964 1 98.31 38 THR B C 1
ATOM 2685 O O . THR B 1 38 ? 5.261 -27.423 7.973 1 98.31 38 THR B O 1
ATOM 2688 N N . HIS B 1 39 ? 5.043 -27.534 5.723 1 98.2 39 HIS B N 1
ATOM 2689 C CA . HIS B 1 39 ? 6.456 -27.333 5.422 1 98.2 39 HIS B CA 1
ATOM 2690 C C . HIS B 1 39 ? 6.687 -25.994 4.731 1 98.2 39 HIS B C 1
ATOM 2692 O O . HIS B 1 39 ? 5.805 -25.49 4.032 1 98.2 39 HIS B O 1
ATOM 2698 N N . ILE B 1 40 ? 7.837 -25.423 4.911 1 96.79 40 ILE B N 1
ATOM 2699 C CA . ILE B 1 40 ? 8.226 -24.205 4.21 1 96.79 40 ILE B CA 1
ATOM 2700 C C . ILE B 1 40 ? 9.564 -24.419 3.506 1 96.79 40 ILE B C 1
ATOM 2702 O O . ILE B 1 40 ? 10.484 -25.01 4.075 1 96.79 40 ILE B O 1
ATOM 2706 N N . LEU B 1 41 ? 9.637 -24.058 2.277 1 95.46 41 LEU B N 1
ATOM 2707 C CA . LEU B 1 41 ? 10.881 -24.061 1.516 1 95.46 41 LEU B CA 1
ATOM 2708 C C . LEU B 1 41 ? 11.701 -22.809 1.809 1 95.46 41 LEU B C 1
ATOM 2710 O O . LEU B 1 41 ? 11.263 -21.693 1.519 1 95.46 41 LEU B O 1
ATOM 2714 N N . VAL B 1 42 ? 12.792 -22.999 2.374 1 90.09 42 VAL B N 1
ATOM 2715 C CA . VAL B 1 42 ? 13.575 -21.851 2.817 1 90.09 42 VAL B CA 1
ATOM 2716 C C . VAL B 1 42 ? 15.033 -22.026 2.397 1 90.09 42 VAL B C 1
ATOM 2718 O O . VAL B 1 42 ? 15.566 -23.137 2.431 1 90.09 42 VAL B O 1
ATOM 2721 N N . ARG B 1 43 ? 15.567 -20.944 1.967 1 84.35 43 ARG B N 1
ATOM 2722 C CA . ARG B 1 43 ? 17.01 -20.922 1.751 1 84.35 43 ARG B CA 1
ATOM 2723 C C . ARG B 1 43 ? 17.762 -20.917 3.078 1 84.35 43 ARG B C 1
ATOM 2725 O O . ARG B 1 43 ? 17.29 -20.345 4.063 1 84.35 43 ARG B O 1
ATOM 2732 N N . ASN B 1 44 ? 18.913 -21.392 3.021 1 78.87 44 ASN B N 1
ATOM 2733 C CA . ASN B 1 44 ? 19.698 -21.467 4.249 1 78.87 44 ASN B CA 1
ATOM 2734 C C . ASN B 1 44 ? 19.914 -20.086 4.861 1 78.87 44 ASN B C 1
ATOM 2736 O O . ASN B 1 44 ? 19.784 -19.912 6.074 1 78.87 44 ASN B O 1
ATOM 2740 N N . GLU B 1 45 ? 20.157 -19.117 4.119 1 75.87 45 GLU B N 1
ATOM 2741 C CA . GLU B 1 45 ? 20.495 -17.774 4.579 1 75.87 45 GLU B CA 1
ATOM 2742 C C . GLU B 1 45 ? 19.261 -17.041 5.096 1 75.87 45 GLU B C 1
ATOM 2744 O O . GLU B 1 45 ? 19.378 -16.004 5.754 1 75.87 45 GLU B O 1
ATOM 2749 N N . SER B 1 46 ? 18.108 -17.587 4.794 1 77.73 46 SER B N 1
ATOM 2750 C CA . SER B 1 46 ? 16.871 -16.895 5.144 1 77.73 46 SER B CA 1
ATOM 2751 C C . SER B 1 46 ? 16.183 -17.559 6.332 1 77.73 46 SER B C 1
ATOM 2753 O O . SER B 1 46 ? 15.065 -17.19 6.695 1 77.73 46 SER B O 1
ATOM 2755 N N . LYS B 1 47 ? 16.791 -18.506 6.994 1 81.17 47 LYS B N 1
ATOM 2756 C CA . LYS B 1 47 ? 16.187 -19.255 8.092 1 81.17 47 LYS B CA 1
ATOM 2757 C C . LYS B 1 47 ? 15.796 -18.329 9.24 1 81.17 47 LYS B C 1
ATOM 2759 O O . LYS B 1 47 ? 14.761 -18.528 9.88 1 81.17 47 LYS B O 1
ATOM 2764 N N . HIS B 1 48 ? 16.553 -17.327 9.433 1 79.74 48 HIS B N 1
ATOM 2765 C CA . HIS B 1 48 ? 16.28 -16.398 10.523 1 79.74 48 HIS B CA 1
ATOM 2766 C C . HIS B 1 48 ? 14.976 -15.641 10.289 1 79.74 48 HIS B C 1
ATOM 2768 O O . HIS B 1 48 ? 14.304 -15.243 11.243 1 79.74 48 HIS B O 1
ATOM 2774 N N . LYS B 1 49 ? 14.571 -15.554 9.088 1 77.61 49 LYS B N 1
ATOM 2775 C CA . LYS B 1 49 ? 13.368 -14.811 8.728 1 77.61 49 LYS B CA 1
ATOM 2776 C C . LYS B 1 49 ? 12.109 -15.613 9.049 1 77.61 49 LYS B C 1
ATOM 2778 O O . LYS B 1 49 ? 11.01 -15.057 9.106 1 77.61 49 LYS B O 1
ATOM 2783 N N . VAL B 1 50 ? 12.309 -16.876 9.229 1 85.39 50 VAL B N 1
ATOM 2784 C CA . VAL B 1 50 ? 11.133 -17.721 9.406 1 85.39 50 VAL B CA 1
ATOM 2785 C C . VAL B 1 50 ? 11.184 -18.4 10.772 1 85.39 50 VAL B C 1
ATOM 2787 O O . VAL B 1 50 ? 10.496 -19.397 11.003 1 85.39 50 VAL B O 1
ATOM 2790 N N . GLU B 1 51 ? 11.982 -17.957 11.654 1 87.72 51 GLU B N 1
ATOM 2791 C CA . GLU B 1 51 ? 12.146 -18.552 12.977 1 87.72 51 GLU B CA 1
ATOM 2792 C C . GLU B 1 51 ? 10.81 -18.647 13.709 1 87.72 51 GLU B C 1
ATOM 2794 O O . GLU B 1 51 ? 10.518 -19.658 14.351 1 87.72 51 GLU B O 1
ATOM 2799 N N . GLU B 1 52 ? 10.058 -17.678 13.622 1 87.45 52 GLU B N 1
ATOM 2800 C CA . GLU B 1 52 ? 8.758 -17.663 14.285 1 87.45 52 GLU B CA 1
ATOM 2801 C C . GLU B 1 52 ? 7.844 -18.754 13.735 1 87.45 52 GLU B C 1
ATOM 2803 O O . GLU B 1 52 ? 7.105 -19.39 14.489 1 87.45 52 GLU B O 1
ATOM 2808 N N . LEU B 1 53 ? 7.928 -18.93 12.454 1 91.93 53 LEU B N 1
ATOM 2809 C CA . LEU B 1 53 ? 7.097 -19.953 11.829 1 91.93 53 LEU B CA 1
ATOM 2810 C C . LEU B 1 53 ? 7.506 -21.346 12.296 1 91.93 53 LEU B C 1
ATOM 2812 O O . LEU B 1 53 ? 6.653 -22.211 12.504 1 91.93 53 LEU B O 1
ATOM 2816 N N . ILE B 1 54 ? 8.8 -21.479 12.472 1 93.34 54 ILE B N 1
ATOM 2817 C CA . ILE B 1 54 ? 9.322 -22.749 12.962 1 93.34 54 ILE B CA 1
ATOM 2818 C C . ILE B 1 54 ? 8.831 -22.994 14.387 1 93.34 54 ILE B C 1
ATOM 2820 O O . ILE B 1 54 ? 8.365 -24.089 14.71 1 93.34 54 ILE B O 1
ATOM 2824 N N . LYS B 1 55 ? 8.827 -21.974 15.149 1 93.65 55 LYS B N 1
ATOM 2825 C CA . LYS B 1 55 ? 8.363 -22.069 16.53 1 93.65 55 LYS B CA 1
ATOM 2826 C C . LYS B 1 55 ? 6.875 -22.398 16.589 1 93.65 55 LYS B C 1
ATOM 2828 O O . LYS B 1 55 ? 6.419 -23.076 17.513 1 93.65 55 LYS B O 1
ATOM 2833 N N . LEU B 1 56 ? 6.207 -21.975 15.577 1 93.18 56 LEU B N 1
ATOM 2834 C CA . LEU B 1 56 ? 4.765 -22.193 15.527 1 93.18 56 LEU B CA 1
ATOM 2835 C C . LEU B 1 56 ? 4.444 -23.585 14.993 1 93.18 56 LEU B C 1
ATOM 2837 O O . LEU B 1 56 ? 3.285 -24.004 14.997 1 93.18 56 LEU B O 1
ATOM 2841 N N . GLY B 1 57 ? 5.515 -24.273 14.397 1 95.98 57 GLY B N 1
ATOM 2842 C CA . GLY B 1 57 ? 5.284 -25.663 14.039 1 95.98 57 GLY B CA 1
ATOM 2843 C C . GLY B 1 57 ? 5.59 -25.963 12.583 1 95.98 57 GLY B C 1
ATOM 2844 O O . GLY B 1 57 ? 5.407 -27.093 12.126 1 95.98 57 GLY B O 1
ATOM 2845 N N . ALA B 1 58 ? 6.051 -24.99 11.847 1 96.93 58 ALA B N 1
ATOM 2846 C CA . ALA B 1 58 ? 6.395 -25.233 10.448 1 96.93 58 ALA B CA 1
ATOM 2847 C C . ALA B 1 58 ? 7.661 -26.078 10.334 1 96.93 58 ALA B C 1
ATOM 2849 O O . ALA B 1 58 ? 8.61 -25.893 11.1 1 96.93 58 ALA B O 1
ATOM 2850 N N . HIS B 1 59 ? 7.68 -26.996 9.438 1 96.93 59 HIS B N 1
ATOM 2851 C CA . HIS B 1 59 ? 8.857 -27.801 9.132 1 96.93 59 HIS B CA 1
ATOM 2852 C C . HIS B 1 59 ? 9.667 -27.185 7.996 1 96.93 59 HIS B C 1
ATOM 2854 O O . HIS B 1 59 ? 9.098 -26.68 7.026 1 96.93 59 HIS B O 1
ATOM 2860 N N . ILE B 1 60 ? 10.911 -27.342 8.097 1 95.77 60 ILE B N 1
ATOM 2861 C CA . ILE B 1 60 ? 11.775 -26.695 7.115 1 95.77 60 ILE B CA 1
ATOM 2862 C C . ILE B 1 60 ? 12.192 -27.706 6.05 1 95.77 60 ILE B C 1
ATOM 2864 O O . ILE B 1 60 ? 12.567 -28.836 6.37 1 95.77 60 ILE B O 1
ATOM 2868 N N . ILE B 1 61 ? 12.037 -27.269 4.88 1 95.66 61 ILE B N 1
ATOM 2869 C CA . ILE B 1 61 ? 12.724 -27.874 3.745 1 95.66 61 ILE B CA 1
ATOM 2870 C C . ILE B 1 61 ? 13.752 -26.895 3.182 1 95.66 61 ILE B C 1
ATOM 2872 O O . ILE B 1 61 ? 13.398 -25.799 2.741 1 95.66 61 ILE B O 1
ATOM 2876 N N . GLU B 1 62 ? 14.981 -27.325 3.235 1 92.43 62 GLU B N 1
ATOM 2877 C CA . GLU B 1 62 ? 16.028 -26.456 2.706 1 92.43 62 GLU B CA 1
ATOM 2878 C C . GLU B 1 62 ? 16.092 -26.534 1.183 1 92.43 62 GLU B C 1
ATOM 2880 O O . GLU B 1 62 ? 16.125 -27.627 0.614 1 92.43 62 GLU B O 1
ATOM 2885 N N . GLY B 1 63 ? 16.037 -25.368 0.586 1 90.41 63 GLY B N 1
ATOM 2886 C CA . GLY B 1 63 ? 16.129 -25.306 -0.864 1 90.41 63 GLY B CA 1
ATOM 2887 C C . GLY B 1 63 ? 15.978 -23.899 -1.411 1 90.41 63 GLY B C 1
ATOM 2888 O O . GLY B 1 63 ? 15.432 -23.021 -0.739 1 90.41 63 GLY B O 1
ATOM 2889 N N . ASP B 1 64 ? 16.524 -23.735 -2.578 1 85.65 64 ASP B N 1
ATOM 2890 C CA . ASP B 1 64 ? 16.485 -22.481 -3.324 1 85.65 64 ASP B CA 1
ATOM 2891 C C . ASP B 1 64 ? 16.047 -22.715 -4.769 1 85.65 64 ASP B C 1
ATOM 2893 O O . ASP B 1 64 ? 16.763 -23.352 -5.544 1 85.65 64 ASP B O 1
ATOM 2897 N N . VAL B 1 65 ? 14.945 -22.108 -5.095 1 87.3 65 VAL B N 1
ATOM 2898 C CA . VAL B 1 65 ? 14.396 -22.368 -6.422 1 87.3 65 VAL B CA 1
ATOM 2899 C C . VAL B 1 65 ? 15.335 -21.808 -7.488 1 87.3 65 VAL B C 1
ATOM 2901 O O . VAL B 1 65 ? 15.222 -22.154 -8.667 1 87.3 65 VAL B O 1
ATOM 2904 N N . THR B 1 66 ? 16.244 -20.934 -7.089 1 82.27 66 THR B N 1
ATOM 2905 C CA . THR B 1 66 ? 17.152 -20.351 -8.07 1 82.27 66 THR B CA 1
ATOM 2906 C C . THR B 1 66 ? 18.417 -21.194 -8.205 1 82.27 66 THR B C 1
ATOM 2908 O O . THR B 1 66 ? 19.069 -21.182 -9.251 1 82.27 66 THR B O 1
ATOM 2911 N N . THR B 1 67 ? 18.771 -21.984 -7.168 1 84.85 67 THR B N 1
ATOM 2912 C CA . THR B 1 67 ? 20.065 -22.657 -7.203 1 84.85 67 THR B CA 1
ATOM 2913 C C . THR B 1 67 ? 19.892 -24.169 -7.088 1 84.85 67 THR B C 1
ATOM 2915 O O . THR B 1 67 ? 20.754 -24.933 -7.529 1 84.85 67 THR B O 1
ATOM 2918 N N . SER B 1 68 ? 18.85 -24.6 -6.466 1 90.97 68 SER B N 1
ATOM 2919 C CA . SER B 1 68 ? 18.624 -26.035 -6.329 1 90.97 68 SER B CA 1
ATOM 2920 C C . SER B 1 68 ? 18.264 -26.669 -7.668 1 90.97 68 SER B C 1
ATOM 2922 O O . SER B 1 68 ? 17.668 -26.018 -8.529 1 90.97 68 SER B O 1
ATOM 2924 N N . SER B 1 69 ? 18.605 -27.918 -7.824 1 94.93 69 SER B N 1
ATOM 2925 C CA . SER B 1 69 ? 18.166 -28.656 -9.004 1 94.93 69 SER B CA 1
ATOM 2926 C C . SER B 1 69 ? 16.735 -29.159 -8.84 1 94.93 69 SER B C 1
ATOM 2928 O O . SER B 1 69 ? 16.229 -29.253 -7.72 1 94.93 69 SER B O 1
ATOM 2930 N N . VAL B 1 70 ? 16.138 -29.476 -9.93 1 96.73 70 VAL B N 1
ATOM 2931 C CA . VAL B 1 70 ? 14.793 -30.04 -9.925 1 96.73 70 VAL B CA 1
ATOM 2932 C C . VAL B 1 70 ? 14.783 -31.346 -9.133 1 96.73 70 VAL B C 1
ATOM 2934 O O . VAL B 1 70 ? 13.867 -31.594 -8.346 1 96.73 70 VAL B O 1
ATOM 2937 N N . GLU B 1 71 ? 15.816 -32.158 -9.275 1 97.22 71 GLU B N 1
ATOM 2938 C CA . GLU B 1 71 ? 15.913 -33.456 -8.615 1 97.22 71 GLU B CA 1
ATOM 2939 C C . GLU B 1 71 ? 16.027 -33.299 -7.101 1 97.22 71 GLU B C 1
ATOM 2941 O O . GLU B 1 71 ? 15.41 -34.051 -6.345 1 97.22 71 GLU B O 1
ATOM 2946 N N . GLU B 1 72 ? 16.82 -32.33 -6.746 1 96.74 72 GLU B N 1
ATOM 2947 C CA . GLU B 1 72 ? 16.986 -32.059 -5.321 1 96.74 72 GLU B CA 1
ATOM 2948 C C . GLU B 1 72 ? 15.668 -31.632 -4.682 1 96.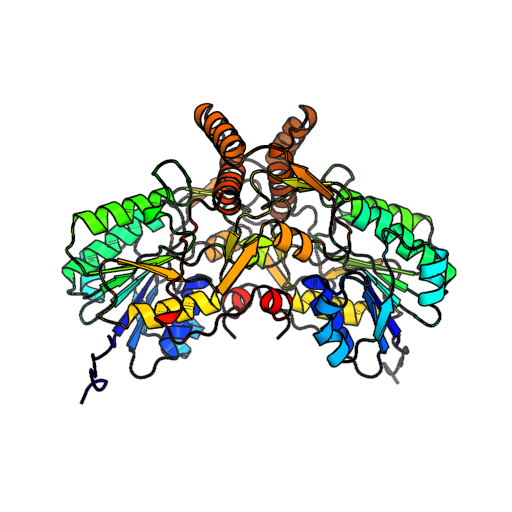74 72 GLU B C 1
ATOM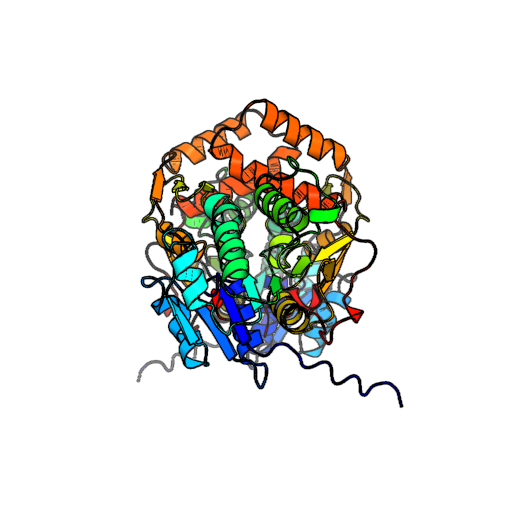 2950 O O . GLU B 1 72 ? 15.294 -32.135 -3.621 1 96.74 72 GLU B O 1
ATOM 2955 N N . LEU B 1 73 ? 15.009 -30.747 -5.322 1 96.96 73 LEU B N 1
ATOM 2956 C CA . LEU B 1 73 ? 13.719 -30.285 -4.821 1 96.96 73 LEU B CA 1
ATOM 2957 C C . LEU B 1 73 ? 12.705 -31.424 -4.799 1 96.96 73 LEU B C 1
ATOM 2959 O O . LEU B 1 73 ? 11.969 -31.587 -3.823 1 96.96 73 LEU B O 1
ATOM 2963 N N . ALA B 1 74 ? 12.709 -32.239 -5.831 1 97.5 74 ALA B N 1
ATOM 2964 C CA . ALA B 1 74 ? 11.78 -33.363 -5.911 1 97.5 74 ALA B CA 1
ATOM 2965 C C . ALA B 1 74 ? 11.986 -34.329 -4.748 1 97.5 74 ALA B C 1
ATOM 2967 O O . ALA B 1 74 ? 11.018 -34.806 -4.151 1 97.5 74 ALA B O 1
ATOM 2968 N N . GLN B 1 75 ? 13.218 -34.589 -4.445 1 97.33 75 GLN B N 1
ATOM 2969 C CA . GLN B 1 75 ? 13.528 -35.482 -3.333 1 97.33 75 GLN B CA 1
ATOM 2970 C C . GLN B 1 75 ? 13.009 -34.918 -2.013 1 97.33 75 GLN B C 1
ATOM 2972 O O . GLN B 1 75 ? 12.504 -35.662 -1.17 1 97.33 75 GLN B O 1
ATOM 2977 N N . SER B 1 76 ? 13.126 -33.646 -1.876 1 96.8 76 SER B N 1
ATOM 2978 C CA . SER B 1 76 ? 12.716 -32.991 -0.638 1 96.8 76 SER B CA 1
ATOM 2979 C C . SER B 1 76 ? 11.197 -32.949 -0.511 1 96.8 76 SER B C 1
ATOM 2981 O O . SER B 1 76 ? 10.665 -32.732 0.58 1 96.8 76 SER B O 1
ATOM 2983 N N . PHE B 1 77 ? 10.474 -33.135 -1.616 1 97.55 77 PHE B N 1
ATOM 2984 C CA . PHE B 1 77 ? 9.021 -33.016 -1.62 1 97.55 77 PHE B CA 1
ATOM 2985 C C . PHE B 1 77 ? 8.366 -34.388 -1.509 1 97.55 77 PHE B C 1
ATOM 2987 O O . PHE B 1 77 ? 7.142 -34.505 -1.591 1 97.55 77 PHE B O 1
ATOM 2994 N N . LYS B 1 78 ? 9.135 -35.438 -1.373 1 95.91 78 LYS B N 1
ATOM 2995 C CA . LYS B 1 78 ? 8.555 -36.769 -1.215 1 95.91 78 LYS B CA 1
ATOM 2996 C C . LYS B 1 78 ? 7.579 -36.808 -0.043 1 95.91 78 LYS B C 1
ATOM 2998 O O . LYS B 1 78 ? 7.907 -36.365 1.06 1 95.91 78 LYS B O 1
ATOM 3003 N N . GLY B 1 79 ? 6.383 -37.293 -0.293 1 95.17 79 GLY B N 1
ATOM 3004 C CA . GLY B 1 79 ? 5.37 -37.416 0.742 1 95.17 79 GLY B CA 1
ATOM 3005 C C . GLY B 1 79 ? 4.49 -36.187 0.865 1 95.17 79 GLY B C 1
ATOM 3006 O O . GLY B 1 79 ? 3.474 -36.211 1.563 1 95.17 79 GLY B O 1
ATOM 3007 N N . ILE B 1 80 ? 4.908 -35.126 0.229 1 97.46 80 ILE B N 1
ATOM 3008 C CA . ILE B 1 80 ? 4.113 -33.903 0.232 1 97.46 80 ILE B CA 1
ATOM 3009 C C . ILE B 1 80 ? 2.976 -34.024 -0.779 1 97.46 80 ILE B C 1
ATOM 3011 O O . ILE B 1 80 ? 3.181 -34.499 -1.899 1 97.46 80 ILE B O 1
ATOM 3015 N N . GLU B 1 81 ? 1.832 -33.601 -0.427 1 98.02 81 GLU B N 1
ATOM 3016 C CA . GLU B 1 81 ? 0.671 -33.743 -1.301 1 98.02 81 GLU B CA 1
ATOM 3017 C C . GLU B 1 81 ? 0.43 -32.47 -2.109 1 98.02 81 GLU B C 1
ATOM 3019 O O . GLU B 1 81 ? -0.008 -32.533 -3.259 1 98.02 81 GLU B O 1
ATOM 3024 N N . VAL B 1 82 ? 0.7 -31.307 -1.528 1 98.51 82 VAL B N 1
ATOM 3025 C CA . VAL B 1 82 ? 0.369 -30.042 -2.175 1 98.51 82 VAL B CA 1
ATOM 3026 C C . VAL B 1 82 ? 1.567 -29.098 -2.11 1 98.51 82 VAL B C 1
ATOM 3028 O O . VAL B 1 82 ? 2.219 -28.984 -1.069 1 98.51 82 VAL B O 1
ATOM 3031 N N . ILE B 1 83 ? 1.92 -28.447 -3.196 1 98.28 83 ILE B N 1
ATOM 3032 C CA . ILE B 1 83 ? 2.875 -27.345 -3.226 1 98.28 83 ILE B CA 1
ATOM 3033 C C . ILE B 1 83 ? 2.137 -26.028 -3.457 1 98.28 83 ILE B C 1
ATOM 3035 O O . ILE B 1 83 ? 1.381 -25.894 -4.422 1 98.28 83 ILE B O 1
ATOM 3039 N N . VAL B 1 84 ? 2.321 -25.078 -2.584 1 98.47 84 VAL B N 1
ATOM 3040 C CA . VAL B 1 84 ? 1.753 -23.738 -2.695 1 98.47 84 VAL B CA 1
ATOM 3041 C C . VAL B 1 84 ? 2.869 -22.72 -2.916 1 98.47 84 VAL B C 1
ATOM 3043 O O . VAL B 1 84 ? 3.812 -22.642 -2.124 1 98.47 84 VAL B O 1
ATOM 3046 N N . SER B 1 85 ? 2.733 -22.017 -3.964 1 97.18 85 SER B N 1
ATOM 3047 C CA . SER B 1 85 ? 3.73 -20.993 -4.257 1 97.18 85 SER B CA 1
ATOM 3048 C C . SER B 1 85 ? 3.214 -19.602 -3.902 1 97.18 85 SER B C 1
ATOM 3050 O O . SER B 1 85 ? 2.125 -19.211 -4.327 1 97.18 85 SER B O 1
ATOM 3052 N N . ALA B 1 86 ? 3.894 -18.876 -3.113 1 94.43 86 ALA B N 1
ATOM 3053 C CA . ALA B 1 86 ? 3.666 -17.46 -2.835 1 94.43 86 ALA B CA 1
ATOM 3054 C C . ALA B 1 86 ? 4.858 -16.616 -3.276 1 94.43 86 ALA B C 1
ATOM 3056 O O . ALA B 1 86 ? 5.145 -15.575 -2.68 1 94.43 86 ALA B O 1
ATOM 3057 N N . LEU B 1 87 ? 5.524 -17.176 -4.243 1 89.76 87 LEU B N 1
ATOM 3058 C CA . LEU B 1 87 ? 6.704 -16.495 -4.763 1 89.76 87 LEU B CA 1
ATOM 3059 C C . LEU B 1 87 ? 6.314 -15.224 -5.51 1 89.76 87 LEU B C 1
ATOM 3061 O O . LEU B 1 87 ? 5.313 -15.205 -6.231 1 89.76 87 LEU B O 1
ATOM 3065 N N . SER B 1 88 ? 6.998 -14.164 -5.245 1 80.84 88 SER B N 1
ATOM 3066 C CA . SER B 1 88 ? 6.833 -12.896 -5.948 1 80.84 88 SER B CA 1
ATOM 3067 C C . SER B 1 88 ? 8.174 -12.353 -6.429 1 80.84 88 SER B C 1
ATOM 3069 O O . SER B 1 88 ? 9.219 -12.67 -5.858 1 80.84 88 SER B O 1
ATOM 3071 N N . GLY B 1 89 ? 8.108 -11.723 -7.483 1 74.6 89 GLY B N 1
ATOM 3072 C CA . GLY B 1 89 ? 9.344 -11.174 -8.017 1 74.6 89 GLY B CA 1
ATOM 3073 C C . GLY B 1 89 ? 9.318 -11.002 -9.524 1 74.6 89 GLY B C 1
ATOM 3074 O O . GLY B 1 89 ? 8.283 -10.654 -10.097 1 74.6 89 GLY B O 1
ATOM 3075 N N . ASP B 1 90 ? 10.482 -11.163 -10.088 1 73.15 90 ASP B N 1
ATOM 3076 C CA . ASP B 1 90 ? 10.607 -10.976 -11.53 1 73.15 90 ASP B CA 1
ATOM 3077 C C . ASP B 1 90 ? 10.468 -12.305 -12.27 1 73.15 90 ASP B C 1
ATOM 3079 O O . ASP B 1 90 ? 10.004 -13.294 -11.698 1 73.15 90 ASP B O 1
ATOM 3083 N N . HIS B 1 91 ? 10.78 -12.263 -13.494 1 76.97 91 HIS B N 1
ATOM 3084 C CA . HIS B 1 91 ? 10.651 -13.417 -14.377 1 76.97 91 HIS B CA 1
ATOM 3085 C C . HIS B 1 91 ? 11.426 -14.614 -13.836 1 76.97 91 HIS B C 1
ATOM 3087 O O . HIS B 1 91 ? 10.929 -15.742 -13.857 1 76.97 91 HIS B O 1
ATOM 3093 N N . SER B 1 92 ? 12.584 -14.432 -13.27 1 78.47 92 SER B N 1
ATOM 3094 C CA . SER B 1 92 ? 13.434 -15.535 -12.833 1 78.47 92 SER B CA 1
ATOM 3095 C C . SER B 1 92 ? 12.802 -16.291 -11.669 1 78.47 92 SER B C 1
ATOM 3097 O O . SER B 1 92 ? 12.937 -17.513 -11.569 1 78.47 92 SER B O 1
ATOM 3099 N N . VAL B 1 93 ? 12.12 -15.593 -10.855 1 80.11 93 VAL B N 1
ATOM 3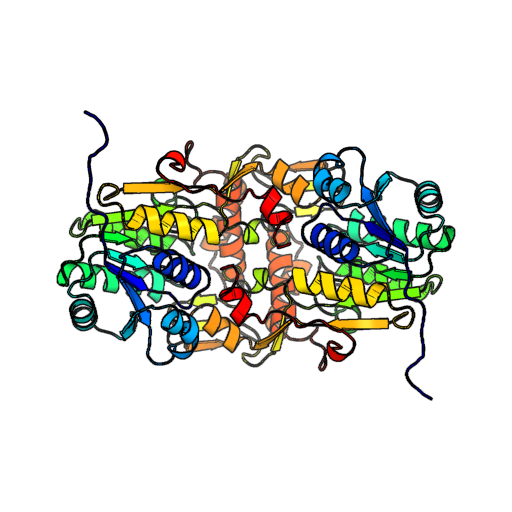100 C CA . VAL B 1 93 ? 11.506 -16.24 -9.7 1 80.11 93 VAL B CA 1
ATOM 3101 C C . VAL B 1 93 ? 10.101 -16.715 -10.06 1 80.11 93 VAL B C 1
ATOM 3103 O O . VAL B 1 93 ? 9.769 -17.888 -9.877 1 80.11 93 VAL B O 1
ATOM 3106 N N . VAL B 1 94 ? 9.377 -15.8 -10.632 1 83.7 94 VAL B N 1
ATOM 3107 C CA . VAL B 1 94 ? 7.955 -16.055 -10.839 1 83.7 94 VAL B CA 1
ATOM 3108 C C . VAL B 1 94 ? 7.769 -17.042 -11.989 1 83.7 94 VAL B C 1
ATOM 3110 O O . VAL B 1 94 ? 6.849 -17.863 -11.969 1 83.7 94 VAL B O 1
ATOM 3113 N N . PHE B 1 95 ? 8.724 -16.961 -12.941 1 88.67 95 PHE B N 1
ATOM 3114 C CA . PHE B 1 95 ? 8.604 -17.913 -14.039 1 88.67 95 PHE B CA 1
ATOM 3115 C C . PHE B 1 95 ? 9.562 -19.083 -13.848 1 88.67 95 PHE B C 1
ATOM 3117 O O . PHE B 1 95 ? 9.129 -20.219 -13.643 1 88.67 95 PHE B O 1
ATOM 3124 N N . ASP B 1 96 ? 10.865 -18.824 -13.844 1 87.98 96 ASP B N 1
ATOM 3125 C CA . ASP B 1 96 ? 11.849 -19.902 -13.799 1 87.98 96 ASP B CA 1
ATOM 3126 C C . ASP B 1 96 ? 11.755 -20.677 -12.486 1 87.98 96 ASP B C 1
ATOM 3128 O O . ASP B 1 96 ? 11.826 -21.907 -12.479 1 87.98 96 ASP B O 1
ATOM 3132 N N . GLY B 1 97 ? 11.671 -19.929 -11.396 1 89.08 97 GLY B N 1
ATOM 3133 C CA . GLY B 1 97 ? 11.57 -20.57 -10.095 1 89.08 97 GLY B CA 1
ATOM 3134 C C . GLY B 1 97 ? 10.332 -21.434 -9.949 1 89.08 97 GLY B C 1
ATOM 3135 O O . GLY B 1 97 ? 10.409 -22.559 -9.451 1 89.08 97 GLY B O 1
ATOM 3136 N N . GLN B 1 98 ? 9.242 -20.982 -10.384 1 92.51 98 GLN B N 1
ATOM 3137 C CA . GLN B 1 98 ? 8.009 -21.755 -10.271 1 92.51 98 GLN B CA 1
ATOM 3138 C C . GLN B 1 98 ? 7.997 -22.918 -11.259 1 92.51 98 GLN B C 1
ATOM 3140 O O . GLN B 1 98 ? 7.408 -23.965 -10.985 1 92.51 98 GLN B O 1
ATOM 3145 N N . LEU B 1 99 ? 8.63 -22.676 -12.429 1 92.81 99 LEU B N 1
ATOM 3146 C CA . LEU B 1 99 ? 8.773 -23.788 -13.363 1 92.81 99 LEU B CA 1
ATOM 3147 C C . LEU B 1 99 ? 9.557 -24.932 -12.729 1 92.81 99 LEU B C 1
ATOM 3149 O O . LEU B 1 99 ? 9.207 -26.102 -12.903 1 92.81 99 LEU B O 1
ATOM 3153 N N . LYS B 1 100 ? 10.584 -24.614 -12.01 1 93.46 100 LYS B N 1
ATOM 3154 C CA . LYS B 1 100 ? 11.361 -25.624 -11.297 1 93.46 100 LYS B CA 1
ATOM 3155 C C . LYS B 1 100 ? 10.512 -26.327 -10.241 1 93.46 100 LYS B C 1
ATOM 3157 O O . LYS B 1 100 ? 10.596 -27.546 -10.08 1 93.46 100 LYS B O 1
ATOM 3162 N N . LEU B 1 101 ? 9.743 -25.561 -9.486 1 94.96 101 LEU B N 1
ATOM 3163 C CA . LEU B 1 101 ? 8.829 -26.135 -8.504 1 94.96 101 LEU B CA 1
ATOM 3164 C C . LEU B 1 101 ? 7.843 -27.088 -9.171 1 94.96 101 LEU B C 1
ATOM 3166 O O . LEU B 1 101 ? 7.576 -28.174 -8.652 1 94.96 101 LEU B O 1
ATOM 3170 N N . LEU B 1 102 ? 7.347 -26.65 -10.296 1 94.55 102 LEU B N 1
ATOM 3171 C CA . LEU B 1 102 ? 6.4 -27.467 -11.047 1 94.55 102 LEU B CA 1
ATOM 3172 C C . LEU B 1 102 ? 7.048 -28.77 -11.502 1 94.55 102 LEU B C 1
ATOM 3174 O O . LEU B 1 102 ? 6.46 -29.845 -11.357 1 94.55 102 LEU B O 1
ATOM 3178 N N . ASN B 1 103 ? 8.221 -28.683 -12.037 1 95.04 103 ASN B N 1
ATOM 3179 C CA . ASN B 1 103 ? 8.924 -29.875 -12.498 1 95.04 103 ASN B CA 1
ATOM 3180 C C . ASN B 1 103 ? 9.269 -30.806 -11.34 1 95.04 103 ASN B C 1
ATOM 3182 O O . ASN B 1 103 ? 9.193 -32.029 -11.476 1 95.04 103 ASN B O 1
ATOM 3186 N N . ALA B 1 104 ? 9.649 -30.215 -10.233 1 96.42 104 ALA B N 1
ATOM 3187 C CA . ALA B 1 104 ? 9.9 -31.014 -9.036 1 96.42 104 ALA B CA 1
ATOM 3188 C C . ALA B 1 104 ? 8.627 -31.71 -8.565 1 96.42 104 ALA B C 1
ATOM 3190 O O . ALA B 1 104 ? 8.668 -32.861 -8.122 1 96.42 104 ALA B O 1
ATOM 3191 N N . ALA B 1 105 ? 7.544 -30.997 -8.592 1 95.35 105 ALA B N 1
ATOM 3192 C CA . ALA B 1 105 ? 6.249 -31.565 -8.222 1 95.35 105 ALA B CA 1
ATOM 3193 C C . ALA B 1 105 ? 5.93 -32.797 -9.064 1 95.35 105 ALA B C 1
ATOM 3195 O O . ALA B 1 105 ? 5.519 -33.831 -8.532 1 95.35 105 ALA B O 1
ATOM 3196 N N . LYS B 1 106 ? 6.185 -32.72 -10.337 1 94.07 106 LYS B N 1
ATOM 3197 C CA . LYS B 1 106 ? 5.919 -33.814 -11.266 1 94.07 106 LYS B CA 1
ATOM 3198 C C . LYS B 1 106 ? 6.739 -35.051 -10.908 1 94.07 106 LYS B C 1
ATOM 3200 O O . LYS B 1 106 ? 6.254 -36.178 -11.023 1 94.07 106 LYS B O 1
ATOM 3205 N N . LEU B 1 107 ? 7.858 -34.787 -10.416 1 95.12 107 LEU B N 1
ATOM 3206 C CA . LEU B 1 107 ? 8.794 -35.876 -10.157 1 95.12 107 LEU B CA 1
ATOM 3207 C C . LEU B 1 107 ? 8.566 -36.47 -8.771 1 95.12 107 LEU B C 1
ATOM 3209 O O . LEU B 1 107 ? 9.011 -37.586 -8.489 1 95.12 107 LEU B O 1
ATOM 3213 N N . SER B 1 108 ? 7.965 -35.76 -7.893 1 95.37 108 SER B N 1
ATOM 3214 C CA . SER B 1 108 ? 7.896 -36.159 -6.491 1 95.37 108 SER B CA 1
ATOM 3215 C C . SER B 1 108 ? 6.55 -36.797 -6.163 1 95.37 108 SER B C 1
ATOM 3217 O O . SER B 1 108 ? 6.347 -37.295 -5.054 1 95.37 108 SER B O 1
ATOM 3219 N N . GLY B 1 109 ? 5.59 -36.776 -7.06 1 92.11 109 GLY B N 1
ATOM 3220 C CA . GLY B 1 109 ? 4.28 -37.357 -6.814 1 92.11 109 GLY B CA 1
ATOM 3221 C C . GLY B 1 109 ? 3.325 -36.405 -6.119 1 92.11 109 GLY B C 1
ATOM 3222 O O . GLY B 1 109 ? 2.321 -36.833 -5.546 1 92.11 109 GLY B O 1
ATOM 3223 N N . VAL B 1 110 ? 3.652 -35.196 -6.023 1 96.26 110 VAL B N 1
ATOM 3224 C CA . VAL B 1 110 ? 2.751 -34.162 -5.524 1 96.26 110 VAL B CA 1
ATOM 3225 C C . VAL B 1 110 ? 1.421 -34.232 -6.27 1 96.26 110 VAL B C 1
ATOM 3227 O O . VAL B 1 110 ? 1.393 -34.457 -7.482 1 96.26 110 VAL B O 1
ATOM 3230 N N . LYS B 1 111 ? 0.392 -34.037 -5.567 1 96.74 111 LYS B N 1
ATOM 3231 C CA . LYS B 1 111 ? -0.939 -34.232 -6.134 1 96.74 111 LYS B CA 1
ATOM 3232 C C . LYS B 1 111 ? -1.481 -32.933 -6.724 1 96.74 111 LYS B C 1
ATOM 3234 O O . LYS B 1 111 ? -2.264 -32.956 -7.675 1 96.74 111 LYS B O 1
ATOM 3239 N N . LYS B 1 112 ? -1.065 -31.807 -6.133 1 97.79 112 LYS B N 1
ATOM 3240 C CA . LYS B 1 112 ? -1.62 -30.526 -6.561 1 97.79 112 LYS B CA 1
ATOM 3241 C C . LYS B 1 112 ? -0.582 -29.413 -6.451 1 97.79 112 LYS B C 1
ATOM 3243 O O . LYS B 1 112 ? 0.115 -29.305 -5.44 1 97.79 112 LYS B O 1
ATOM 3248 N N . PHE B 1 113 ? -0.503 -28.629 -7.493 1 97.48 113 PHE B N 1
ATOM 3249 C CA . PHE B 1 113 ? 0.363 -27.457 -7.54 1 97.48 113 PHE B CA 1
ATOM 3250 C C . PHE B 1 113 ? -0.461 -26.175 -7.566 1 97.48 113 PHE B C 1
ATOM 3252 O O . PHE B 1 113 ? -1.302 -25.99 -8.447 1 97.48 113 PHE B O 1
ATOM 3259 N N . VAL B 1 114 ? -0.279 -25.298 -6.591 1 98.17 114 VAL B N 1
ATOM 3260 C CA . VAL B 1 114 ? -0.947 -24.003 -6.522 1 98.17 114 VAL B CA 1
ATOM 3261 C C . VAL B 1 114 ? 0.059 -22.887 -6.796 1 98.17 114 VAL B C 1
ATOM 3263 O O . VAL B 1 114 ? 0.776 -22.454 -5.891 1 98.17 114 VAL B O 1
ATOM 3266 N N . PRO B 1 115 ? 0.116 -22.383 -7.979 1 97.14 115 PRO B N 1
ATOM 3267 C CA . PRO B 1 115 ? 1.093 -21.348 -8.323 1 97.14 115 PRO B CA 1
ATOM 3268 C C . PRO B 1 115 ? 0.755 -19.991 -7.711 1 97.14 115 PRO B C 1
ATOM 3270 O O . PRO B 1 115 ? -0.367 -19.782 -7.244 1 97.14 115 PRO B O 1
ATOM 3273 N N . SER B 1 116 ? 1.715 -19.091 -7.698 1 96 116 SER B N 1
ATOM 3274 C CA . SER B 1 116 ? 1.504 -17.709 -7.28 1 96 116 SER B CA 1
ATOM 3275 C C . SER B 1 116 ? 0.697 -16.935 -8.318 1 96 116 SER B C 1
ATOM 3277 O O . SER B 1 116 ? 1.265 -16.219 -9.145 1 96 116 SER B O 1
ATOM 3279 N N . SER B 1 117 ? -0.56 -17.126 -8.312 1 96.45 117 SER B N 1
ATOM 3280 C CA . SER B 1 117 ? -1.442 -16.471 -9.273 1 96.45 117 SER B CA 1
ATOM 3281 C C . SER B 1 117 ? -2.238 -15.348 -8.616 1 96.45 117 SER B C 1
ATOM 3283 O O . SER B 1 117 ? -3.222 -14.867 -9.18 1 96.45 117 SER B O 1
ATOM 3285 N N . TYR B 1 118 ? -1.846 -14.875 -7.527 1 96.55 118 TYR B N 1
ATOM 3286 C CA . TYR B 1 118 ? -2.571 -13.892 -6.73 1 96.55 118 TYR B CA 1
ATOM 3287 C C . TYR B 1 118 ? -2.66 -12.557 -7.459 1 96.55 118 TYR B C 1
ATOM 3289 O O . TYR B 1 118 ? -1.703 -12.134 -8.112 1 96.55 118 TYR B O 1
ATOM 3297 N N . GLY B 1 119 ? -3.724 -11.929 -7.341 1 96.22 119 GLY B N 1
ATOM 3298 C CA . GLY B 1 119 ? -4.019 -10.692 -8.046 1 96.22 119 GLY B CA 1
ATOM 3299 C C . GLY B 1 119 ? -5.264 -10.78 -8.908 1 96.22 119 GLY B C 1
ATOM 3300 O O . GLY B 1 119 ? -6.16 -11.581 -8.634 1 96.22 119 GLY B O 1
ATOM 3301 N N . PHE B 1 120 ? -5.31 -9.97 -9.937 1 96.8 120 PHE B N 1
ATOM 3302 C CA . PHE B 1 120 ? -6.441 -9.976 -10.858 1 96.8 120 PHE B CA 1
ATOM 3303 C C . PHE B 1 120 ? -6.498 -11.286 -11.636 1 96.8 120 PHE B C 1
ATOM 3305 O O . PHE B 1 120 ? -5.499 -12.003 -11.728 1 96.8 120 PHE B O 1
ATOM 3312 N N . ASN B 1 121 ? -7.666 -11.623 -12.153 1 97.2 121 ASN B N 1
ATOM 3313 C CA . ASN B 1 121 ? -7.8 -12.811 -12.989 1 97.2 121 ASN B CA 1
ATOM 3314 C C . ASN B 1 121 ? -7.156 -12.608 -14.358 1 97.2 121 ASN B C 1
ATOM 3316 O O . ASN B 1 121 ? -7.852 -12.374 -15.347 1 97.2 121 ASN B O 1
ATOM 3320 N N . PHE B 1 122 ? -5.883 -12.711 -14.4 1 95.8 122 PHE B N 1
ATOM 3321 C CA . PHE B 1 122 ? -5.131 -12.445 -15.621 1 95.8 122 PHE B CA 1
ATOM 3322 C C . PHE B 1 122 ? -5.186 -13.641 -16.563 1 95.8 122 PHE B C 1
ATOM 3324 O O . PHE B 1 122 ? -5.021 -13.491 -17.776 1 95.8 122 PHE B O 1
ATOM 3331 N N . GLN B 1 123 ? -5.407 -14.738 -15.965 1 94.95 123 GLN B N 1
ATOM 3332 C CA . GLN B 1 123 ? -5.367 -15.944 -16.786 1 94.95 123 GLN B CA 1
ATOM 3333 C C . GLN B 1 123 ? -6.493 -15.946 -17.816 1 94.95 123 GLN B C 1
ATOM 3335 O O . GLN B 1 123 ? -6.261 -16.215 -18.996 1 94.95 123 GLN B O 1
ATOM 3340 N N . ASP B 1 124 ? -7.63 -15.554 -17.389 1 94.21 124 ASP B N 1
ATOM 3341 C CA . ASP B 1 124 ? -8.795 -15.677 -18.26 1 94.21 124 ASP B CA 1
ATOM 3342 C C . ASP B 1 124 ? -9.055 -14.378 -19.018 1 94.21 124 ASP B C 1
ATOM 3344 O O . ASP B 1 124 ? -9.738 -14.377 -20.044 1 94.21 124 ASP B O 1
ATOM 3348 N N . TYR B 1 125 ? -8.424 -13.276 -18.561 1 96.33 125 TYR B N 1
ATOM 3349 C CA . TYR B 1 125 ? -8.965 -12.022 -19.073 1 96.33 125 TYR B CA 1
ATOM 3350 C C . TYR B 1 125 ? -7.859 -11.148 -19.653 1 96.33 125 TYR B C 1
ATOM 3352 O O . TYR B 1 125 ? -8.135 -10.17 -20.352 1 96.33 125 TYR B O 1
ATOM 3360 N N . LEU B 1 126 ? -6.636 -11.449 -19.397 1 97.12 126 LEU B N 1
ATOM 3361 C CA . LEU B 1 126 ? -5.541 -10.637 -19.916 1 97.12 126 LEU B CA 1
ATOM 3362 C C . LEU B 1 126 ? -4.754 -11.399 -20.977 1 97.12 126 LEU B C 1
ATOM 3364 O O . LEU B 1 126 ? -4.795 -12.631 -21.021 1 97.12 126 LEU B O 1
ATOM 3368 N N . GLN B 1 127 ? -4.111 -10.681 -21.764 1 96.53 127 GLN B N 1
ATOM 3369 C CA . GLN B 1 127 ? -3.231 -11.237 -22.786 1 96.53 127 GLN B CA 1
ATOM 3370 C C . GLN B 1 127 ? -1.767 -10.936 -22.474 1 96.53 127 GLN B C 1
ATOM 3372 O O . GLN B 1 127 ? -1.466 -10.001 -21.729 1 96.53 127 GLN B O 1
ATOM 3377 N N . LEU B 1 128 ? -0.909 -11.819 -22.996 1 95.66 128 LEU B N 1
ATOM 3378 C CA . LEU B 1 128 ? 0.514 -11.51 -22.897 1 95.66 128 LEU B CA 1
ATOM 3379 C C . LEU B 1 128 ? 0.816 -10.143 -23.499 1 95.66 128 LEU B C 1
ATOM 3381 O O . LEU B 1 128 ? 0.305 -9.804 -24.569 1 95.66 128 LEU B O 1
ATOM 3385 N N . GLY B 1 129 ? 1.606 -9.32 -22.814 1 94.39 129 GLY B N 1
ATOM 3386 C CA . GLY B 1 129 ? 1.894 -7.964 -23.253 1 94.39 129 GLY B CA 1
ATOM 3387 C C . GLY B 1 129 ? 1.107 -6.911 -22.496 1 94.39 129 GLY B C 1
ATOM 3388 O O . GLY B 1 129 ? 1.449 -5.728 -22.531 1 94.39 129 GLY B O 1
ATOM 3389 N N . ASP B 1 130 ? 0.045 -7.298 -21.763 1 96.56 130 ASP B N 1
ATOM 3390 C CA . ASP B 1 130 ? -0.807 -6.35 -21.051 1 96.56 130 ASP B CA 1
ATOM 3391 C C . ASP B 1 130 ? -0.102 -5.8 -19.813 1 96.56 130 ASP B C 1
ATOM 3393 O O . ASP B 1 130 ? -0.392 -4.687 -19.37 1 96.56 130 ASP B O 1
ATOM 3397 N N . SER B 1 131 ? 0.794 -6.586 -19.258 1 95.28 131 SER B N 1
ATOM 3398 C CA . SER B 1 131 ? 1.427 -6.16 -18.014 1 95.28 131 SER B CA 1
ATOM 3399 C C . SER B 1 131 ? 2.791 -6.818 -17.835 1 95.28 131 SER B C 1
ATOM 3401 O O . SER B 1 131 ? 2.896 -8.046 -17.824 1 95.28 131 SER B O 1
ATOM 3403 N N . LEU B 1 132 ? 3.763 -6.019 -17.636 1 91.75 132 LEU B N 1
ATOM 3404 C CA . LEU B 1 132 ? 5.121 -6.504 -17.412 1 91.75 132 LEU B CA 1
ATOM 3405 C C . LEU B 1 132 ? 5.197 -7.342 -16.141 1 91.75 132 LEU B C 1
ATOM 3407 O O . LEU B 1 132 ? 5.976 -8.295 -16.066 1 91.75 132 LEU B O 1
ATOM 3411 N N . LEU B 1 133 ? 4.381 -7.015 -15.176 1 90.32 133 LEU B N 1
ATOM 3412 C CA . LEU B 1 133 ? 4.364 -7.677 -13.876 1 90.32 133 LEU B CA 1
ATOM 3413 C C . LEU B 1 133 ? 3.679 -9.037 -13.968 1 90.32 133 LEU B C 1
ATOM 3415 O O . LEU B 1 133 ? 4.084 -9.987 -13.294 1 90.32 133 LEU B O 1
ATOM 3419 N N . ILE B 1 134 ? 2.664 -9.202 -14.789 1 93.75 134 ILE B N 1
ATOM 3420 C CA . ILE B 1 134 ? 1.762 -10.348 -14.794 1 93.75 134 ILE B CA 1
ATOM 3421 C C . ILE B 1 134 ? 2.176 -11.325 -15.892 1 93.75 134 ILE B C 1
ATOM 3423 O O . ILE B 1 134 ? 1.915 -12.527 -15.794 1 93.75 134 ILE B O 1
ATOM 3427 N N . ASP B 1 135 ? 2.898 -10.902 -16.957 1 94.08 135 ASP B N 1
ATOM 3428 C CA . ASP B 1 135 ? 3.239 -11.703 -18.129 1 94.08 135 ASP B CA 1
ATOM 3429 C C . ASP B 1 135 ? 3.997 -12.966 -17.728 1 94.08 135 ASP B C 1
ATOM 3431 O O . ASP B 1 135 ? 3.675 -14.063 -18.191 1 94.08 135 ASP B O 1
ATOM 3435 N N . PRO B 1 136 ? 4.962 -12.83 -16.803 1 92.12 136 PRO B N 1
ATOM 3436 C CA . PRO B 1 136 ? 5.662 -14.062 -16.432 1 92.12 136 PRO B CA 1
ATOM 3437 C C . PRO B 1 136 ? 4.747 -15.079 -15.753 1 92.12 136 PRO B C 1
ATOM 3439 O O . PRO B 1 136 ? 4.916 -16.287 -15.939 1 92.12 136 PRO B O 1
ATOM 3442 N N . LYS B 1 137 ? 3.843 -14.666 -14.951 1 94.15 137 LYS B N 1
ATOM 3443 C CA . LYS B 1 137 ? 2.884 -15.568 -14.32 1 94.15 137 LYS B CA 1
ATOM 3444 C C . LYS B 1 137 ? 2.01 -16.259 -15.363 1 94.15 137 LYS B C 1
ATOM 3446 O O . LYS B 1 137 ? 1.792 -17.47 -15.294 1 94.15 137 LYS B O 1
ATOM 3451 N N . LYS B 1 138 ? 1.557 -15.437 -16.286 1 94.94 138 LYS B N 1
ATOM 3452 C CA . LYS B 1 138 ? 0.679 -15.987 -17.314 1 94.94 138 LYS B CA 1
ATOM 3453 C C . LYS B 1 138 ? 1.412 -17.016 -18.171 1 94.94 138 LYS B C 1
ATOM 3455 O O . LYS B 1 138 ? 0.852 -18.058 -18.514 1 94.94 138 LYS B O 1
ATOM 3460 N N . LYS B 1 139 ? 2.617 -16.74 -18.511 1 93.95 139 LYS B N 1
ATOM 3461 C CA . LYS B 1 139 ? 3.411 -17.686 -19.29 1 93.95 139 LYS B CA 1
ATOM 3462 C C . LYS B 1 139 ? 3.558 -19.016 -18.557 1 93.95 139 LYS B C 1
ATOM 3464 O O . LYS B 1 139 ? 3.405 -20.082 -19.158 1 93.95 139 LYS B O 1
ATOM 3469 N N . LEU B 1 140 ? 3.791 -18.934 -17.302 1 93.49 140 LEU B N 1
ATOM 3470 C CA . LEU B 1 140 ? 3.937 -20.141 -16.496 1 93.49 140 LEU B CA 1
ATOM 3471 C C . LEU B 1 140 ? 2.646 -20.953 -16.496 1 93.49 140 LEU B C 1
ATOM 3473 O O . LEU B 1 140 ? 2.676 -22.175 -16.661 1 93.49 140 LEU B O 1
ATOM 3477 N N . ILE B 1 141 ? 1.543 -20.302 -16.276 1 94.68 141 ILE B N 1
ATOM 3478 C CA . ILE B 1 141 ? 0.253 -20.977 -16.179 1 94.68 141 ILE B CA 1
ATOM 3479 C C . ILE B 1 141 ? -0.103 -21.605 -17.525 1 94.68 141 ILE B C 1
ATOM 3481 O O . ILE B 1 141 ? -0.642 -22.713 -17.577 1 94.68 141 ILE B O 1
ATOM 3485 N N . ASN B 1 142 ? 0.237 -20.879 -18.636 1 93.21 142 ASN B N 1
ATOM 3486 C CA . ASN B 1 142 ? 0.045 -21.465 -19.959 1 93.21 142 ASN B CA 1
ATOM 3487 C C . ASN B 1 142 ? 0.821 -22.77 -20.112 1 93.21 142 ASN B C 1
ATOM 3489 O O . ASN B 1 142 ? 0.288 -23.758 -20.622 1 93.21 142 ASN B O 1
ATOM 3493 N N . ASP B 1 143 ? 2.017 -22.743 -19.623 1 88.74 143 ASP B N 1
ATOM 3494 C CA . ASP B 1 143 ? 2.855 -23.935 -19.697 1 88.74 143 ASP B CA 1
ATOM 3495 C C . ASP B 1 143 ? 2.287 -25.06 -18.834 1 88.74 143 ASP B C 1
ATOM 3497 O O . ASP B 1 143 ? 2.236 -26.214 -19.265 1 88.74 143 ASP B O 1
ATOM 3501 N N . LEU B 1 144 ? 1.883 -24.723 -17.671 1 92.49 144 LEU B N 1
ATOM 3502 C CA . LEU B 1 144 ? 1.289 -25.665 -16.728 1 92.49 144 LEU B CA 1
ATOM 3503 C C . LEU B 1 144 ? 0.048 -26.321 -17.324 1 92.49 144 LEU B C 1
ATOM 3505 O O . LEU B 1 144 ? -0.105 -27.543 -17.259 1 92.49 144 LEU B O 1
ATOM 3509 N N . GLN B 1 145 ? -0.783 -25.549 -17.889 1 92.12 145 GLN B N 1
ATOM 3510 C CA . GLN B 1 145 ? -2.047 -26.035 -18.434 1 92.12 145 GLN B CA 1
ATOM 3511 C C . GLN B 1 145 ? -1.816 -26.902 -19.668 1 92.12 145 GLN B C 1
ATOM 3513 O O . GLN B 1 145 ? -2.57 -27.845 -19.921 1 92.12 145 GLN B O 1
ATOM 3518 N N . SER B 1 146 ? -0.75 -26.599 -20.377 1 89.95 146 SER B N 1
ATOM 3519 C CA . SER B 1 146 ? -0.468 -27.341 -21.602 1 89.95 146 SER B CA 1
ATOM 3520 C C . SER B 1 146 ? 0.101 -28.721 -21.294 1 89.95 146 SER B C 1
ATOM 3522 O O . SER B 1 146 ? -0.107 -29.669 -22.055 1 89.95 146 SER B O 1
ATOM 3524 N N . GLN B 1 147 ? 0.766 -28.866 -20.201 1 86.25 147 GLN B N 1
ATOM 3525 C CA . GLN B 1 147 ? 1.431 -30.124 -19.877 1 86.25 147 GLN B CA 1
ATOM 3526 C C . GLN B 1 147 ? 0.485 -31.074 -19.148 1 86.25 147 GLN B C 1
ATOM 3528 O O . GLN B 1 147 ? 0.583 -32.294 -19.3 1 86.25 147 GLN B O 1
ATOM 3533 N N . ASN B 1 148 ? -0.446 -30.547 -18.399 1 81.96 148 ASN B N 1
ATOM 3534 C CA . ASN B 1 148 ? -1.493 -31.288 -17.704 1 81.96 148 ASN B CA 1
ATOM 3535 C C . ASN B 1 148 ? -0.928 -32.5 -16.969 1 81.96 148 ASN B C 1
ATOM 3537 O O . ASN B 1 148 ? -1.485 -33.596 -17.051 1 81.96 148 ASN B O 1
ATOM 3541 N N . GLN B 1 149 ? 0.155 -32.408 -16.254 1 88.87 149 GLN B N 1
ATOM 3542 C CA . GLN B 1 149 ? 0.828 -33.527 -15.603 1 88.87 149 GLN B CA 1
ATOM 3543 C C . GLN B 1 149 ? 0.594 -33.508 -14.096 1 88.87 149 GLN B C 1
ATOM 3545 O O . GLN B 1 149 ? 0.806 -34.515 -13.416 1 88.87 149 GLN B O 1
ATOM 3550 N N . VAL B 1 150 ? 0.279 -32.455 -13.562 1 93.13 150 VAL B N 1
ATOM 3551 C CA . VAL B 1 150 ? -0.052 -32.28 -12.152 1 93.13 150 VAL B CA 1
ATOM 3552 C C . VAL B 1 150 ? -1.314 -31.431 -12.018 1 93.13 150 VAL B C 1
ATOM 3554 O O . VAL B 1 150 ? -1.507 -30.472 -12.77 1 93.13 150 VAL B O 1
ATOM 3557 N N . ASP B 1 151 ? -2.231 -31.886 -11.134 1 96.14 151 ASP B N 1
ATOM 3558 C CA . ASP B 1 151 ? -3.38 -31.026 -10.87 1 96.14 151 ASP B CA 1
ATOM 3559 C C . ASP B 1 151 ? -2.935 -29.643 -10.401 1 96.14 151 ASP B C 1
ATOM 3561 O O . ASP B 1 151 ? -1.884 -29.504 -9.772 1 96.14 151 ASP B O 1
ATOM 3565 N N . TYR B 1 152 ? -3.679 -28.651 -10.747 1 97.21 152 TYR B N 1
ATOM 3566 C CA . TYR B 1 152 ? -3.342 -27.29 -10.346 1 97.21 152 TYR B CA 1
ATOM 3567 C C . TYR B 1 152 ? -4.586 -26.526 -9.908 1 97.21 152 TYR B C 1
ATOM 3569 O O . TYR B 1 152 ? -5.711 -26.976 -10.139 1 97.21 152 TYR B O 1
ATOM 3577 N N . LEU B 1 153 ? -4.366 -25.462 -9.259 1 97.98 153 LEU B N 1
ATOM 3578 C CA . LEU B 1 153 ? -5.425 -24.528 -8.893 1 97.98 153 LEU B CA 1
ATOM 3579 C C . LEU B 1 153 ? -4.925 -23.088 -8.951 1 97.98 153 LEU B C 1
ATOM 3581 O O . LEU B 1 153 ? -3.896 -22.76 -8.356 1 97.98 153 LEU B O 1
ATOM 3585 N N . LEU B 1 154 ? -5.589 -22.276 -9.736 1 98.04 154 LEU B N 1
ATOM 3586 C CA . LEU B 1 154 ? -5.289 -20.849 -9.785 1 98.04 154 LEU B CA 1
ATOM 3587 C C . LEU B 1 154 ? -6.217 -20.066 -8.863 1 98.04 154 LEU B C 1
ATOM 3589 O O . LEU B 1 154 ? -7.431 -20.282 -8.868 1 98.04 154 LEU B O 1
ATOM 3593 N N . ILE B 1 155 ? -5.647 -19.243 -8.057 1 98.34 155 ILE B N 1
ATOM 3594 C CA . ILE B 1 155 ? -6.429 -18.416 -7.145 1 98.34 155 ILE B CA 1
ATOM 3595 C C . ILE B 1 155 ? -6.228 -16.941 -7.486 1 98.34 155 ILE B C 1
ATOM 3597 O O . ILE B 1 155 ? -5.107 -16.43 -7.423 1 98.34 155 ILE B O 1
ATOM 3601 N N . HIS B 1 156 ? -7.27 -16.273 -7.844 1 98.38 156 HIS B N 1
ATOM 3602 C CA . HIS B 1 156 ? -7.275 -14.844 -8.135 1 98.38 156 HIS B CA 1
ATOM 3603 C C . HIS B 1 156 ? -8.076 -14.072 -7.092 1 98.38 156 HIS B C 1
ATOM 3605 O O . HIS B 1 156 ? -9.19 -14.468 -6.742 1 98.38 156 HIS B O 1
ATOM 3611 N N . ASN B 1 157 ? -7.5 -12.967 -6.616 1 98.26 157 ASN B N 1
ATOM 3612 C CA . ASN B 1 157 ? -8.113 -12.298 -5.474 1 98.26 157 ASN B CA 1
ATOM 3613 C C . ASN B 1 157 ? -8.347 -10.816 -5.752 1 98.26 157 ASN B C 1
ATOM 3615 O O . ASN B 1 157 ? -8.749 -10.068 -4.859 1 98.26 157 ASN B O 1
ATOM 3619 N N . GLY B 1 158 ? -8.04 -10.319 -6.949 1 97.17 158 GLY B N 1
ATOM 3620 C CA . GLY B 1 158 ? -8.18 -8.904 -7.256 1 97.17 158 GLY B CA 1
ATOM 3621 C C . GLY B 1 158 ? -7.086 -8.05 -6.644 1 97.17 158 GLY B C 1
ATOM 3622 O O . GLY B 1 158 ? -5.975 -8.53 -6.408 1 97.17 158 GLY B O 1
ATOM 3623 N N . LEU B 1 159 ? -7.345 -6.809 -6.477 1 96.72 159 LEU B N 1
ATOM 3624 C CA . LEU B 1 159 ? -6.394 -5.827 -5.968 1 96.72 159 LEU B CA 1
ATOM 3625 C C . LEU B 1 159 ? -6.222 -5.968 -4.46 1 96.72 159 LEU B C 1
ATOM 3627 O O . LEU B 1 159 ? -7.201 -6.156 -3.734 1 96.72 159 LEU B O 1
ATOM 3631 N N . PHE B 1 160 ? -5.018 -5.862 -3.974 1 94.62 160 PHE B N 1
ATOM 3632 C CA . PHE B 1 160 ? -4.817 -5.796 -2.532 1 94.62 160 PHE B CA 1
ATOM 3633 C C . PHE B 1 160 ? -5.384 -4.501 -1.964 1 94.62 160 PHE B C 1
ATOM 3635 O O . PHE B 1 160 ? -5.219 -3.432 -2.557 1 94.62 160 PHE B O 1
ATOM 3642 N N . TYR B 1 161 ? -5.95 -4.542 -0.746 1 92.4 161 TYR B N 1
ATOM 3643 C CA . TYR B 1 161 ? -6.557 -3.365 -0.136 1 92.4 161 TYR B CA 1
ATOM 3644 C C . TYR B 1 161 ? -5.564 -2.211 -0.068 1 92.4 161 TYR B C 1
ATOM 3646 O O . TYR B 1 161 ? -5.918 -1.062 -0.343 1 92.4 161 TYR B O 1
ATOM 3654 N N . SER B 1 162 ? -4.326 -2.483 0.246 1 86.72 162 SER B N 1
ATOM 3655 C CA . SER B 1 162 ? -3.323 -1.458 0.512 1 86.72 162 SER B CA 1
ATOM 3656 C C . SER B 1 162 ? -2.976 -0.681 -0.754 1 86.72 162 SER B C 1
ATOM 3658 O O . SER B 1 162 ? -2.561 0.477 -0.684 1 86.72 162 SER B O 1
ATOM 3660 N N . TYR B 1 163 ? -3.127 -1.25 -1.902 1 91.57 163 TYR B N 1
ATOM 3661 C CA . TYR B 1 163 ? -2.761 -0.609 -3.16 1 91.57 163 TYR B CA 1
ATOM 3662 C C . TYR B 1 163 ? -3.807 0.42 -3.572 1 91.57 163 TYR B C 1
ATOM 3664 O O . TYR B 1 163 ? -3.493 1.391 -4.265 1 91.57 163 TYR B O 1
ATOM 3672 N N . ALA B 1 164 ? -4.987 0.263 -3.112 1 91.49 164 ALA B N 1
ATOM 3673 C CA . ALA B 1 164 ? -6.102 1.1 -3.546 1 91.49 164 ALA B CA 1
ATOM 3674 C C . ALA B 1 164 ? -5.902 2.549 -3.11 1 91.49 164 ALA B C 1
ATOM 3676 O O . ALA B 1 164 ? -6.493 3.465 -3.686 1 91.49 164 ALA B O 1
ATOM 3677 N N . PHE B 1 165 ? -4.991 2.746 -2.137 1 87.6 165 PHE B N 1
ATOM 3678 C CA . PHE B 1 165 ? -4.898 4.077 -1.55 1 87.6 165 PHE B CA 1
ATOM 3679 C C . PHE B 1 165 ? -3.528 4.691 -1.812 1 87.6 165 PHE B C 1
ATOM 3681 O O . PHE B 1 165 ? -3.18 5.72 -1.228 1 87.6 165 PHE B O 1
ATOM 3688 N N . PHE B 1 166 ? -2.779 4.038 -2.602 1 90.27 166 PHE B N 1
ATOM 3689 C CA . PHE B 1 166 ? -1.512 4.632 -3.01 1 90.27 166 PHE B CA 1
ATOM 3690 C C . PHE B 1 166 ? -1.743 5.931 -3.773 1 90.27 166 PHE B C 1
ATOM 3692 O O . PHE B 1 166 ? -2.618 6.001 -4.639 1 90.27 166 PHE B O 1
ATOM 3699 N N . PRO B 1 167 ? -1.06 6.988 -3.493 1 86.84 167 PRO B N 1
ATOM 3700 C CA . PRO B 1 167 ? -1.346 8.308 -4.061 1 86.84 167 PRO B CA 1
ATOM 3701 C C . PRO B 1 167 ? -1.308 8.314 -5.587 1 86.84 167 PRO B C 1
ATOM 3703 O O . PRO B 1 167 ? -0.33 7.859 -6.186 1 86.84 167 PRO B O 1
ATOM 3706 N N . GLY B 1 168 ? -2.373 8.78 -6.162 1 87.57 168 GLY B N 1
ATOM 3707 C CA . GLY B 1 168 ? -2.426 8.993 -7.599 1 87.57 168 GLY B CA 1
ATOM 3708 C C . GLY B 1 168 ? -2.663 7.716 -8.383 1 87.57 168 GLY B C 1
ATOM 3709 O O . GLY B 1 168 ? -2.646 7.726 -9.616 1 87.57 168 GLY B O 1
ATOM 3710 N N . PHE B 1 169 ? -2.884 6.596 -7.761 1 92.27 169 PHE B N 1
ATOM 3711 C CA . PHE B 1 169 ? -2.928 5.305 -8.437 1 92.27 169 PHE B CA 1
ATOM 3712 C C . PHE B 1 169 ? -4.216 5.157 -9.238 1 92.27 169 PHE B C 1
ATOM 3714 O O . PHE B 1 169 ? -4.184 5.102 -10.47 1 92.27 169 PHE B O 1
ATOM 3721 N N . LEU B 1 170 ? -5.401 5.351 -8.659 1 95.25 170 LEU B N 1
ATOM 3722 C CA . LEU B 1 170 ? -6.64 5.054 -9.37 1 95.25 170 LEU B CA 1
ATOM 3723 C C . LEU B 1 170 ? -7.211 6.311 -10.016 1 95.25 170 LEU B C 1
ATOM 3725 O O . LEU B 1 170 ? -7.963 6.227 -10.989 1 95.25 170 LEU B O 1
ATOM 3729 N N . PHE B 1 171 ? -6.923 7.473 -9.485 1 93.19 171 PHE B N 1
ATOM 3730 C CA . PHE B 1 171 ? -7.38 8.786 -9.925 1 93.19 171 PHE B CA 1
ATOM 3731 C C . PHE B 1 171 ? -6.485 9.886 -9.367 1 93.19 171 PHE B C 1
ATOM 3733 O O . PHE B 1 171 ? -5.643 9.63 -8.503 1 93.19 171 PHE B O 1
ATOM 3740 N N . GLN B 1 172 ? -6.705 10.99 -10.006 1 89.23 172 GLN B N 1
ATOM 3741 C CA . GLN B 1 172 ? -6.002 12.178 -9.535 1 89.23 172 GLN B CA 1
ATOM 3742 C C . GLN B 1 172 ? -6.973 13.187 -8.928 1 89.23 172 GLN B C 1
ATOM 3744 O O . GLN B 1 172 ? -8.061 13.409 -9.464 1 89.23 172 GLN B O 1
ATOM 3749 N N . LYS B 1 173 ? -6.593 13.676 -7.94 1 85.73 173 LYS B N 1
ATOM 3750 C CA . LYS B 1 173 ? -7.405 14.731 -7.34 1 85.73 173 LYS B CA 1
ATOM 3751 C C . LYS B 1 173 ? -6.773 16.102 -7.558 1 85.73 173 LYS B C 1
ATOM 3753 O O . LYS B 1 173 ? -5.587 16.296 -7.281 1 85.73 173 LYS B O 1
ATOM 3758 N N . GLU B 1 174 ? -7.475 16.935 -8.167 1 81.69 174 GLU B N 1
ATOM 3759 C CA . GLU B 1 174 ? -7.152 18.352 -8.307 1 81.69 174 GLU B CA 1
ATOM 3760 C C . GLU B 1 174 ? -8.266 19.229 -7.743 1 81.69 174 GLU B C 1
ATOM 3762 O O . GLU B 1 174 ? -9.339 19.341 -8.341 1 81.69 174 GLU B O 1
ATOM 3767 N N . ASN B 1 175 ? -7.996 19.754 -6.611 1 78.82 175 ASN B N 1
ATOM 3768 C CA . ASN B 1 175 ? -9.045 20.47 -5.892 1 78.82 175 ASN B CA 1
ATOM 3769 C C . ASN B 1 175 ? -10.26 19.582 -5.642 1 78.82 175 ASN B C 1
ATOM 3771 O O . ASN B 1 175 ? -10.129 18.478 -5.11 1 78.82 175 ASN B O 1
ATOM 3775 N N . ASP B 1 176 ? -11.448 19.961 -6 1 78.49 176 ASP B N 1
ATOM 3776 C CA . ASP B 1 176 ? -12.642 19.163 -5.739 1 78.49 176 ASP B CA 1
ATOM 3777 C C . ASP B 1 176 ? -12.979 18.272 -6.932 1 78.49 176 ASP B C 1
ATOM 3779 O O . ASP B 1 176 ? -14.076 17.716 -7.008 1 78.49 176 ASP B O 1
ATOM 3783 N N . THR B 1 177 ? -11.998 18.168 -7.732 1 89.23 177 THR B N 1
ATOM 3784 C CA . THR B 1 177 ? -12.268 17.421 -8.956 1 89.23 177 THR B CA 1
ATOM 3785 C C . THR B 1 177 ? -11.417 16.156 -9.016 1 89.23 177 THR B C 1
ATOM 3787 O O . THR B 1 177 ? -10.196 16.214 -8.854 1 89.23 177 THR B O 1
ATOM 3790 N N . ILE B 1 178 ? -12.068 15.06 -9.171 1 92.51 178 ILE B N 1
ATOM 3791 C CA . ILE B 1 178 ? -11.416 13.784 -9.442 1 92.51 178 ILE B CA 1
ATOM 3792 C C . ILE B 1 178 ? -11.245 13.601 -10.948 1 92.51 178 ILE B C 1
ATOM 3794 O O . ILE B 1 178 ? -12.228 13.569 -11.692 1 92.51 178 ILE B O 1
ATOM 3798 N N . LYS B 1 179 ? -10.043 13.573 -11.352 1 94.77 179 LYS B N 1
ATOM 3799 C CA . LYS B 1 179 ? -9.737 13.278 -12.748 1 94.77 179 LYS B CA 1
ATOM 3800 C C . LYS B 1 179 ? -9.427 11.796 -12.942 1 94.77 179 LYS B C 1
ATOM 3802 O O . LYS B 1 179 ? -8.625 11.223 -12.202 1 94.77 179 LYS B O 1
ATOM 3807 N N . TYR B 1 180 ? -10.076 11.204 -13.9 1 96.55 180 TYR B N 1
ATOM 3808 C CA . TYR B 1 180 ? -9.99 9.75 -13.975 1 96.55 180 TYR B CA 1
ATOM 3809 C C . TYR B 1 180 ? -10.092 9.271 -15.418 1 96.55 180 TYR B C 1
ATOM 3811 O O . TYR B 1 180 ? -10.607 9.986 -16.281 1 96.55 180 TYR B O 1
ATOM 3819 N N . TYR B 1 181 ? -9.527 8.171 -15.724 1 97.42 181 TYR B N 1
ATOM 3820 C CA . TYR B 1 181 ? -9.778 7.408 -16.942 1 97.42 181 TYR B CA 1
ATOM 3821 C C . TYR B 1 181 ? -10.829 6.331 -16.704 1 97.42 181 TYR B C 1
ATOM 3823 O O . TYR B 1 181 ? -10.943 5.799 -15.597 1 97.42 181 TYR B O 1
ATOM 3831 N N . GLY B 1 182 ? -11.53 5.934 -17.727 1 97.18 182 GLY B N 1
ATOM 3832 C CA . GLY B 1 182 ? -12.472 4.831 -17.627 1 97.18 182 GLY B CA 1
ATOM 3833 C C . GLY B 1 182 ? -13.861 5.269 -17.205 1 97.18 182 GLY B C 1
ATOM 3834 O O . GLY B 1 182 ? -14.353 6.308 -17.651 1 97.18 182 GLY B O 1
ATOM 3835 N N . ASP B 1 183 ? -14.479 4.422 -16.389 1 97.16 183 ASP B N 1
ATOM 3836 C CA . ASP B 1 183 ? -15.861 4.618 -15.961 1 97.16 183 ASP B CA 1
ATOM 3837 C C . ASP B 1 183 ? -15.97 4.607 -14.438 1 97.16 183 ASP B C 1
ATOM 3839 O O . ASP B 1 183 ? -15.368 3.762 -13.772 1 97.16 183 ASP B O 1
ATOM 3843 N N . LEU B 1 184 ? -16.731 5.554 -13.91 1 96.93 184 LEU B N 1
ATOM 3844 C CA . LEU B 1 184 ? -16.854 5.698 -12.464 1 96.93 184 LEU B CA 1
ATOM 3845 C C . LEU B 1 184 ? -17.587 4.505 -11.859 1 96.93 184 LEU B C 1
ATOM 3847 O O . LEU B 1 184 ? -17.413 4.197 -10.678 1 96.93 184 LEU B O 1
ATOM 3851 N N . ASN B 1 185 ? -18.314 3.838 -12.663 1 96.47 185 ASN B N 1
ATOM 3852 C CA . ASN B 1 185 ? -19.156 2.76 -12.156 1 96.47 185 ASN B CA 1
ATOM 3853 C C . ASN B 1 185 ? -18.479 1.401 -12.308 1 96.47 185 ASN B C 1
ATOM 3855 O O . ASN B 1 185 ? -19.046 0.374 -11.928 1 96.47 185 ASN B O 1
ATOM 3859 N N . VAL B 1 186 ? -17.284 1.414 -12.826 1 95.66 186 VAL B N 1
ATOM 3860 C CA . VAL B 1 186 ? -16.561 0.152 -12.946 1 95.66 186 VAL B CA 1
ATOM 3861 C C . VAL B 1 186 ? -16.323 -0.441 -11.559 1 95.66 186 VAL B C 1
ATOM 3863 O O . VAL B 1 186 ? -15.996 0.283 -10.615 1 95.66 186 VAL B O 1
ATOM 3866 N N . LYS B 1 187 ? -16.523 -1.663 -11.467 1 95.54 187 LYS B N 1
ATOM 3867 C CA . LYS B 1 187 ? -16.3 -2.348 -10.197 1 95.54 187 LYS B CA 1
ATOM 3868 C C . LYS B 1 187 ? -14.885 -2.913 -10.118 1 95.54 187 LYS B C 1
ATOM 3870 O O . LYS B 1 187 ? -14.382 -3.478 -11.091 1 95.54 187 LYS B O 1
ATOM 3875 N N . ILE B 1 188 ? -14.293 -2.742 -9.018 1 97.05 188 ILE B N 1
ATOM 3876 C CA . ILE B 1 188 ? -12.964 -3.268 -8.725 1 97.05 188 ILE B CA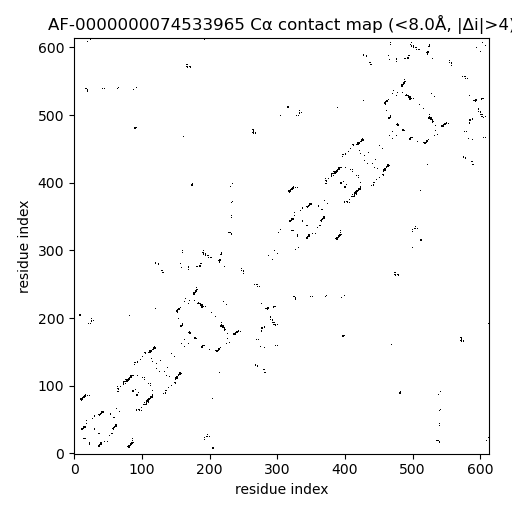 1
ATOM 3877 C C . ILE B 1 188 ? -13.043 -4.242 -7.551 1 97.05 188 ILE B C 1
ATOM 3879 O O . ILE B 1 188 ? -13.537 -3.891 -6.477 1 97.05 188 ILE B O 1
ATOM 3883 N N . GLN B 1 189 ? -12.649 -5.451 -7.764 1 97.74 189 GLN B N 1
ATOM 3884 C CA . GLN B 1 189 ? -12.557 -6.444 -6.699 1 97.74 189 GLN B CA 1
ATOM 3885 C C . GLN B 1 189 ? -11.245 -6.31 -5.933 1 97.74 189 GLN B C 1
ATOM 3887 O O . GLN B 1 189 ? -10.185 -6.123 -6.535 1 97.74 189 GLN B O 1
ATOM 3892 N N . LEU B 1 190 ? -11.343 -6.348 -4.62 1 97.59 190 LEU B N 1
ATOM 3893 C CA . LEU B 1 190 ? -10.187 -6.164 -3.749 1 97.59 190 LEU B CA 1
ATOM 3894 C C . LEU B 1 190 ? -10.245 -7.117 -2.559 1 97.59 190 LEU B C 1
ATOM 3896 O O . LEU B 1 190 ? -11.331 -7.487 -2.108 1 97.59 190 LEU B O 1
ATOM 3900 N N . THR B 1 191 ? -9.095 -7.453 -2.051 1 97.19 191 THR B N 1
ATOM 3901 C CA . THR B 1 191 ? -9.07 -8.424 -0.962 1 97.19 191 THR B CA 1
ATOM 3902 C C . THR B 1 191 ? -7.934 -8.117 0.009 1 97.19 191 THR B C 1
ATOM 3904 O O . THR B 1 191 ? -6.845 -7.716 -0.407 1 97.19 191 THR B O 1
ATOM 3907 N N . ASP B 1 192 ? -8.195 -8.348 1.253 1 94.17 192 ASP B N 1
ATOM 3908 C CA . ASP B 1 192 ? -7.174 -8.274 2.293 1 94.17 192 ASP B CA 1
ATOM 3909 C C . ASP B 1 192 ? -6.249 -9.488 2.242 1 94.17 192 ASP B C 1
ATOM 3911 O O . ASP B 1 192 ? -6.703 -10.612 2.014 1 94.17 192 ASP B O 1
ATOM 3915 N N . THR B 1 193 ? -4.964 -9.297 2.513 1 93.03 193 THR B N 1
ATOM 3916 C CA . THR B 1 193 ? -3.999 -10.384 2.392 1 93.03 193 THR B CA 1
ATOM 3917 C C . THR B 1 193 ? -4.295 -11.485 3.407 1 93.03 193 THR B C 1
ATOM 3919 O O . THR B 1 193 ? -4.058 -12.665 3.137 1 93.03 193 THR B O 1
ATOM 3922 N N . LEU B 1 194 ? -4.836 -11.172 4.579 1 92.73 194 LEU B N 1
ATOM 3923 C CA . LEU B 1 194 ? -5.197 -12.19 5.559 1 92.73 194 LEU B CA 1
ATOM 3924 C C . LEU B 1 194 ? -6.316 -13.081 5.029 1 92.73 194 LEU B C 1
ATOM 3926 O O . LEU B 1 194 ? -6.31 -14.293 5.257 1 92.73 194 LEU B O 1
ATOM 3930 N N . ASP B 1 195 ? -7.239 -12.458 4.369 1 96.18 195 ASP B N 1
ATOM 3931 C CA . ASP B 1 195 ? -8.326 -13.24 3.789 1 96.18 195 ASP B CA 1
ATOM 3932 C C . ASP B 1 195 ? -7.829 -14.093 2.624 1 96.18 195 ASP B C 1
ATOM 3934 O O . ASP B 1 195 ? -8.3 -15.214 2.424 1 96.18 195 ASP B O 1
ATOM 3938 N N . ILE B 1 196 ? -6.893 -13.55 1.826 1 97.24 196 ILE B N 1
ATOM 3939 C CA . ILE B 1 196 ? -6.295 -14.338 0.754 1 97.24 196 ILE B CA 1
ATOM 3940 C C . ILE B 1 196 ? -5.696 -15.62 1.328 1 97.24 196 ILE B C 1
ATOM 3942 O O . ILE B 1 196 ? -5.914 -16.709 0.792 1 97.24 196 ILE B O 1
ATOM 3946 N N . ALA B 1 197 ? -4.998 -15.483 2.425 1 96.97 197 ALA B N 1
ATOM 3947 C CA . ALA B 1 197 ? -4.372 -16.637 3.064 1 96.97 197 ALA B CA 1
ATOM 3948 C C . ALA B 1 197 ? -5.412 -17.69 3.435 1 96.97 197 ALA B C 1
ATOM 3950 O O . ALA B 1 197 ? -5.205 -18.884 3.209 1 96.97 197 ALA B O 1
ATOM 3951 N N . LYS B 1 198 ? -6.51 -17.241 3.974 1 97.43 198 LYS B N 1
ATOM 3952 C CA . LYS B 1 198 ? -7.573 -18.167 4.354 1 97.43 198 LYS B CA 1
ATOM 3953 C C . LYS B 1 198 ? -8.138 -18.885 3.132 1 97.43 198 LYS B C 1
ATOM 3955 O O . LYS B 1 198 ? -8.378 -20.094 3.171 1 97.43 198 LYS B O 1
ATOM 3960 N N . TYR B 1 199 ? -8.338 -18.132 2.046 1 98.3 199 TYR B N 1
ATOM 3961 C CA . TYR B 1 199 ? -8.817 -18.742 0.811 1 98.3 199 TYR B CA 1
ATOM 3962 C C . TYR B 1 199 ? -7.822 -19.773 0.29 1 98.3 199 TYR B C 1
ATOM 3964 O O . TYR B 1 199 ? -8.215 -20.852 -0.161 1 98.3 199 TYR B O 1
ATOM 3972 N N . VAL B 1 200 ? -6.556 -19.429 0.359 1 98.5 200 VAL B N 1
ATOM 3973 C CA . VAL B 1 200 ? -5.513 -20.311 -0.155 1 98.5 200 VAL B CA 1
ATOM 3974 C C . VAL B 1 200 ? -5.528 -21.63 0.613 1 98.5 200 VAL B C 1
ATOM 3976 O O . VAL B 1 200 ? -5.471 -22.706 0.013 1 98.5 200 VAL B O 1
ATOM 3979 N N . VAL B 1 201 ? -5.692 -21.598 1.89 1 98.08 201 VAL B N 1
ATOM 3980 C CA . VAL B 1 201 ? -5.68 -22.793 2.727 1 98.08 201 VAL B CA 1
ATOM 3981 C C . VAL B 1 201 ? -6.863 -23.688 2.367 1 98.08 201 VAL B C 1
ATOM 3983 O O . VAL B 1 201 ? -6.683 -24.863 2.037 1 98.08 201 VAL B O 1
ATOM 3986 N N . GLU B 1 202 ? -8.003 -23.098 2.343 1 97.61 202 GLU B N 1
ATOM 3987 C CA . GLU B 1 202 ? -9.197 -23.9 2.094 1 97.61 202 GLU B CA 1
ATOM 3988 C C . GLU B 1 202 ? -9.191 -24.476 0.681 1 97.61 202 GLU B C 1
ATOM 3990 O O . GLU B 1 202 ? -9.535 -25.642 0.48 1 97.61 202 GLU B O 1
ATOM 3995 N N . ALA B 1 203 ? -8.791 -23.675 -0.229 1 98.17 203 ALA B N 1
ATOM 3996 C CA . ALA B 1 203 ? -8.794 -24.102 -1.625 1 98.17 203 ALA B CA 1
ATOM 3997 C C . ALA B 1 203 ? -7.739 -25.176 -1.873 1 98.17 203 ALA B C 1
ATOM 3999 O O . ALA B 1 203 ? -7.992 -26.153 -2.582 1 98.17 203 ALA B O 1
ATOM 4000 N N . SER B 1 204 ? -6.581 -25.015 -1.303 1 98.1 204 SER B N 1
ATOM 4001 C CA . SER B 1 204 ? -5.456 -25.909 -1.557 1 98.1 204 SER B CA 1
ATOM 4002 C C . SER B 1 204 ? -5.701 -27.289 -0.957 1 98.1 204 SER B C 1
ATOM 4004 O O . SER B 1 204 ? -5.258 -28.299 -1.507 1 98.1 204 SER B O 1
ATOM 4006 N N . LEU B 1 205 ? -6.413 -27.372 0.119 1 97.47 205 LEU B N 1
ATOM 4007 C CA . LEU B 1 205 ? -6.589 -28.63 0.836 1 97.47 205 LEU B CA 1
ATOM 4008 C C . LEU B 1 205 ? -7.791 -29.399 0.298 1 97.47 205 LEU B C 1
ATOM 4010 O O . LEU B 1 205 ? -7.97 -30.578 0.61 1 97.47 205 LEU B O 1
ATOM 4014 N N . ASN B 1 206 ? -8.593 -28.745 -0.563 1 96.83 206 ASN B N 1
ATOM 4015 C CA . ASN B 1 206 ? -9.78 -29.368 -1.139 1 96.83 206 ASN B CA 1
ATOM 4016 C C . ASN B 1 206 ? -9.449 -30.124 -2.423 1 96.83 206 ASN B C 1
ATOM 4018 O O . ASN B 1 206 ? -9.205 -29.511 -3.463 1 96.83 206 ASN B O 1
ATOM 4022 N N . PRO B 1 207 ? -9.485 -31.438 -2.432 1 96.51 207 PRO B N 1
ATOM 4023 C CA . PRO B 1 207 ? -9.113 -32.212 -3.618 1 96.51 207 PRO B CA 1
ATOM 4024 C C . PRO B 1 207 ? -10.099 -32.037 -4.77 1 96.51 207 PRO B C 1
ATOM 4026 O O . PRO B 1 207 ? -9.776 -32.355 -5.918 1 96.51 207 PRO B O 1
ATOM 4029 N N . GLN B 1 208 ? -11.207 -31.483 -4.502 1 96.4 208 GLN B N 1
ATOM 4030 C CA . GLN B 1 208 ? -12.216 -31.306 -5.541 1 96.4 208 GLN B CA 1
ATOM 4031 C C . GLN B 1 208 ? -11.946 -30.049 -6.362 1 96.4 208 GLN B C 1
ATOM 4033 O O . GLN B 1 208 ? -12.446 -29.912 -7.481 1 96.4 208 GLN B O 1
ATOM 4038 N N . LEU B 1 209 ? -11.25 -29.175 -5.761 1 97.32 209 LEU B N 1
ATOM 4039 C CA . LEU B 1 209 ? -10.882 -27.961 -6.481 1 97.32 209 LEU B CA 1
ATOM 4040 C C . LEU B 1 209 ? -9.557 -28.145 -7.214 1 97.32 209 LEU B C 1
ATOM 4042 O O . LEU B 1 209 ? -8.489 -27.921 -6.64 1 97.32 209 LEU B O 1
ATOM 4046 N N . LYS B 1 210 ? -9.658 -28.574 -8.467 1 96.16 210 LYS B N 1
ATOM 4047 C CA . LYS B 1 210 ? -8.449 -28.805 -9.251 1 96.16 210 LYS B CA 1
ATOM 4048 C C . LYS B 1 210 ? -8.682 -28.489 -10.726 1 96.16 210 LYS B C 1
ATOM 4050 O O . LYS B 1 210 ? -9.819 -28.521 -11.201 1 96.16 210 LYS B O 1
ATOM 4055 N N . ASN B 1 211 ? -7.636 -28.071 -11.352 1 96.26 211 ASN B N 1
ATOM 4056 C CA . ASN B 1 211 ? -7.574 -27.812 -12.787 1 96.26 211 ASN B CA 1
ATOM 4057 C C . ASN B 1 211 ? -8.566 -26.73 -13.205 1 96.26 211 ASN B C 1
ATOM 4059 O O . ASN B 1 211 ? -9.294 -26.894 -14.185 1 96.26 211 ASN B O 1
ATOM 4063 N N . LYS B 1 212 ? -8.559 -25.695 -12.423 1 95.17 212 LYS B N 1
ATOM 4064 C CA . LYS B 1 212 ? -9.406 -24.543 -12.717 1 95.17 212 LYS B CA 1
ATOM 4065 C C . LYS B 1 212 ? -8.896 -23.29 -12.012 1 95.17 212 LYS B C 1
ATOM 4067 O O . LYS B 1 212 ? -7.93 -23.352 -11.248 1 95.17 212 LYS B O 1
ATOM 4072 N N . SER B 1 213 ? -9.51 -22.191 -12.293 1 95.9 213 SER B N 1
ATOM 4073 C CA . SER B 1 213 ? -9.299 -20.922 -11.603 1 95.9 213 SER B CA 1
ATOM 4074 C C . SER B 1 213 ? -10.474 -20.586 -10.691 1 95.9 213 SER B C 1
ATOM 4076 O O . SER B 1 213 ? -11.63 -20.833 -11.043 1 95.9 213 SER B O 1
ATOM 4078 N N . ILE B 1 214 ? -10.11 -20.162 -9.56 1 97.72 214 ILE B N 1
ATOM 4079 C CA . ILE B 1 214 ? -11.154 -19.601 -8.71 1 97.72 214 ILE B CA 1
ATOM 4080 C C . ILE B 1 214 ? -10.909 -18.108 -8.508 1 97.72 214 ILE B C 1
ATOM 4082 O O . ILE B 1 214 ? -9.76 -17.663 -8.451 1 97.72 214 ILE B O 1
ATOM 4086 N N . ASN B 1 215 ? -12.007 -17.376 -8.403 1 98.12 215 ASN B N 1
ATOM 4087 C CA . ASN B 1 215 ? -11.997 -15.936 -8.169 1 98.12 215 ASN B CA 1
ATOM 4088 C C . ASN B 1 215 ? -12.649 -15.579 -6.836 1 98.12 215 ASN B C 1
ATOM 4090 O O . ASN B 1 215 ? -13.842 -15.818 -6.64 1 98.12 215 ASN B O 1
ATOM 4094 N N . VAL B 1 216 ? -11.852 -15.041 -5.97 1 98.37 216 VAL B N 1
ATOM 4095 C CA . VAL B 1 216 ? -12.384 -14.625 -4.676 1 98.37 216 VAL B CA 1
ATOM 4096 C C . VAL B 1 216 ? -12.146 -13.13 -4.476 1 98.37 216 VAL B C 1
ATOM 4098 O O . VAL B 1 216 ? -11.271 -12.543 -5.116 1 98.37 216 VAL B O 1
ATOM 4101 N N . ALA B 1 217 ? -12.921 -12.487 -3.662 1 98.09 217 ALA B N 1
ATOM 4102 C CA . ALA B 1 217 ? -12.78 -11.065 -3.357 1 98.09 217 ALA B CA 1
ATOM 4103 C C . ALA B 1 217 ? -13.282 -10.754 -1.95 1 98.09 217 ALA B C 1
ATOM 4105 O O . ALA B 1 217 ? -14.25 -11.357 -1.481 1 98.09 217 ALA B O 1
ATOM 4106 N N . GLY B 1 218 ? -12.631 -9.932 -1.264 1 97.63 218 GLY B N 1
ATOM 4107 C CA . GLY B 1 218 ? -13.09 -9.452 0.029 1 97.63 218 GLY B CA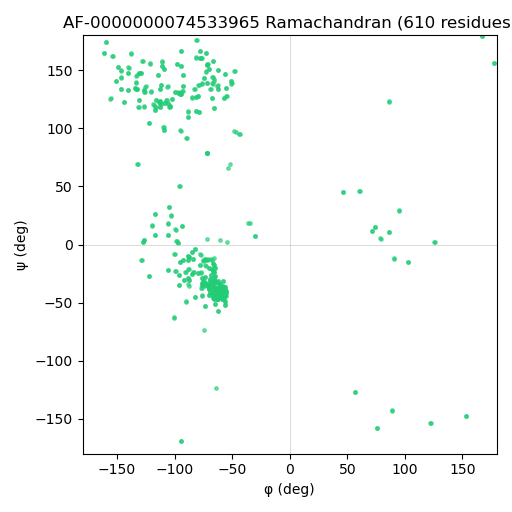 1
ATOM 4108 C C . GLY B 1 218 ? -14.196 -8.418 -0.076 1 97.63 218 GLY B C 1
ATOM 4109 O O . GLY B 1 218 ? -15.068 -8.344 0.792 1 97.63 218 GLY B O 1
ATOM 4110 N N . ASP B 1 219 ? -14.079 -7.562 -1.087 1 97.06 219 ASP B N 1
ATOM 4111 C CA . ASP B 1 219 ? -15.04 -6.494 -1.348 1 97.06 219 ASP B CA 1
ATOM 4112 C C . ASP B 1 219 ? -15.042 -6.108 -2.826 1 97.06 219 ASP B C 1
ATOM 4114 O O . ASP B 1 219 ? -14.177 -6.544 -3.588 1 97.06 219 ASP B O 1
ATOM 4118 N N . GLU B 1 220 ? -16.015 -5.484 -3.219 1 97.03 220 GLU B N 1
ATOM 4119 C CA . GLU B 1 220 ? -16.146 -4.879 -4.541 1 97.03 220 GLU B CA 1
ATOM 4120 C C . GLU B 1 220 ? -16.617 -3.431 -4.441 1 97.03 220 GLU B C 1
ATOM 4122 O O . GLU B 1 220 ? -17.618 -3.142 -3.783 1 97.03 220 GLU B O 1
ATOM 4127 N N . LYS B 1 221 ? -15.86 -2.496 -5.027 1 96.82 221 LYS B N 1
ATOM 4128 C CA . LYS B 1 221 ? -16.182 -1.073 -4.985 1 96.82 221 LYS B CA 1
ATOM 4129 C C . LYS B 1 221 ? -16.064 -0.442 -6.37 1 96.82 221 LYS B C 1
ATOM 4131 O O . LYS B 1 221 ? -15.213 -0.84 -7.169 1 96.82 221 LYS B O 1
ATOM 4136 N N . THR B 1 222 ? -16.916 0.501 -6.606 1 97.2 222 THR B N 1
ATOM 4137 C CA . THR B 1 222 ? -16.763 1.277 -7.832 1 97.2 222 THR B CA 1
ATOM 4138 C C . THR B 1 222 ? -15.637 2.297 -7.69 1 97.2 222 THR B C 1
ATOM 4140 O O . THR B 1 222 ? -15.221 2.619 -6.575 1 97.2 222 THR B O 1
ATOM 4143 N N . LEU B 1 223 ? -15.187 2.736 -8.825 1 96.88 223 LEU B N 1
ATOM 4144 C CA . LEU B 1 223 ? -14.179 3.79 -8.803 1 96.88 223 LEU B CA 1
ATOM 4145 C C . LEU B 1 223 ? -14.686 5.011 -8.042 1 96.88 223 LEU B C 1
ATOM 4147 O O . LEU B 1 223 ? -13.933 5.637 -7.292 1 96.88 223 LEU B O 1
ATOM 4151 N N . GLU B 1 224 ? -15.933 5.335 -8.15 1 95.73 224 GLU B N 1
ATOM 4152 C CA . GLU B 1 224 ? -16.53 6.461 -7.437 1 95.73 224 GLU B CA 1
ATOM 4153 C C . GLU B 1 224 ? -16.514 6.229 -5.929 1 95.73 224 GLU B C 1
ATOM 4155 O O . GLU B 1 224 ? -16.165 7.128 -5.162 1 95.73 224 GLU B O 1
ATOM 4160 N N . GLU B 1 225 ? -16.897 5.048 -5.535 1 93.83 225 GLU B N 1
ATOM 4161 C CA . GLU B 1 225 ? -16.892 4.724 -4.112 1 93.83 225 GLU B CA 1
ATOM 4162 C C . GLU B 1 225 ? -15.488 4.834 -3.525 1 93.83 225 GLU B C 1
ATOM 4164 O O . GLU B 1 225 ? -15.315 5.311 -2.401 1 93.83 225 GLU B O 1
ATOM 4169 N N . LEU B 1 226 ? -14.509 4.406 -4.316 1 94.34 226 LEU B N 1
ATOM 4170 C CA . LEU B 1 226 ? -13.13 4.471 -3.846 1 94.34 226 LEU B CA 1
ATOM 4171 C C . LEU B 1 226 ? -12.664 5.918 -3.724 1 94.34 226 LEU B C 1
ATOM 4173 O O . LEU B 1 226 ? -11.921 6.26 -2.802 1 94.34 226 LEU B O 1
ATOM 4177 N N . ALA B 1 227 ? -13.114 6.759 -4.679 1 91.88 227 ALA B N 1
ATOM 4178 C CA . ALA B 1 227 ? -12.804 8.183 -4.58 1 91.88 227 ALA B CA 1
ATOM 4179 C C . ALA B 1 227 ? -13.386 8.783 -3.303 1 91.88 227 ALA B C 1
ATOM 4181 O O . ALA B 1 227 ? -12.699 9.512 -2.583 1 91.88 227 ALA B O 1
ATOM 4182 N N . HIS B 1 228 ? -14.565 8.392 -2.979 1 87.33 228 HIS B N 1
ATOM 4183 C CA . HIS B 1 228 ? -15.22 8.924 -1.789 1 87.33 228 HIS B CA 1
ATOM 4184 C C . HIS B 1 228 ? -14.572 8.386 -0.517 1 87.33 228 HIS B C 1
ATOM 4186 O O . HIS B 1 228 ? -14.5 9.09 0.493 1 87.33 228 HIS B O 1
ATOM 4192 N N . LEU B 1 229 ? -14.134 7.154 -0.61 1 86.65 229 LEU B N 1
ATOM 4193 C CA . LEU B 1 229 ? -13.429 6.592 0.537 1 86.65 229 LEU B CA 1
ATOM 4194 C C . LEU B 1 229 ? -12.085 7.282 0.74 1 86.65 229 LEU B C 1
ATOM 4196 O O . LEU B 1 229 ? -11.638 7.459 1.876 1 86.65 229 LEU B O 1
ATOM 4200 N N . SER B 1 230 ? -11.49 7.659 -0.376 1 85.85 230 SER B N 1
ATOM 4201 C CA . SER B 1 230 ? -10.176 8.291 -0.315 1 85.85 230 SER B CA 1
ATOM 4202 C C . SER B 1 230 ? -10.281 9.743 0.138 1 85.85 230 SER B C 1
ATOM 4204 O O . SER B 1 230 ? -9.368 10.267 0.778 1 85.85 230 SER B O 1
ATOM 4206 N N . PHE B 1 231 ? -11.421 10.397 -0.26 1 82.68 231 PHE B N 1
ATOM 4207 C CA . PHE B 1 231 ? -11.613 11.811 0.043 1 82.68 231 PHE B CA 1
ATOM 4208 C C . PHE B 1 231 ? -12.997 12.056 0.631 1 82.68 231 PHE B C 1
ATOM 4210 O O . PHE B 1 231 ? -13.81 12.77 0.042 1 82.68 231 PHE B O 1
ATOM 4217 N N . PRO B 1 232 ? -13.203 11.597 1.777 1 73.84 232 PRO B N 1
ATOM 4218 C CA . PRO B 1 232 ? -14.552 11.63 2.347 1 73.84 232 PRO B CA 1
ATOM 4219 C C . PRO B 1 232 ? -14.981 13.034 2.765 1 73.84 232 PRO B C 1
ATOM 4221 O O . PRO B 1 232 ? -16.176 13.295 2.928 1 73.84 232 PRO B O 1
ATOM 4224 N N . GLN B 1 233 ? -14.116 13.969 2.84 1 68.23 233 GLN B N 1
ATOM 4225 C CA . GLN B 1 233 ? -14.436 15.278 3.401 1 68.23 233 GLN B CA 1
ATOM 4226 C C . GLN B 1 233 ? -14.727 16.293 2.3 1 68.23 233 GLN B C 1
ATOM 4228 O O . GLN B 1 233 ? -14.811 17.494 2.562 1 68.23 233 GLN B O 1
ATOM 4233 N N . THR B 1 234 ? -14.906 15.805 1.103 1 68.77 234 THR B N 1
ATOM 4234 C CA . THR B 1 234 ? -15.027 16.758 0.005 1 68.77 234 THR B CA 1
ATOM 4235 C C . THR B 1 234 ? -16.211 16.403 -0.891 1 68.77 234 THR B C 1
ATOM 4237 O O . THR B 1 234 ? -16.548 15.228 -1.047 1 68.77 234 THR B O 1
ATOM 4240 N N . GLN B 1 235 ? -16.947 17.398 -1.197 1 77.14 235 GLN B N 1
ATOM 4241 C CA . GLN B 1 235 ? -17.839 17.207 -2.335 1 77.14 235 GLN B CA 1
ATOM 4242 C C . GLN B 1 235 ? -17.05 17.038 -3.63 1 77.14 235 GLN B C 1
ATOM 4244 O O . GLN B 1 235 ? -16.343 17.953 -4.057 1 77.14 235 GLN B O 1
ATOM 4249 N N . LEU B 1 236 ? -17.245 15.92 -4.14 1 84.99 236 LEU B N 1
ATOM 4250 C CA . LEU B 1 236 ? -16.374 15.582 -5.26 1 84.99 236 LEU B CA 1
ATOM 4251 C C . LEU B 1 236 ? -17.06 15.877 -6.59 1 84.99 236 LEU B C 1
ATOM 4253 O O . LEU B 1 236 ? -18.254 15.612 -6.749 1 84.99 236 LEU B O 1
ATOM 4257 N N . LYS B 1 237 ? -16.34 16.565 -7.426 1 91.81 237 LYS B N 1
ATOM 4258 C CA . LYS B 1 237 ? -16.651 16.643 -8.85 1 91.81 237 LYS B CA 1
ATOM 4259 C C . LYS B 1 237 ? -15.812 15.651 -9.651 1 91.81 237 LYS B C 1
ATOM 4261 O O . LYS B 1 237 ? -14.756 15.211 -9.192 1 91.81 237 LYS B O 1
ATOM 4266 N N . PHE B 1 238 ? -16.359 15.28 -10.834 1 95.39 238 PHE B N 1
ATOM 4267 C CA . PHE B 1 238 ? -15.662 14.271 -11.623 1 95.39 238 PHE B CA 1
ATOM 4268 C C . PHE B 1 238 ? -15.415 14.769 -13.042 1 95.39 238 PHE B C 1
ATOM 4270 O O . PHE B 1 238 ? -16.3 15.367 -13.658 1 95.39 238 PHE B O 1
ATOM 4277 N N . GLU B 1 239 ? -14.208 14.602 -13.516 1 96.71 239 GLU B N 1
ATOM 4278 C CA . GLU B 1 239 ? -13.808 14.938 -14.879 1 96.71 239 GLU B CA 1
ATOM 4279 C C . GLU B 1 239 ? -13.145 13.748 -15.568 1 96.71 239 GLU B C 1
ATOM 4281 O O . GLU B 1 239 ? -12.079 13.295 -15.146 1 96.71 239 GLU B O 1
ATOM 4286 N N . LYS B 1 240 ? -13.722 13.342 -16.572 1 97.26 240 LYS B N 1
ATOM 4287 C CA . LYS B 1 240 ? -13.184 12.204 -17.312 1 97.26 240 LYS B CA 1
ATOM 4288 C C . LYS B 1 240 ? -12.053 12.637 -18.24 1 97.26 240 LYS B C 1
ATOM 4290 O O . LYS B 1 240 ? -12.222 13.552 -19.048 1 97.26 240 LYS B O 1
ATOM 4295 N N . LEU B 1 241 ? -10.94 12.011 -18.135 1 97.35 241 LEU B N 1
ATOM 4296 C CA . LEU B 1 241 ? -9.777 12.311 -18.964 1 97.35 241 LEU B CA 1
ATOM 4297 C C . LEU B 1 241 ? -9.813 11.509 -20.261 1 97.35 241 LEU B C 1
ATOM 4299 O O . LEU B 1 241 ? -9.267 11.942 -21.278 1 97.35 241 LEU B O 1
ATOM 4303 N N . GLY B 1 242 ? -10.424 10.362 -20.214 1 97.83 242 GLY B N 1
ATOM 4304 C CA . GLY B 1 242 ? -10.528 9.437 -21.331 1 97.83 242 GLY B CA 1
ATOM 4305 C C . GLY B 1 242 ? -11.019 8.061 -20.923 1 97.83 242 GLY B C 1
ATOM 4306 O O . GLY B 1 242 ? -11.315 7.824 -19.75 1 97.83 242 GLY B O 1
ATOM 4307 N N . SER B 1 243 ? -11.152 7.184 -21.86 1 97.89 243 SER B N 1
ATOM 4308 C CA . SER B 1 243 ? -11.554 5.807 -21.59 1 97.89 243 SER B CA 1
ATOM 4309 C C . SER B 1 243 ? -10.387 4.986 -21.052 1 97.89 243 SER B C 1
ATOM 4311 O O . SER B 1 243 ? -9.238 5.431 -21.091 1 97.89 243 SER B O 1
ATOM 4313 N N . ALA B 1 244 ? -10.727 3.856 -20.536 1 97.64 244 ALA B N 1
ATOM 4314 C CA . ALA B 1 244 ? -9.668 2.932 -20.14 1 97.64 244 ALA B CA 1
ATOM 4315 C C . ALA B 1 244 ? -8.813 2.532 -21.339 1 97.64 244 ALA B C 1
ATOM 4317 O O . ALA B 1 244 ? -7.599 2.351 -21.212 1 97.64 244 ALA B O 1
ATOM 4318 N N . GLN B 1 245 ? -9.446 2.394 -22.465 1 97.82 245 GLN B N 1
ATOM 4319 C CA . GLN B 1 245 ? -8.719 2.054 -23.683 1 97.82 245 GLN B CA 1
ATOM 4320 C C . GLN B 1 245 ? -7.746 3.163 -24.072 1 97.82 245 GLN B C 1
ATOM 4322 O O . GLN B 1 245 ? -6.653 2.891 -24.572 1 97.82 245 GLN B O 1
ATOM 4327 N N . ASP B 1 246 ? -8.128 4.414 -23.866 1 98.32 246 ASP B N 1
ATOM 4328 C CA . ASP B 1 246 ? -7.226 5.533 -24.123 1 98.32 246 ASP B CA 1
ATOM 4329 C C . ASP B 1 246 ? -5.955 5.417 -23.285 1 98.32 246 ASP B C 1
ATOM 4331 O O . ASP B 1 246 ? -4.851 5.629 -23.79 1 98.32 246 ASP B O 1
ATOM 4335 N N . LEU B 1 247 ? -6.17 5.048 -22.038 1 97.81 247 LEU B N 1
ATOM 4336 C CA . LEU B 1 247 ? -5.011 4.875 -21.17 1 97.81 247 LEU B CA 1
ATOM 4337 C C . LEU B 1 247 ? -4.132 3.729 -21.658 1 97.81 247 LEU B C 1
ATOM 4339 O O . LEU B 1 247 ? -2.907 3.86 -21.71 1 97.81 247 LEU B O 1
ATOM 4343 N N . LYS B 1 248 ? -4.76 2.644 -21.99 1 98.01 248 LYS B N 1
ATOM 4344 C CA . LYS B 1 248 ? -3.994 1.513 -22.506 1 98.01 248 LYS B CA 1
ATOM 4345 C C . LYS B 1 248 ? -3.178 1.915 -23.731 1 98.01 248 LYS B C 1
ATOM 4347 O O . LYS B 1 248 ? -2.005 1.554 -23.848 1 98.01 248 LYS B O 1
ATOM 4352 N N . ASN B 1 249 ? -3.774 2.695 -24.637 1 98.02 249 ASN B N 1
ATOM 4353 C CA . ASN B 1 249 ? -3.095 3.132 -25.852 1 98.02 249 ASN B CA 1
ATOM 4354 C C . ASN B 1 249 ? -1.886 4.007 -25.535 1 98.02 249 ASN B C 1
ATOM 4356 O O . ASN B 1 249 ? -0.843 3.889 -26.18 1 98.02 249 ASN B O 1
ATOM 4360 N N . LEU B 1 250 ? -2.055 4.865 -24.564 1 97.03 250 LEU B N 1
ATOM 4361 C CA . LEU B 1 250 ? -0.955 5.733 -24.158 1 97.03 250 LEU B CA 1
ATOM 4362 C C . LEU B 1 250 ? 0.209 4.915 -23.608 1 97.03 250 LEU B C 1
ATOM 4364 O O . LEU B 1 250 ? 1.368 5.18 -23.933 1 97.03 250 LEU B O 1
ATOM 4368 N N . ILE B 1 251 ? -0.099 3.903 -22.815 1 97.4 251 ILE B N 1
ATOM 4369 C CA . ILE B 1 251 ? 0.912 3.028 -22.232 1 97.4 251 ILE B CA 1
ATOM 4370 C C . ILE B 1 251 ? 1.649 2.28 -23.341 1 97.4 251 ILE B C 1
ATOM 4372 O O . ILE B 1 251 ? 2.881 2.23 -23.352 1 97.4 251 ILE B O 1
ATOM 4376 N N . GLN B 1 252 ? 0.881 1.729 -24.265 1 97.31 252 GLN B N 1
ATOM 4377 C CA . GLN B 1 252 ? 1.468 0.948 -25.348 1 97.31 252 GLN B CA 1
ATOM 4378 C C . GLN B 1 252 ? 2.373 1.812 -26.222 1 97.31 252 GLN B C 1
ATOM 4380 O O . GLN B 1 252 ? 3.427 1.359 -26.672 1 97.31 252 GLN B O 1
ATOM 4385 N N . LYS B 1 253 ? 1.931 2.992 -26.479 1 96.64 253 LYS B N 1
ATOM 4386 C CA . LYS B 1 253 ? 2.746 3.913 -27.266 1 96.64 253 LYS B CA 1
ATOM 4387 C C . LYS B 1 253 ? 4.09 4.172 -26.591 1 96.64 253 LYS B C 1
ATOM 4389 O O . LYS B 1 253 ? 5.13 4.182 -27.252 1 96.64 253 LYS B O 1
ATOM 4394 N N . GLU B 1 254 ? 4.063 4.344 -25.266 1 94.99 254 GLU B N 1
ATOM 4395 C CA . GLU B 1 254 ? 5.299 4.567 -24.522 1 94.99 254 GLU B CA 1
ATOM 4396 C C . GLU B 1 254 ? 6.212 3.346 -24.59 1 94.99 254 GLU B C 1
ATOM 4398 O O . GLU B 1 254 ? 7.423 3.48 -24.78 1 94.99 254 GLU B O 1
ATOM 4403 N N . ILE B 1 255 ? 5.648 2.212 -24.49 1 96.26 255 ILE B N 1
ATOM 4404 C CA . ILE B 1 255 ? 6.421 0.975 -24.518 1 96.26 255 ILE B CA 1
ATOM 4405 C C . ILE B 1 255 ? 7.057 0.795 -25.895 1 96.26 255 ILE B C 1
ATOM 4407 O O . ILE B 1 255 ? 8.224 0.409 -26.001 1 96.26 255 ILE B O 1
ATOM 4411 N N . GLN B 1 256 ? 6.309 1.09 -26.897 1 95.96 256 GLN B N 1
ATOM 4412 C CA . GLN B 1 256 ? 6.781 0.914 -28.267 1 95.96 256 GLN B CA 1
ATOM 4413 C C . GLN B 1 256 ? 7.943 1.854 -28.573 1 95.96 256 GLN B C 1
ATOM 4415 O O . GLN B 1 256 ? 8.767 1.567 -29.444 1 95.96 256 GLN B O 1
ATOM 4420 N N . GLN B 1 257 ? 8.054 2.939 -27.854 1 94.87 257 GLN B N 1
ATOM 4421 C CA . GLN B 1 257 ? 9.13 3.905 -28.049 1 94.87 257 GLN B CA 1
ATOM 4422 C C . GLN B 1 257 ? 10.403 3.463 -27.332 1 94.87 257 GLN B C 1
ATOM 4424 O O . GLN B 1 257 ? 11.457 4.083 -27.489 1 94.87 257 GLN B O 1
ATOM 4429 N N . GLY B 1 258 ? 10.331 2.344 -26.597 1 93.29 258 GLY B N 1
ATOM 4430 C CA . GLY B 1 258 ? 11.473 1.892 -25.818 1 93.29 258 GLY B CA 1
ATOM 4431 C C . GLY B 1 258 ? 11.542 2.524 -24.44 1 93.29 258 GLY B C 1
ATOM 4432 O O . GLY B 1 258 ? 11.641 3.746 -24.316 1 93.29 258 GLY B O 1
ATOM 4433 N N . LEU B 1 259 ? 11.568 1.799 -23.462 1 92.64 259 LEU B N 1
ATOM 4434 C CA . LEU B 1 259 ? 11.54 2.302 -22.094 1 92.64 259 LEU B CA 1
ATOM 4435 C C . LEU B 1 259 ? 12.952 2.425 -21.53 1 92.64 259 LEU B C 1
ATOM 4437 O O . LEU B 1 259 ? 13.76 1.504 -21.664 1 92.64 259 LEU B O 1
ATOM 4441 N N . LYS B 1 260 ? 13.145 3.566 -21.005 1 91.76 260 LYS B N 1
ATOM 4442 C CA . LYS B 1 260 ? 14.331 3.713 -20.166 1 91.76 260 LYS B CA 1
ATOM 4443 C C . LYS B 1 260 ? 14.107 3.101 -18.786 1 91.76 260 LYS B C 1
ATOM 4445 O O . LYS B 1 260 ? 12.964 2.916 -18.361 1 91.76 260 LYS B O 1
ATOM 4450 N N . PRO B 1 261 ? 15.166 2.815 -18.117 1 89.88 261 PRO B N 1
ATOM 4451 C CA . PRO B 1 261 ? 15.043 2.134 -16.825 1 89.88 261 PRO B CA 1
ATOM 4452 C C . PRO B 1 261 ? 14.153 2.891 -15.842 1 89.88 261 PRO B C 1
ATOM 4454 O O . PRO B 1 261 ? 13.354 2.277 -15.129 1 89.88 261 PRO B O 1
ATOM 4457 N N . GLU B 1 262 ? 14.214 4.19 -15.854 1 90.36 262 GLU B N 1
ATOM 4458 C CA . GLU B 1 262 ? 13.457 4.974 -14.883 1 90.36 262 GLU B CA 1
ATOM 4459 C C . GLU B 1 262 ? 11.967 4.971 -15.213 1 90.36 262 GLU B C 1
ATOM 4461 O O . GLU B 1 262 ? 11.141 5.353 -14.381 1 90.36 262 GLU B O 1
ATOM 4466 N N . GLN B 1 263 ? 11.677 4.514 -16.404 1 92.71 263 GLN B N 1
ATOM 4467 C CA . GLN B 1 263 ? 10.288 4.538 -16.852 1 92.71 263 GLN B CA 1
ATOM 4468 C C . GLN B 1 263 ? 9.585 3.222 -16.534 1 92.71 263 GLN B C 1
ATOM 4470 O O . GLN B 1 263 ? 8.357 3.136 -16.601 1 92.71 263 GLN B O 1
ATOM 4475 N N . ILE B 1 264 ? 10.294 2.16 -16.174 1 92.75 264 ILE B N 1
ATOM 4476 C CA . ILE B 1 264 ? 9.728 0.828 -15.992 1 92.75 264 ILE B CA 1
ATOM 4477 C C . ILE B 1 264 ? 8.757 0.836 -14.814 1 92.75 264 ILE B C 1
ATOM 4479 O O . ILE B 1 264 ? 7.633 0.342 -14.925 1 92.75 264 ILE B O 1
ATOM 4483 N N . GLY B 1 265 ? 9.164 1.43 -13.674 1 92.12 265 GLY B N 1
ATOM 4484 C CA . GLY B 1 265 ? 8.283 1.527 -12.522 1 92.12 265 GLY B CA 1
ATOM 4485 C C . GLY B 1 265 ? 6.967 2.215 -12.832 1 92.12 265 GLY B C 1
ATOM 4486 O O . GLY B 1 265 ? 5.896 1.648 -12.61 1 92.12 265 GLY B O 1
ATOM 4487 N N . PRO B 1 266 ? 7.089 3.403 -13.437 1 94.3 266 PRO B N 1
ATOM 4488 C CA . PRO B 1 266 ? 5.877 4.128 -13.824 1 94.3 266 PRO B CA 1
ATOM 4489 C C . PRO B 1 266 ? 4.993 3.331 -14.781 1 94.3 266 PRO B C 1
ATOM 4491 O O . PRO B 1 266 ? 3.764 3.387 -14.683 1 94.3 266 PRO B O 1
ATOM 4494 N N . ILE B 1 267 ? 5.546 2.574 -15.672 1 95.43 267 ILE B N 1
ATOM 4495 C CA . ILE B 1 267 ? 4.771 1.8 -16.635 1 95.43 267 ILE B CA 1
ATOM 4496 C C . ILE B 1 267 ? 4.051 0.659 -15.92 1 95.43 267 ILE B C 1
ATOM 4498 O O . ILE B 1 267 ? 2.874 0.4 -16.181 1 95.43 267 ILE B O 1
ATOM 4502 N N . ILE B 1 268 ? 4.733 -0.025 -15.015 1 94.24 268 ILE B N 1
ATOM 4503 C CA . ILE B 1 268 ? 4.104 -1.079 -14.226 1 94.24 268 ILE B CA 1
ATOM 4504 C C . ILE B 1 268 ? 2.93 -0.503 -13.438 1 94.24 268 ILE B C 1
ATOM 4506 O O . ILE B 1 268 ? 1.842 -1.083 -13.42 1 94.24 268 ILE B O 1
ATOM 4510 N N . TYR B 1 269 ? 3.194 0.676 -12.874 1 94.91 269 TYR B N 1
ATOM 4511 C CA . TYR B 1 269 ? 2.169 1.416 -12.146 1 94.91 269 TYR B CA 1
ATOM 4512 C C . TYR B 1 269 ? 0.959 1.687 -13.032 1 94.91 269 TYR B C 1
ATOM 4514 O O . TYR B 1 269 ? -0.178 1.413 -12.642 1 94.91 269 TYR B O 1
ATOM 4522 N N . GLN B 1 270 ? 1.164 2.126 -14.199 1 96.81 270 GLN B N 1
ATOM 4523 C CA . GLN B 1 270 ? 0.08 2.511 -15.096 1 96.81 270 GLN B CA 1
ATOM 4524 C C . GLN B 1 270 ? -0.646 1.284 -15.64 1 96.81 270 GLN B C 1
ATOM 4526 O O . GLN B 1 270 ? -1.858 1.319 -15.859 1 96.81 270 GLN B O 1
ATOM 4531 N N . GLN B 1 271 ? 0.09 0.224 -15.885 1 96.93 271 GLN B N 1
ATOM 4532 C CA . GLN B 1 271 ? -0.547 -1.006 -16.345 1 96.93 271 GLN B CA 1
ATOM 4533 C C . GLN B 1 271 ? -1.491 -1.567 -15.285 1 96.93 271 GLN B C 1
ATOM 4535 O O . GLN B 1 271 ? -2.595 -2.014 -15.604 1 96.93 271 GLN B O 1
ATOM 4540 N N . LEU B 1 272 ? -1.016 -1.541 -14.06 1 96.52 272 LEU B N 1
ATOM 4541 C CA . LEU B 1 272 ? -1.878 -1.98 -12.969 1 96.52 272 LEU B CA 1
ATOM 4542 C C . LEU B 1 272 ? -3.093 -1.068 -12.835 1 96.52 272 LEU B C 1
ATOM 4544 O O . LEU B 1 272 ? -4.205 -1.541 -12.59 1 96.52 272 LEU B O 1
ATOM 4548 N N . GLN B 1 273 ? -2.834 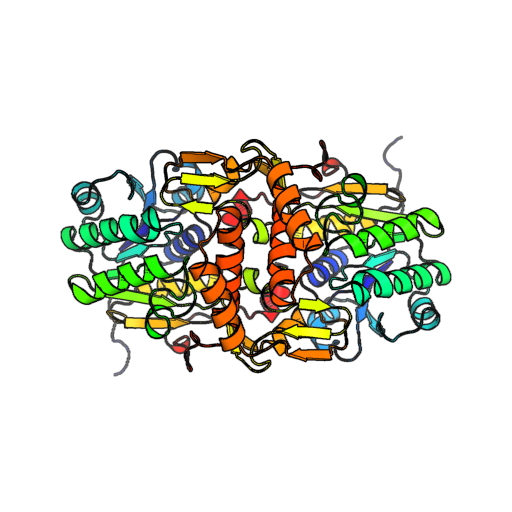0.225 -12.977 1 97.22 273 GLN B N 1
ATOM 4549 C CA . GLN B 1 273 ? -3.927 1.192 -12.971 1 97.22 273 GLN B CA 1
ATOM 4550 C C . GLN B 1 273 ? -4.959 0.861 -14.045 1 97.22 273 GLN B C 1
ATOM 4552 O O . GLN B 1 273 ? -6.156 0.779 -13.759 1 97.22 273 GLN B O 1
ATOM 4557 N N . TRP B 1 274 ? -4.519 0.626 -15.243 1 98.12 274 TRP B N 1
ATOM 4558 C CA . TRP B 1 274 ? -5.407 0.309 -16.357 1 98.12 274 TRP B CA 1
ATOM 4559 C C . TRP B 1 274 ? -6.23 -0.939 -16.059 1 98.12 274 TRP B C 1
ATOM 4561 O O . TRP B 1 274 ? -7.445 -0.955 -16.272 1 98.12 274 TRP B O 1
ATOM 4571 N N . ILE B 1 275 ? -5.603 -1.938 -15.548 1 97.88 275 ILE B N 1
ATOM 4572 C CA . ILE B 1 275 ? -6.293 -3.19 -15.257 1 97.88 275 ILE B CA 1
ATOM 4573 C C . ILE B 1 275 ? -7.386 -2.947 -14.219 1 97.88 275 ILE B C 1
ATOM 4575 O O . ILE B 1 275 ? -8.513 -3.424 -14.371 1 97.88 275 ILE B O 1
ATOM 4579 N N . ALA B 1 276 ? -7.082 -2.191 -13.244 1 97.19 276 ALA B N 1
ATOM 4580 C CA . ALA B 1 276 ? -8.028 -1.92 -12.165 1 97.19 276 ALA B CA 1
ATOM 4581 C C . ALA B 1 276 ? -9.224 -1.119 -12.672 1 97.19 276 ALA B C 1
ATOM 4583 O O . ALA B 1 276 ? -10.375 -1.508 -12.461 1 97.19 276 ALA B O 1
ATOM 4584 N N . ILE B 1 277 ? -8.979 -0.069 -13.464 1 97.17 277 ILE B N 1
ATOM 4585 C CA . ILE B 1 277 ? -10.042 0.889 -13.749 1 97.17 277 ILE B CA 1
ATOM 4586 C C . ILE B 1 277 ? -10.831 0.434 -14.975 1 97.17 277 ILE B C 1
ATOM 4588 O O . ILE B 1 277 ? -11.895 0.982 -15.274 1 97.17 277 ILE B O 1
ATOM 4592 N N . SER B 1 278 ? -10.309 -0.53 -15.737 1 97.14 278 SER B N 1
ATOM 4593 C CA . SER B 1 278 ? -11.029 -1.023 -16.906 1 97.14 278 SER B CA 1
ATOM 4594 C C . SER B 1 278 ? -12.035 -2.102 -16.522 1 97.14 278 SER B C 1
ATOM 4596 O O . SER B 1 278 ? -12.96 -2.395 -17.283 1 97.14 278 SER B O 1
ATOM 4598 N N . GLY B 1 279 ? -11.765 -2.757 -15.428 1 95.12 279 GLY B N 1
ATOM 4599 C CA . GLY B 1 279 ? -12.593 -3.892 -15.053 1 95.12 279 GLY B CA 1
ATOM 4600 C C . GLY B 1 279 ? -12.385 -5.102 -15.943 1 95.12 279 GLY B C 1
ATOM 4601 O O . GLY B 1 279 ? -13.133 -6.078 -15.858 1 95.12 279 GLY B O 1
ATOM 4602 N N . VAL B 1 280 ? -11.397 -5.1 -16.749 1 95.33 280 VAL B N 1
ATOM 4603 C CA . VAL B 1 280 ? -11.198 -6.134 -17.758 1 95.33 280 VAL B CA 1
ATOM 4604 C C . VAL B 1 280 ? -10.935 -7.476 -17.078 1 95.33 280 VAL B C 1
ATOM 4606 O O . VAL B 1 280 ? -11.314 -8.527 -17.599 1 95.33 280 VAL B O 1
ATOM 4609 N N . ALA B 1 281 ? -10.311 -7.375 -15.947 1 94.85 281 ALA B N 1
ATOM 4610 C CA . ALA B 1 281 ? -9.944 -8.609 -15.256 1 94.85 281 ALA B CA 1
ATOM 4611 C C . ALA B 1 281 ? -10.857 -8.859 -14.059 1 94.85 281 ALA B C 1
ATOM 4613 O O . ALA B 1 281 ? -10.424 -9.412 -13.045 1 94.85 281 ALA B O 1
ATOM 4614 N N . HIS B 1 282 ? -12.104 -8.417 -14.231 1 93.13 282 HIS B N 1
ATOM 4615 C CA . HIS B 1 282 ? -13.113 -8.556 -13.187 1 93.13 282 HIS B CA 1
ATOM 4616 C C . HIS B 1 282 ? -14.168 -9.587 -13.574 1 93.13 282 HIS B C 1
ATOM 4618 O O . HIS B 1 282 ? -15.108 -9.274 -14.308 1 93.13 282 HIS B O 1
ATOM 4624 N N . PRO B 1 283 ? -14.026 -10.78 -13.017 1 93.52 283 PRO B N 1
ATOM 4625 C CA . PRO B 1 283 ? -15.098 -11.737 -13.299 1 93.52 283 PRO B CA 1
ATOM 4626 C C . PRO B 1 283 ? -16.454 -11.279 -12.765 1 93.52 283 PRO B C 1
ATOM 4628 O O . PRO B 1 283 ? -16.518 -10.582 -11.749 1 93.52 283 PRO B O 1
ATOM 4631 N N . PRO B 1 284 ? -17.543 -11.657 -13.408 1 91.2 284 PRO B N 1
ATOM 4632 C CA . PRO B 1 284 ? -18.881 -11.226 -12.998 1 91.2 284 PRO B CA 1
ATOM 4633 C C . PRO B 1 284 ? -19.291 -11.786 -11.638 1 91.2 284 PRO B C 1
ATOM 4635 O O . PRO B 1 284 ? -20.086 -11.169 -10.925 1 91.2 284 PRO B O 1
ATOM 4638 N N . LYS B 1 285 ? -18.81 -12.966 -11.342 1 92.91 285 LYS B N 1
ATOM 4639 C CA . LYS B 1 285 ? -19.122 -13.584 -10.056 1 92.91 285 LYS B CA 1
ATOM 4640 C C . LYS B 1 285 ? -17.858 -14.099 -9.373 1 92.91 285 LYS B C 1
ATOM 4642 O O . LYS B 1 285 ? -16.881 -14.444 -10.042 1 92.91 285 LYS B O 1
ATOM 4647 N N . THR B 1 286 ? -17.935 -14.021 -8.128 1 97.06 286 THR B N 1
ATOM 4648 C CA . THR B 1 286 ? -16.844 -14.607 -7.356 1 97.06 286 THR B CA 1
ATOM 4649 C C . THR B 1 286 ? -17.179 -16.038 -6.946 1 97.06 286 THR B C 1
ATOM 4651 O O . THR B 1 286 ? -18.311 -16.492 -7.127 1 97.06 286 THR B O 1
ATOM 4654 N N . ASP B 1 287 ? -16.247 -16.74 -6.505 1 97.87 287 ASP B N 1
ATOM 4655 C CA . ASP B 1 287 ? -16.401 -18.098 -5.993 1 97.87 287 ASP B CA 1
ATOM 4656 C C . ASP B 1 287 ? -16.358 -18.118 -4.466 1 97.87 287 ASP B C 1
ATOM 4658 O O . ASP B 1 287 ? -15.992 -19.129 -3.864 1 97.87 287 ASP B O 1
ATOM 4662 N N . ASN B 1 288 ? -16.702 -16.998 -3.828 1 97.88 288 ASN B N 1
ATOM 4663 C CA . ASN B 1 288 ? -16.631 -16.888 -2.375 1 97.88 288 ASN B CA 1
ATOM 4664 C C . ASN B 1 288 ? -17.481 -17.954 -1.69 1 97.88 288 ASN B C 1
ATOM 4666 O O . ASN B 1 288 ? -17.144 -18.416 -0.599 1 97.88 288 ASN B O 1
ATOM 4670 N N . ASP B 1 289 ? -18.519 -18.337 -2.303 1 96.81 289 ASP B N 1
ATOM 4671 C CA . ASP B 1 289 ? -19.498 -19.233 -1.695 1 96.81 289 ASP B CA 1
ATOM 4672 C C . ASP B 1 289 ? -18.938 -20.647 -1.557 1 96.81 289 ASP B C 1
ATOM 4674 O O . ASP B 1 289 ? -19.511 -21.482 -0.854 1 96.81 289 ASP B O 1
ATOM 4678 N N . LEU B 1 290 ? -17.843 -20.918 -2.192 1 97.05 290 LEU B N 1
ATOM 4679 C CA . LEU B 1 290 ? -17.218 -22.233 -2.095 1 97.05 290 LEU B CA 1
ATOM 4680 C C . LEU B 1 290 ? -16.464 -22.381 -0.777 1 97.05 290 LEU B C 1
ATOM 4682 O O . LEU B 1 290 ? -16.041 -23.482 -0.419 1 97.05 290 LEU B O 1
ATOM 4686 N N . PHE B 1 291 ? -16.34 -21.257 -0.019 1 97.62 291 PHE B N 1
ATOM 4687 C CA . PHE B 1 291 ? -15.427 -21.263 1.118 1 97.62 291 PHE B CA 1
ATOM 4688 C C . PHE B 1 291 ? -16.135 -20.792 2.383 1 97.62 291 PHE B C 1
ATOM 4690 O O . PHE B 1 291 ? -17.164 -20.117 2.31 1 97.62 291 PHE B O 1
ATOM 4697 N N . ASN B 1 292 ? -15.562 -21.178 3.508 1 95.7 292 ASN B N 1
ATOM 4698 C CA . ASN B 1 292 ? -16.018 -20.705 4.811 1 95.7 292 ASN B CA 1
ATOM 4699 C C . ASN B 1 292 ? -15.192 -19.516 5.295 1 95.7 292 ASN B C 1
ATOM 4701 O O . ASN B 1 292 ? -14.6 -19.565 6.375 1 95.7 292 ASN B O 1
ATOM 4705 N N . VAL B 1 293 ? -15.03 -18.53 4.463 1 96.38 293 VAL B N 1
ATOM 4706 C CA . VAL B 1 293 ? -14.299 -17.307 4.776 1 96.38 293 VAL B CA 1
ATOM 4707 C C . VAL B 1 293 ? -15.26 -16.12 4.795 1 96.38 293 VAL B C 1
ATOM 4709 O O . VAL B 1 293 ? -16.057 -15.945 3.87 1 96.38 293 VAL B O 1
ATOM 4712 N N . LYS B 1 294 ? -15.305 -15.447 5.865 1 96.03 294 LYS B N 1
ATOM 4713 C CA . LYS B 1 294 ? -15.962 -14.144 5.919 1 96.03 294 LYS B CA 1
ATOM 4714 C C . LYS B 1 294 ? -14.956 -13.013 5.72 1 96.03 294 LYS B C 1
ATOM 4716 O O . LYS B 1 294 ? -14.259 -12.623 6.659 1 96.03 294 LYS B O 1
ATOM 4721 N N . PRO B 1 295 ? -14.886 -12.52 4.511 1 95.92 295 PRO B N 1
ATOM 4722 C CA . PRO B 1 295 ? -13.803 -11.573 4.234 1 95.92 295 PRO B CA 1
ATOM 4723 C C . PRO B 1 295 ? -14.031 -10.21 4.883 1 95.92 295 PRO B C 1
ATOM 4725 O O . PRO B 1 295 ? -15.177 -9.812 5.107 1 95.92 295 PRO B O 1
ATOM 4728 N N . LEU B 1 296 ? -12.989 -9.561 5.232 1 94.07 296 LEU B N 1
ATOM 4729 C CA . LEU B 1 296 ? -12.985 -8.192 5.736 1 94.07 296 LEU B CA 1
ATOM 4730 C C . LEU B 1 296 ? -13.396 -7.21 4.645 1 94.07 296 LEU B C 1
ATOM 4732 O O . LEU B 1 296 ? -12.848 -7.237 3.541 1 94.07 296 LEU B O 1
ATOM 4736 N N . SER B 1 297 ? -14.379 -6.424 4.934 1 93.89 297 SER B N 1
ATOM 4737 C CA . SER B 1 297 ? -14.756 -5.402 3.962 1 93.89 297 SER B CA 1
ATOM 4738 C C . SER B 1 297 ? -13.708 -4.296 3.889 1 93.89 297 SER B C 1
ATOM 4740 O O . SER B 1 297 ? -12.964 -4.074 4.847 1 93.89 297 SER B O 1
ATOM 4742 N N . LEU B 1 298 ? -13.676 -3.642 2.749 1 92.86 298 LEU B N 1
ATOM 4743 C CA . LEU B 1 298 ? -12.738 -2.533 2.615 1 92.86 298 LEU B CA 1
ATOM 4744 C C . LEU B 1 298 ? -13.047 -1.434 3.626 1 92.86 298 LEU B C 1
ATOM 4746 O O . LEU B 1 298 ? -12.133 -0.811 4.171 1 92.86 298 LEU B O 1
ATOM 4750 N N . ASN B 1 299 ? -14.333 -1.214 3.863 1 87.62 299 ASN B N 1
ATOM 4751 C CA . ASN B 1 299 ? -14.72 -0.234 4.872 1 87.62 299 ASN B CA 1
ATOM 4752 C C . ASN B 1 299 ? -14.178 -0.604 6.25 1 87.62 299 ASN B C 1
ATOM 4754 O O . ASN B 1 299 ? -13.656 0.252 6.967 1 87.62 299 ASN B O 1
ATOM 4758 N N . ASP B 1 300 ? -14.271 -1.881 6.551 1 86.33 300 ASP B N 1
ATOM 4759 C CA . ASP B 1 300 ? -13.764 -2.336 7.843 1 86.33 300 ASP B CA 1
ATOM 4760 C C . ASP B 1 300 ? -12.238 -2.295 7.879 1 86.33 300 ASP B C 1
ATOM 4762 O O . ASP B 1 300 ? -11.644 -2.009 8.92 1 86.33 300 ASP B O 1
ATOM 4766 N N . TYR B 1 301 ? -11.608 -2.586 6.734 1 87.11 301 TYR B N 1
ATOM 4767 C CA . TYR B 1 301 ? -10.157 -2.482 6.63 1 87.11 301 TYR B CA 1
ATOM 4768 C C . TYR B 1 301 ? -9.685 -1.073 6.967 1 87.11 301 TYR B C 1
ATOM 4770 O O . TYR B 1 301 ? -8.736 -0.896 7.735 1 87.11 301 TYR B O 1
ATOM 4778 N N . VAL B 1 302 ? -10.377 -0.201 6.393 1 80.22 302 VAL B N 1
ATOM 4779 C CA . VAL B 1 302 ? -10.035 1.201 6.61 1 80.22 302 VAL B CA 1
ATOM 4780 C C . VAL B 1 302 ? -10.255 1.566 8.076 1 80.22 302 VAL B C 1
ATOM 4782 O O . VAL B 1 302 ? -9.461 2.304 8.665 1 80.22 302 VAL B O 1
ATOM 4785 N N . LYS B 1 303 ? -11.243 0.776 8.706 1 73.58 303 LYS B N 1
ATOM 4786 C CA . LYS B 1 303 ? -11.558 1.029 10.109 1 73.58 303 LYS B CA 1
ATOM 4787 C C . LYS B 1 303 ? -10.556 0.341 11.031 1 73.58 303 LYS B C 1
ATOM 4789 O O . LYS B 1 303 ? -10.237 0.856 12.105 1 73.58 303 LYS B O 1
ATOM 4794 N N . ASN B 1 304 ? -10.229 -1.126 10.627 1 61.78 304 ASN B N 1
ATOM 4795 C CA . ASN B 1 304 ? -9.458 -2.015 11.49 1 61.78 304 ASN B CA 1
ATOM 4796 C C . ASN B 1 304 ? -7.969 -1.685 11.446 1 61.78 304 ASN B C 1
ATOM 4798 O O . ASN B 1 304 ? -7.207 -2.118 12.313 1 61.78 304 ASN B O 1
ATOM 4802 N N . GLN B 1 305 ? -7.448 -1.456 10.306 1 51.22 305 GLN B N 1
ATOM 4803 C CA . GLN B 1 305 ? -6.027 -1.208 10.522 1 51.22 305 GLN B CA 1
ATOM 4804 C C . GLN B 1 305 ? -5.781 -0.573 11.888 1 51.22 305 GLN B C 1
ATOM 4806 O O . GLN B 1 305 ? -4.637 -0.287 12.248 1 51.22 305 GLN B O 1
ATOM 4811 N N . LYS B 1 306 ? -6.955 -0.562 12.58 1 35.69 306 LYS B N 1
ATOM 4812 C CA . LYS B 1 306 ? -7.324 -0.043 13.894 1 35.69 306 LYS B CA 1
ATOM 4813 C C . LYS B 1 306 ? -7.082 -1.084 14.984 1 35.69 306 LYS B C 1
ATOM 4815 O O . LYS B 1 306 ? -6.894 -0.736 16.151 1 35.69 306 LYS B O 1
ATOM 4820 N N . GLN B 1 307 ? -7.237 -2.603 14.857 1 34.15 307 GLN B N 1
ATOM 4821 C CA . GLN B 1 307 ? -7.297 -3.486 16.017 1 34.15 307 GLN B CA 1
ATOM 4822 C C . GLN B 1 307 ? -5.933 -4.105 16.309 1 34.15 307 GLN B C 1
ATOM 4824 O O . GLN B 1 307 ? -5.247 -4.567 15.394 1 34.15 307 GLN B O 1
#

InterPro domains:
  IPR008030 NmrA-like domain [PF05368] (11-249)
  IPR036291 NAD(P)-binding domain superfamily [SSF51735] (12-245)
  IPR051609 NmrA-type/Isoflavone reductase-like domain-containing protein [PTHR47706] (8-303)

pLDDT: mean 91.12, std 11.8, range [23.85, 98.62]